Protein AF-0000000084554804 (afdb_homodimer)

Secondary structure (DSSP, 8-state):
----HHHHHHHHHHSEEEEEEEEEEEE-TTPPPPSB--SSEEEEEEEES-EEEEETTEEEEE-TTEEEEE-TT-BEEEEEE--S-EEEEEEEEEEE--TTS-TTGGG--EEEE----HHHHHHHHHHHHHTT--SHHHHHHHHHHHHHHHHHHHHHHHHHHHHHHHHHHHHHHHHHHHHTTS---HHHHHHHTT--HHHHHHHHHHHHSS-HHHHHHHHHHHHHHHHHHH----HHHHHHHTT-S-HHHHHHHHHHHHSS-HHHHHHHHHHS--/----HHHHHHHHHHSEEEEEEEEEEE--TTPPPPSB--SSEEEEEEEES-EEEEETTEEEEE-TTEEEEE-TT-BEEEEEE--S--EEEEEEEEEE--TTS-TTGGG--EEEE----HHHHHHHHHHHHHTT--SHHHHHHHHHHHHHHHHHHHHHHHHHHHHHHHHHHHHHHHHHHHHTTS---HHHHHHHTT--HHHHHHHHHHHHSS-HHHHHHHHHHHHHHHHHHH----HHHHHHHTT-S-HHHHHHHHHHHHSS-HHHHHHHHHHS--

Organism: NCBI:txid1418104

pLDDT: mean 89.14, std 9.84, range [46.31, 98.31]

Radius of gyration: 36.79 Å; Cα contacts (8 Å, |Δi|>4): 890; chains: 2; bounding box: 70×112×82 Å

Sequence (548 aa):
MKMDINKLAEYLTNVSINIEGIYRFTHKPGKTWPKYTEPFAGFIFPLSGRLEFIFNGESYIFEPGKVIHGGARMDLLEGKIETEEWEYLLVLYDVKASDNEDTSISSSHFELEIGNSQRLYDLLERLWKVSFQSGGIPAFQTKVLFYNVIEEVFTCVRNQDKDSSKELFKSVSKYIHEHYNDELTILNLAKQNNVNRNRLFYVFKKYAGIGPGEYIVRYRLNRAREILMVENLLIQEISEVVGFNDSFYFSRAFKKQFGFSPTEYRKKLINNPVMKMDINKLAEYLTNVSINIEGIYRFTHKPGKTWPKYTEPFAGFIFPLSGRLEFIFNGESYIFEPGKVIHGGARMDLLEGKIETEEWEYLLVLYDVKASDNEDTSISSSHFELEIGNSQRLYDLLERLWKVSFQSGGIPAFQTKVLFYNVIEEVFTCVRNQDKDSSKELFKSVSKYIHEHYNDELTILNLAKQNNVNRNRLFYVFKKYAGIGPGEYIVRYRLNRAREILMVENLLIQEISEVVGFNDSFYFSRAFKKQFGFSPTEYRKKLINNPV

Solvent-accessible surface area (backbone atoms only — not comparable to full-atom values): 29014 Å² total; per-residue (Å²): 92,87,66,60,62,46,59,50,26,38,49,63,42,73,46,24,67,38,80,74,46,77,44,77,46,71,49,59,84,84,70,87,75,66,63,48,42,51,88,38,18,30,44,36,40,32,68,39,42,40,36,31,39,24,51,73,84,42,78,41,77,43,26,58,35,36,38,36,36,42,18,33,62,31,49,30,40,83,52,64,69,80,41,72,51,35,30,34,38,39,40,29,36,41,65,62,78,57,96,79,63,82,63,57,65,50,58,33,58,32,54,45,64,35,49,86,51,70,66,51,52,52,40,50,51,51,33,60,61,37,62,74,46,79,59,26,52,35,48,30,48,32,54,42,36,50,43,50,42,53,53,43,47,52,52,30,31,51,50,45,51,50,49,51,42,50,48,50,43,50,53,52,51,51,48,42,73,75,44,47,49,43,95,76,48,66,65,58,56,18,56,77,66,75,46,50,60,65,59,47,33,51,40,25,35,71,78,68,70,39,39,55,68,59,49,50,52,52,51,29,46,53,50,38,52,56,43,52,72,75,46,94,66,55,68,63,54,44,28,46,62,34,36,43,92,41,55,67,57,41,39,52,52,37,19,71,75,71,72,39,39,62,68,56,46,43,52,47,37,70,75,50,69,123,92,88,68,60,62,46,58,51,26,37,50,63,42,73,46,24,68,39,81,75,46,78,43,76,48,66,63,54,94,86,68,83,75,66,61,48,44,51,88,38,18,30,43,38,40,31,68,38,43,38,36,30,37,24,52,74,83,44,79,42,77,44,25,58,33,37,38,36,35,41,19,33,62,31,48,31,42,83,50,63,70,80,42,89,53,34,29,30,38,39,40,29,36,41,65,62,77,57,95,81,64,81,65,57,65,50,56,34,60,34,53,44,63,35,49,86,52,70,66,53,52,52,41,50,51,50,34,59,60,38,63,75,47,78,60,27,52,34,48,27,48,33,54,43,36,51,44,51,42,52,52,45,45,53,52,28,31,51,51,46,52,50,50,51,41,50,49,49,43,50,53,53,50,50,48,42,71,75,45,47,48,44,95,78,46,64,66,57,56,18,56,76,65,76,45,50,59,66,60,48,32,49,39,25,34,70,76,70,70,39,39,55,67,58,49,50,53,51,52,28,46,53,50,38,52,56,43,55,72,75,47,93,67,54,68,63,54,45,29,45,62,34,37,42,91,41,55,69,58,42,38,51,52,36,18,70,75,72,72,38,39,60,68,57,45,41,50,47,37,69,75,49,68,122

Structure (mmCIF, N/CA/C/O backbone):
data_AF-0000000084554804-model_v1
#
loop_
_entity.id
_entity.type
_entity.pdbx_description
1 polymer 'Helix-turn-helix domain protein'
#
loop_
_atom_site.group_PDB
_atom_site.id
_atom_site.type_symbol
_atom_site.label_atom_id
_atom_site.label_alt_id
_atom_site.label_comp_id
_atom_site.label_asym_id
_atom_site.label_entity_id
_atom_site.label_seq_id
_atom_site.pdbx_PDB_ins_code
_atom_site.Cartn_x
_atom_site.Cartn_y
_atom_site.Cartn_z
_atom_site.occupancy
_atom_site.B_iso_or_equiv
_atom_site.auth_seq_id
_atom_site.auth_comp_id
_atom_site.auth_asym_id
_atom_site.auth_atom_id
_atom_site.pdbx_PDB_model_num
ATOM 1 N N . MET A 1 1 ? 7.852 25.812 -3.043 1 68.5 1 MET A N 1
ATOM 2 C CA . MET A 1 1 ? 6.523 26.219 -2.578 1 68.5 1 MET A CA 1
ATOM 3 C C . MET A 1 1 ? 5.984 25.219 -1.551 1 68.5 1 MET A C 1
ATOM 5 O O . MET A 1 1 ? 6.402 24.062 -1.519 1 68.5 1 MET A O 1
ATOM 9 N N . LYS A 1 2 ? 5.137 25.688 -0.666 1 76.88 2 LYS A N 1
ATOM 10 C CA . LYS A 1 2 ? 4.523 24.844 0.35 1 76.88 2 LYS A CA 1
ATOM 11 C C . LYS A 1 2 ? 3.309 24.109 -0.207 1 76.88 2 LYS A C 1
ATOM 13 O O . LYS A 1 2 ? 2.496 24.688 -0.923 1 76.88 2 LYS A O 1
ATOM 18 N N . MET A 1 3 ? 3.352 22.875 -0.22 1 84.38 3 MET A N 1
ATOM 19 C CA . MET A 1 3 ? 2.275 22.031 -0.73 1 84.38 3 MET A CA 1
ATOM 20 C C . MET A 1 3 ? 1.374 21.547 0.403 1 84.38 3 MET A C 1
ATOM 22 O O . MET A 1 3 ? 1.86 21.109 1.447 1 84.38 3 MET A O 1
ATOM 26 N N . ASP A 1 4 ? 0.068 21.859 0.228 1 88.75 4 ASP A N 1
ATOM 27 C CA . ASP A 1 4 ? -0.917 21.281 1.138 1 88.75 4 ASP A CA 1
ATOM 28 C C . ASP A 1 4 ? -1.049 19.781 0.921 1 88.75 4 ASP A C 1
ATOM 30 O O . ASP A 1 4 ? -1.569 19.328 -0.106 1 88.75 4 ASP A O 1
ATOM 34 N N . ILE A 1 5 ? -0.668 19.031 1.911 1 91.56 5 ILE A N 1
ATOM 35 C CA . ILE A 1 5 ? -0.57 17.578 1.739 1 91.56 5 ILE A CA 1
ATOM 36 C C . ILE A 1 5 ? -1.967 16.984 1.579 1 91.56 5 ILE A C 1
ATOM 38 O O . ILE A 1 5 ? -2.131 15.93 0.964 1 91.56 5 ILE A O 1
ATOM 42 N N . ASN A 1 6 ? -3.049 17.578 2.152 1 91 6 ASN A N 1
ATOM 43 C CA . ASN A 1 6 ? -4.406 17.078 1.95 1 91 6 ASN A CA 1
ATOM 44 C C . ASN A 1 6 ? -4.844 17.219 0.494 1 91 6 ASN A C 1
ATOM 46 O O . ASN A 1 6 ? -5.504 16.328 -0.047 1 91 6 ASN A O 1
ATOM 50 N N . LYS A 1 7 ? -4.465 18.297 -0.04 1 90.38 7 LYS A N 1
ATOM 51 C CA . LYS A 1 7 ? -4.762 18.516 -1.452 1 90.38 7 LYS A CA 1
ATOM 52 C C . LYS A 1 7 ? -3.986 17.547 -2.334 1 90.38 7 LYS A C 1
ATOM 54 O O . LYS A 1 7 ? -4.523 17.016 -3.311 1 90.38 7 LYS A O 1
ATOM 59 N N . LEU A 1 8 ? -2.73 17.391 -1.983 1 93.44 8 LEU A N 1
ATOM 60 C CA . LEU A 1 8 ? -1.915 16.422 -2.719 1 93.44 8 LEU A CA 1
ATOM 61 C C . LEU A 1 8 ? -2.504 15.023 -2.619 1 93.44 8 LEU A C 1
ATOM 63 O O . LEU A 1 8 ? -2.59 14.305 -3.621 1 93.44 8 LEU A O 1
ATOM 67 N N . ALA A 1 9 ? -2.902 14.633 -1.422 1 93.88 9 ALA A N 1
ATOM 68 C CA . ALA A 1 9 ? -3.51 13.32 -1.193 1 93.88 9 ALA A CA 1
ATOM 69 C C . ALA A 1 9 ? -4.781 13.156 -2.02 1 93.88 9 ALA A C 1
ATOM 71 O O . ALA A 1 9 ? -5.004 12.102 -2.617 1 93.88 9 ALA A O 1
ATOM 72 N N . GLU A 1 10 ? -5.598 14.156 -2.023 1 90.5 10 GLU A N 1
ATOM 73 C CA . GLU A 1 10 ? -6.82 14.125 -2.82 1 90.5 10 GLU A CA 1
ATOM 74 C C . GLU A 1 10 ? -6.508 13.938 -4.301 1 90.5 10 GLU A C 1
ATOM 76 O O . GLU A 1 10 ? -7.168 13.148 -4.984 1 90.5 10 GLU A O 1
ATOM 81 N N . TYR A 1 11 ? -5.543 14.695 -4.703 1 89.94 11 TYR A N 1
ATOM 82 C CA . TYR A 1 11 ? -5.117 14.594 -6.094 1 89.94 11 TYR A CA 1
ATOM 83 C C . TYR A 1 11 ? -4.688 13.172 -6.426 1 89.94 11 TYR A C 1
ATOM 85 O O . TYR A 1 11 ? -5.191 12.57 -7.379 1 89.94 11 TYR A O 1
ATOM 93 N N . LEU A 1 12 ? -3.809 12.617 -5.609 1 91.5 12 LEU A N 1
ATOM 94 C CA . LEU A 1 12 ? -3.232 11.305 -5.875 1 91.5 12 LEU A CA 1
ATOM 95 C C . LEU A 1 12 ? -4.285 10.211 -5.734 1 91.5 12 LEU A C 1
ATOM 97 O O . LEU A 1 12 ? -4.156 9.141 -6.332 1 91.5 12 LEU A O 1
ATOM 101 N N . THR A 1 13 ? -5.324 10.453 -4.996 1 90.38 13 THR A N 1
ATOM 102 C CA . THR A 1 13 ? -6.426 9.516 -4.828 1 90.38 13 THR A CA 1
ATOM 103 C C . THR A 1 13 ? -7.27 9.438 -6.098 1 90.38 13 THR A C 1
ATOM 105 O O . THR A 1 13 ? -7.77 8.367 -6.457 1 90.38 13 THR A O 1
ATOM 108 N N . ASN A 1 14 ? -7.324 10.523 -6.797 1 86.69 14 ASN A N 1
ATOM 109 C CA . ASN A 1 14 ? -8.336 10.641 -7.84 1 86.69 14 ASN A CA 1
ATOM 110 C C . ASN A 1 14 ? -7.73 10.43 -9.227 1 86.69 14 ASN A C 1
ATOM 112 O O . ASN A 1 14 ? -8.461 10.375 -10.227 1 86.69 14 ASN A O 1
ATOM 116 N N . VAL A 1 15 ? -6.469 10.344 -9.25 1 84.44 15 VAL A N 1
ATOM 117 C CA . VAL A 1 15 ? -5.844 10.156 -10.555 1 84.44 15 VAL A CA 1
ATOM 118 C C . VAL A 1 15 ? -5.305 8.734 -10.672 1 84.44 15 VAL A C 1
ATOM 120 O O . VAL A 1 15 ? -5.086 8.062 -9.664 1 84.44 15 VAL A O 1
ATOM 123 N N . SER A 1 16 ? -5.125 8.305 -11.953 1 83.88 16 SER A N 1
ATOM 124 C CA . SER A 1 16 ? -4.453 7.035 -12.227 1 83.88 16 SER A CA 1
ATOM 125 C C . SER A 1 16 ? -2.947 7.23 -12.383 1 83.88 16 SER A C 1
ATOM 127 O O . SER A 1 16 ? -2.496 7.926 -13.297 1 83.88 16 SER A O 1
ATOM 129 N N . ILE A 1 17 ? -2.26 6.613 -11.562 1 89.19 17 ILE A N 1
ATOM 130 C CA . ILE A 1 17 ? -0.812 6.797 -11.578 1 89.19 17 ILE A CA 1
ATOM 131 C C . ILE A 1 17 ? -0.143 5.586 -12.227 1 89.19 17 ILE A C 1
ATOM 133 O O . ILE A 1 17 ? -0.459 4.441 -11.891 1 89.19 17 ILE A O 1
ATOM 137 N N . ASN A 1 18 ? 0.612 5.816 -13.172 1 89.81 18 ASN A N 1
ATOM 138 C CA . ASN A 1 18 ? 1.499 4.816 -13.758 1 89.81 18 ASN A CA 1
ATOM 139 C C . ASN A 1 18 ? 2.963 5.117 -13.453 1 89.81 18 ASN A C 1
ATOM 141 O O . ASN A 1 18 ? 3.441 6.223 -13.719 1 89.81 18 ASN A O 1
ATOM 145 N N . ILE A 1 19 ? 3.633 4.145 -12.883 1 92.62 19 ILE A N 1
ATOM 146 C CA . ILE A 1 19 ? 5.055 4.324 -12.609 1 92.62 19 ILE A CA 1
ATOM 147 C C . ILE A 1 19 ? 5.852 4.168 -13.898 1 92.62 19 ILE A C 1
ATOM 149 O O . ILE A 1 19 ? 5.82 3.111 -14.531 1 92.62 19 ILE A O 1
ATOM 153 N N . GLU A 1 20 ? 6.574 5.168 -14.281 1 91 20 GLU A N 1
ATOM 154 C CA . GLU A 1 20 ? 7.297 5.184 -15.547 1 91 20 GLU A CA 1
ATOM 155 C C . GLU A 1 20 ? 8.742 4.723 -15.367 1 91 20 GLU A C 1
ATOM 157 O O . GLU A 1 20 ? 9.352 4.188 -16.297 1 91 20 GLU A O 1
ATOM 162 N N . GLY A 1 21 ? 9.25 5.016 -14.164 1 90.94 21 GLY A N 1
ATOM 163 C CA . GLY A 1 21 ? 10.617 4.59 -13.906 1 90.94 21 GLY A CA 1
ATOM 164 C C . GLY A 1 21 ? 11.078 4.895 -12.492 1 90.94 21 GLY A C 1
ATOM 165 O O . GLY A 1 21 ? 10.609 5.852 -11.875 1 90.94 21 GLY A O 1
ATOM 166 N N . ILE A 1 22 ? 11.984 4.051 -11.977 1 93.69 22 ILE A N 1
ATOM 167 C CA . ILE A 1 22 ? 12.641 4.23 -10.688 1 93.69 22 ILE A CA 1
ATOM 168 C C . ILE A 1 22 ? 14.156 4.16 -10.875 1 93.69 22 ILE A C 1
ATOM 170 O O . ILE A 1 22 ? 14.68 3.176 -11.398 1 93.69 22 ILE A O 1
ATOM 174 N N . TYR A 1 23 ? 14.789 5.234 -10.492 1 91.19 23 TYR A N 1
ATOM 175 C CA . TYR A 1 23 ? 16.219 5.355 -10.719 1 91.19 23 TYR A CA 1
ATOM 176 C C . TYR A 1 23 ? 16.953 5.711 -9.43 1 91.19 23 TYR A C 1
ATOM 178 O O . TYR A 1 23 ? 16.453 6.516 -8.633 1 91.19 23 TYR A O 1
ATOM 186 N N . ARG A 1 24 ? 18.016 5.051 -9.25 1 89.56 24 ARG A N 1
ATOM 187 C CA . ARG A 1 24 ? 18.906 5.383 -8.148 1 89.56 24 ARG A CA 1
ATOM 188 C C . ARG A 1 24 ? 20.203 6.012 -8.656 1 89.56 24 ARG A C 1
ATOM 190 O O . ARG A 1 24 ? 20.906 5.406 -9.453 1 89.56 24 ARG A O 1
ATOM 197 N N . PHE A 1 25 ? 20.406 7.246 -8.242 1 85.12 25 PHE A N 1
ATOM 198 C CA . PHE A 1 25 ? 21.578 7.984 -8.727 1 85.12 25 PHE A CA 1
ATOM 199 C C . PHE A 1 25 ? 22.609 8.156 -7.621 1 85.12 25 PHE A C 1
ATOM 201 O O . PHE A 1 25 ? 22.266 8.453 -6.477 1 85.12 25 PHE A O 1
ATOM 208 N N . THR A 1 26 ? 23.781 7.676 -8.016 1 82.44 26 THR A N 1
ATOM 209 C CA . THR A 1 26 ? 24.938 7.918 -7.145 1 82.44 26 THR A CA 1
ATOM 210 C C . THR A 1 26 ? 25.969 8.805 -7.844 1 82.44 26 THR A C 1
ATOM 212 O O . THR A 1 26 ? 26.297 8.578 -9.008 1 82.44 26 THR A O 1
ATOM 215 N N . HIS A 1 27 ? 25.969 10.055 -7.527 1 73.75 27 HIS A N 1
ATOM 216 C CA . HIS A 1 27 ? 26.891 10.914 -8.242 1 73.75 27 HIS A CA 1
ATOM 217 C C . HIS A 1 27 ? 28.25 10.969 -7.531 1 73.75 27 HIS A C 1
ATOM 219 O O . HIS A 1 27 ? 28.312 11.148 -6.312 1 73.75 27 HIS A O 1
ATOM 225 N N . LYS A 1 28 ? 29.141 10.68 -8.516 1 64.62 28 LYS A N 1
ATOM 226 C CA . LYS A 1 28 ? 30.531 11.016 -8.234 1 64.62 28 LYS A CA 1
ATOM 227 C C . LYS A 1 28 ? 30.922 12.336 -8.891 1 64.62 28 LYS A C 1
ATOM 229 O O . LYS A 1 28 ? 30.375 12.703 -9.93 1 64.62 28 LYS A O 1
ATOM 234 N N . PRO A 1 29 ? 31.766 13.078 -8.359 1 62.16 29 PRO A N 1
ATOM 235 C CA . PRO A 1 29 ? 32.219 14.359 -8.906 1 62.16 29 PRO A CA 1
ATOM 236 C C . PRO A 1 29 ? 32.469 14.297 -10.414 1 62.16 29 PRO A C 1
ATOM 238 O O . PRO A 1 29 ? 32.969 13.289 -10.922 1 62.16 29 PRO A O 1
ATOM 241 N N . GLY A 1 30 ? 31.828 15.258 -11.336 1 59.97 30 GLY A N 1
ATOM 242 C CA . GLY A 1 30 ? 32.156 15.438 -12.742 1 59.97 30 GLY A CA 1
ATOM 243 C C . GLY A 1 30 ? 31.031 15.07 -13.68 1 59.97 30 GLY A C 1
ATOM 244 O O . GLY A 1 30 ? 31.141 15.25 -14.898 1 59.97 30 GLY A O 1
ATOM 245 N N . LYS A 1 31 ? 30.094 14.508 -13.227 1 61.75 31 LYS A N 1
ATOM 246 C CA . LYS A 1 31 ? 29.047 14.102 -14.156 1 61.75 31 LYS A CA 1
ATOM 247 C C . LYS A 1 31 ? 28.125 15.266 -14.492 1 61.75 31 LYS A C 1
ATOM 249 O O . LYS A 1 31 ? 27.875 16.141 -13.656 1 61.75 31 LYS A O 1
ATOM 254 N N . THR A 1 32 ? 27.766 15.367 -15.828 1 64.88 32 THR A N 1
ATOM 255 C CA . THR A 1 32 ? 26.891 16.406 -16.344 1 64.88 32 THR A CA 1
ATOM 256 C C . THR A 1 32 ? 25.422 16.078 -16.031 1 64.88 32 THR A C 1
ATOM 258 O O . THR A 1 32 ? 25.047 14.906 -16 1 64.88 32 THR A O 1
ATOM 261 N N . TRP A 1 33 ? 24.656 17.172 -15.648 1 71.38 33 TRP A N 1
ATOM 262 C CA . TRP A 1 33 ? 23.234 17.047 -15.344 1 71.38 33 TRP A CA 1
ATOM 263 C C . TRP A 1 33 ? 22.391 17.516 -16.516 1 71.38 33 TRP A C 1
ATOM 265 O O . TRP A 1 33 ? 22.797 18.391 -17.281 1 71.38 33 TRP A O 1
ATOM 275 N N . PRO A 1 34 ? 21.234 16.828 -16.547 1 73 34 PRO A N 1
ATOM 276 C CA . PRO A 1 34 ? 20.328 17.312 -17.609 1 73 34 PRO A CA 1
ATOM 277 C C . PRO A 1 34 ? 19.812 18.719 -17.344 1 73 34 PRO A C 1
ATOM 279 O O . PRO A 1 34 ? 19.734 19.141 -16.188 1 73 34 PRO A O 1
ATOM 282 N N . LYS A 1 35 ? 19.5 19.469 -18.531 1 81.75 35 LYS A N 1
ATOM 283 C CA . LYS A 1 35 ? 19.016 20.844 -18.438 1 81.75 35 LYS A CA 1
ATOM 284 C C . LYS A 1 35 ? 17.516 20.875 -18.141 1 81.75 35 LYS A C 1
ATOM 286 O O . LYS A 1 35 ? 16.984 21.922 -17.734 1 81.75 35 LYS A O 1
ATOM 291 N N . TYR A 1 36 ? 16.859 19.734 -18.344 1 83.69 36 TYR A N 1
ATOM 292 C CA . TYR A 1 36 ? 15.422 19.641 -18.141 1 83.69 36 TYR A CA 1
ATOM 293 C C . TYR A 1 36 ? 15.062 18.375 -17.391 1 83.69 36 TYR A C 1
ATOM 295 O O . TYR A 1 36 ? 15.766 17.359 -17.484 1 83.69 36 TYR A O 1
ATOM 303 N N . THR A 1 37 ? 13.977 18.547 -16.688 1 84.62 37 THR A N 1
ATOM 304 C CA . THR A 1 37 ? 13.453 17.328 -16.078 1 84.62 37 THR A CA 1
ATOM 305 C C . THR A 1 37 ? 12.852 16.406 -17.141 1 84.62 37 THR A C 1
ATOM 307 O O . THR A 1 37 ? 12.695 16.812 -18.297 1 84.62 37 THR A O 1
ATOM 310 N N . GLU A 1 38 ? 12.461 15.195 -16.766 1 83.19 38 GLU A N 1
ATOM 311 C CA . GLU A 1 38 ? 11.852 14.18 -17.625 1 83.19 38 GLU A CA 1
ATOM 312 C C . GLU A 1 38 ? 10.453 14.602 -18.062 1 83.19 38 GLU A C 1
ATOM 314 O O . GLU A 1 38 ? 9.859 15.523 -17.484 1 83.19 38 GLU A O 1
ATOM 319 N N . PRO A 1 39 ? 9.969 14.016 -19.141 1 88.06 39 PRO A N 1
ATOM 320 C CA . PRO A 1 39 ? 8.602 14.328 -19.578 1 88.06 39 PRO A CA 1
ATOM 321 C C . PRO A 1 39 ? 7.543 13.883 -18.578 1 88.06 39 PRO A C 1
ATOM 323 O O . PRO A 1 39 ? 6.352 14.133 -18.781 1 88.06 39 PRO A O 1
ATOM 326 N N . PHE A 1 40 ? 7.953 13.297 -17.516 1 90.81 40 PHE A N 1
ATOM 327 C CA . PHE A 1 40 ? 7.078 12.859 -16.438 1 90.81 40 PHE A CA 1
ATOM 328 C C . PHE A 1 40 ? 7.43 13.562 -15.141 1 90.81 40 PHE A C 1
ATOM 330 O O . PHE A 1 40 ? 8.594 13.891 -14.898 1 90.81 40 PHE A O 1
ATOM 337 N N . ALA A 1 41 ? 6.414 13.812 -14.336 1 93.12 41 ALA A N 1
ATOM 338 C CA . ALA A 1 41 ? 6.672 14.32 -12.992 1 93.12 41 ALA A CA 1
ATOM 339 C C . ALA A 1 41 ? 7.352 13.258 -12.125 1 93.12 41 ALA A C 1
ATOM 341 O O . ALA A 1 41 ? 7.316 12.07 -12.453 1 93.12 41 ALA A O 1
ATOM 342 N N . GLY A 1 42 ? 7.977 13.766 -11.086 1 95 42 GLY A N 1
ATOM 343 C CA . GLY A 1 42 ? 8.68 12.781 -10.273 1 95 42 GLY A CA 1
ATOM 344 C C . GLY A 1 42 ? 8.852 13.211 -8.828 1 95 42 GLY A C 1
ATOM 345 O O . GLY A 1 42 ? 8.773 14.406 -8.516 1 95 42 GLY A O 1
ATOM 346 N N . PHE A 1 43 ? 8.977 12.219 -7.945 1 97.19 43 PHE A N 1
ATOM 347 C CA . PHE A 1 43 ? 9.383 12.414 -6.555 1 97.19 43 PHE A CA 1
ATOM 348 C C . PHE A 1 43 ? 10.852 12.047 -6.363 1 97.19 43 PHE A C 1
ATOM 350 O O . PHE A 1 43 ? 11.297 11 -6.828 1 97.19 43 PHE A O 1
ATOM 357 N N . ILE A 1 44 ? 11.562 12.938 -5.766 1 95.88 44 ILE A N 1
ATOM 358 C CA . ILE A 1 44 ? 12.977 12.742 -5.48 1 95.88 44 ILE A CA 1
ATOM 359 C C . ILE A 1 44 ? 13.172 12.484 -3.986 1 95.88 44 ILE A C 1
ATOM 361 O O . ILE A 1 44 ? 12.711 13.266 -3.15 1 95.88 44 ILE A O 1
ATOM 365 N N . PHE A 1 45 ? 13.852 11.406 -3.652 1 97.44 45 PHE A N 1
ATOM 366 C CA . PHE A 1 45 ? 14.141 11.023 -2.277 1 97.44 45 PHE A CA 1
ATOM 367 C C . PHE A 1 45 ? 15.648 11.016 -2.025 1 97.44 45 PHE A C 1
ATOM 369 O O . PHE A 1 45 ? 16.328 10.031 -2.324 1 97.44 45 PHE A O 1
ATOM 376 N N . PRO A 1 46 ? 16.156 12.086 -1.478 1 95.5 46 PRO A N 1
ATOM 377 C CA . PRO A 1 46 ? 17.578 12.078 -1.151 1 95.5 46 PRO A CA 1
ATOM 378 C C . PRO A 1 46 ? 17.938 11.039 -0.091 1 95.5 46 PRO A C 1
ATOM 380 O O . PRO A 1 46 ? 17.281 10.961 0.951 1 95.5 46 PRO A O 1
ATOM 383 N N . LEU A 1 47 ? 18.906 10.273 -0.347 1 93.94 47 LEU A N 1
ATOM 384 C CA . LEU A 1 47 ? 19.312 9.188 0.547 1 93.94 47 LEU A CA 1
ATOM 385 C C . LEU A 1 47 ? 20.562 9.562 1.328 1 93.94 47 LEU A C 1
ATOM 387 O O . LEU A 1 47 ? 20.75 9.125 2.467 1 93.94 47 LEU A O 1
ATOM 391 N N . SER A 1 48 ? 21.453 10.258 0.755 1 91.81 48 SER A N 1
ATOM 392 C CA . SER A 1 48 ? 22.672 10.75 1.394 1 91.81 48 SER A CA 1
ATOM 393 C C . SER A 1 48 ? 23.219 11.977 0.672 1 91.81 48 SER A C 1
ATOM 395 O O . SER A 1 48 ? 22.984 12.148 -0.529 1 91.81 48 SER A O 1
ATOM 397 N N . GLY A 1 49 ? 23.891 12.883 1.481 1 89.5 49 GLY A N 1
ATOM 398 C CA . GLY A 1 49 ? 24.531 14.062 0.914 1 89.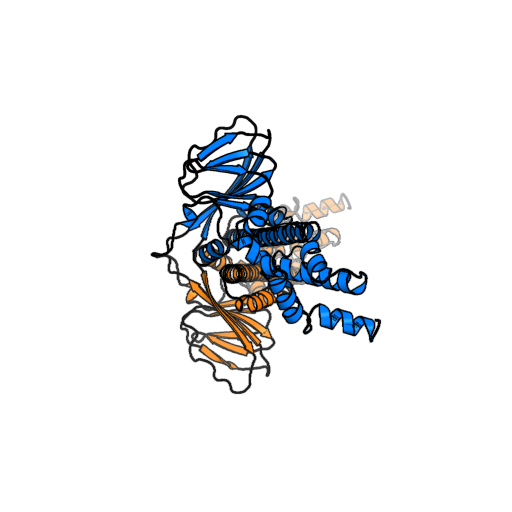5 49 GLY A CA 1
ATOM 399 C C . GLY A 1 49 ? 23.609 15.258 0.82 1 89.5 49 GLY A C 1
ATOM 400 O O . GLY A 1 49 ? 22.5 15.234 1.349 1 89.5 49 GLY A O 1
ATOM 401 N N . ARG A 1 50 ? 24.219 16.344 0.295 1 88.81 50 ARG A N 1
ATOM 402 C CA . ARG A 1 50 ? 23.516 17.609 0.177 1 88.81 50 ARG A CA 1
ATOM 403 C C . ARG A 1 50 ? 23.828 18.281 -1.151 1 88.81 50 ARG A C 1
ATOM 405 O O . ARG A 1 50 ? 24.984 18.453 -1.508 1 88.81 50 ARG A O 1
ATOM 412 N N . LEU A 1 51 ? 22.734 18.531 -1.857 1 83.69 51 LEU A N 1
ATOM 413 C CA . LEU A 1 51 ? 22.922 19.234 -3.131 1 83.69 51 LEU A CA 1
ATOM 414 C C . LEU A 1 51 ? 21.75 20.172 -3.412 1 83.69 51 LEU A C 1
ATOM 416 O O . LEU A 1 51 ? 20.656 19.984 -2.881 1 83.69 51 LEU A O 1
ATOM 420 N N . GLU A 1 52 ? 22.109 21.219 -4.207 1 87.56 52 GLU A N 1
ATOM 421 C CA . GLU A 1 52 ? 21.094 22.203 -4.574 1 87.56 52 GLU A CA 1
ATOM 422 C C . GLU A 1 52 ? 20.656 22.016 -6.027 1 87.56 52 GLU A C 1
ATOM 424 O O . GLU A 1 52 ? 21.484 21.828 -6.91 1 87.56 52 GLU A O 1
ATOM 429 N N . PHE A 1 53 ? 19.312 22 -6.219 1 84.19 53 PHE A N 1
ATOM 430 C CA . PHE A 1 53 ? 18.75 22.016 -7.562 1 84.19 53 PHE A CA 1
ATOM 431 C C . PHE A 1 53 ? 17.781 23.188 -7.723 1 84.19 53 PHE A C 1
ATOM 433 O O . PHE A 1 53 ? 17.109 23.578 -6.77 1 84.19 53 PHE A O 1
ATOM 440 N N . ILE A 1 54 ? 17.797 23.688 -8.898 1 87.56 54 ILE A N 1
ATOM 441 C CA . ILE A 1 54 ? 16.906 24.812 -9.203 1 87.56 54 ILE A CA 1
ATOM 442 C C . ILE A 1 54 ? 15.867 24.375 -10.234 1 87.56 54 ILE A C 1
ATOM 444 O O . ILE A 1 54 ? 16.219 24 -11.359 1 87.56 54 ILE A O 1
ATOM 448 N N . PHE A 1 55 ? 14.57 24.328 -9.82 1 88.94 55 PHE A N 1
ATOM 449 C CA . PHE A 1 55 ? 13.438 24.047 -10.703 1 88.94 55 PHE A CA 1
ATOM 450 C C . PHE A 1 55 ? 12.742 25.344 -11.109 1 88.94 55 PHE A C 1
ATOM 452 O O . PHE A 1 55 ? 12.195 26.047 -10.266 1 88.94 55 PHE A O 1
ATOM 459 N N . ASN A 1 56 ? 12.656 25.625 -12.414 1 89.56 56 ASN A N 1
ATOM 460 C CA . ASN A 1 56 ? 12 26.828 -12.906 1 89.56 56 ASN A CA 1
ATOM 461 C C . ASN A 1 56 ? 12.414 28.062 -12.102 1 89.56 56 ASN A C 1
ATOM 463 O O . ASN A 1 56 ? 11.562 28.844 -11.664 1 89.56 56 ASN A O 1
ATOM 467 N N . GLY A 1 57 ? 13.656 28.141 -11.75 1 86.69 57 GLY A N 1
ATOM 468 C CA . GLY A 1 57 ? 14.227 29.312 -11.109 1 86.69 57 GLY A CA 1
ATOM 469 C C . GLY A 1 57 ? 14.188 29.25 -9.594 1 86.69 57 GLY A C 1
ATOM 470 O O . GLY A 1 57 ? 14.75 30.109 -8.914 1 86.69 57 GLY A O 1
ATOM 471 N N . GLU A 1 58 ? 13.469 28.281 -9.039 1 90.5 58 GLU A N 1
ATOM 472 C CA . GLU A 1 58 ? 13.391 28.156 -7.59 1 90.5 58 GLU A CA 1
ATOM 473 C C . GLU A 1 58 ? 14.367 27.094 -7.078 1 90.5 58 GLU A C 1
ATOM 475 O O . GLU A 1 58 ? 14.422 25.984 -7.602 1 90.5 58 GLU A O 1
ATOM 480 N N . SER A 1 59 ? 15.07 27.453 -6.027 1 90.25 59 SER A N 1
ATOM 481 C CA . SER A 1 59 ? 16.125 26.594 -5.496 1 90.25 59 SER A CA 1
ATOM 482 C C . SER A 1 59 ? 15.602 25.656 -4.418 1 90.25 59 SER A C 1
ATOM 484 O O . SER A 1 59 ? 14.797 26.062 -3.578 1 90.25 59 SER A O 1
ATOM 486 N N . TYR A 1 60 ? 16.031 24.406 -4.473 1 90.62 60 TYR A N 1
ATOM 487 C CA . TYR A 1 60 ? 15.727 23.391 -3.467 1 90.62 60 TYR A CA 1
ATOM 488 C C . TYR A 1 60 ? 17 22.688 -2.994 1 90.62 60 TYR A C 1
ATOM 490 O O . TYR A 1 60 ? 17.891 22.406 -3.795 1 90.62 60 TYR A O 1
ATOM 498 N N . ILE A 1 61 ? 17.109 22.469 -1.718 1 90.75 61 ILE A N 1
ATOM 499 C CA . ILE A 1 61 ? 18.203 21.688 -1.155 1 90.75 61 ILE A CA 1
ATOM 500 C C . ILE A 1 61 ? 17.781 20.219 -1.019 1 90.75 61 ILE A C 1
ATOM 502 O O . ILE A 1 61 ? 16.828 19.906 -0.305 1 90.75 61 ILE A O 1
ATOM 506 N N . PHE A 1 62 ? 18.5 19.375 -1.677 1 89.94 62 PHE A N 1
ATOM 507 C CA . PHE A 1 62 ? 18.281 17.922 -1.592 1 89.94 62 PHE A CA 1
ATOM 508 C C . PHE A 1 62 ? 19.109 17.328 -0.464 1 89.94 62 PHE A C 1
ATOM 510 O O . PHE A 1 62 ? 20.344 17.281 -0.543 1 89.94 62 PHE A O 1
ATOM 517 N N . GLU A 1 63 ? 18.469 16.891 0.512 1 93.69 63 GLU A N 1
ATOM 518 C CA . GLU A 1 63 ? 19.125 16.219 1.631 1 93.69 63 GLU A CA 1
ATOM 519 C C . GLU A 1 63 ? 18.156 15.273 2.346 1 93.69 63 GLU A C 1
ATOM 521 O O . GLU A 1 63 ? 16.938 15.438 2.266 1 93.69 63 GLU A O 1
ATOM 526 N N . PRO A 1 64 ? 18.719 14.25 3.006 1 94.25 64 PRO A N 1
ATOM 527 C CA . PRO A 1 64 ? 17.844 13.359 3.76 1 94.25 64 PRO A CA 1
ATOM 528 C C . PRO A 1 64 ? 16.891 14.117 4.688 1 94.25 64 PRO A C 1
ATOM 530 O O . PRO A 1 64 ? 17.281 15.117 5.293 1 94.25 64 PRO A O 1
ATOM 533 N N . GLY A 1 65 ? 15.68 13.656 4.777 1 95.06 65 GLY A N 1
ATOM 534 C CA . GLY A 1 65 ? 14.672 14.32 5.594 1 95.06 65 GLY A CA 1
ATOM 535 C C . GLY A 1 65 ? 13.727 15.18 4.785 1 95.06 65 GLY A C 1
ATOM 536 O O . GLY A 1 65 ? 12.75 15.711 5.324 1 95.06 65 GLY A O 1
ATOM 537 N N . LYS A 1 66 ? 14.023 15.258 3.496 1 95.12 66 LYS A N 1
ATOM 538 C CA . LYS A 1 66 ? 13.156 15.992 2.584 1 95.12 66 LYS A CA 1
ATOM 539 C C . LYS A 1 66 ? 12.75 15.133 1.39 1 95.12 66 LYS A C 1
ATOM 541 O O . LYS A 1 66 ? 13.461 14.203 1.02 1 95.12 66 LYS A O 1
ATOM 546 N N . VAL A 1 67 ? 11.578 15.422 0.902 1 97.25 67 VAL A N 1
ATOM 547 C CA . VAL A 1 67 ? 11.125 14.891 -0.381 1 97.25 67 VAL A CA 1
ATOM 548 C C . VAL A 1 67 ? 10.805 16.047 -1.332 1 97.25 67 VAL A C 1
ATOM 550 O O . VAL A 1 67 ? 10.156 17.016 -0.943 1 97.25 67 VAL A O 1
ATOM 553 N N . ILE A 1 68 ? 11.32 15.945 -2.559 1 95.69 68 ILE A N 1
ATOM 554 C CA . ILE A 1 68 ? 11.094 17 -3.535 1 95.69 68 ILE A CA 1
ATOM 555 C C . ILE A 1 68 ? 10.281 16.453 -4.707 1 95.69 68 ILE A C 1
ATOM 557 O O . ILE A 1 68 ? 10.523 15.344 -5.176 1 95.69 68 ILE A O 1
ATOM 561 N N . HIS A 1 69 ? 9.297 17.125 -5.113 1 96.19 69 HIS A N 1
ATOM 562 C CA . HIS A 1 69 ? 8.531 16.828 -6.32 1 96.19 69 HIS A CA 1
ATOM 563 C C . HIS A 1 69 ? 8.914 17.766 -7.461 1 96.19 69 HIS A C 1
ATOM 565 O O . HIS A 1 69 ? 8.953 18.984 -7.281 1 96.19 69 HIS A O 1
ATOM 571 N N . GLY A 1 70 ? 9.289 17.266 -8.531 1 93.25 70 GLY A N 1
ATOM 572 C CA . GLY A 1 70 ? 9.547 18.016 -9.75 1 93.25 70 GLY A CA 1
ATOM 573 C C . GLY A 1 70 ? 8.539 17.75 -10.844 1 93.25 70 GLY A C 1
ATOM 574 O O . GLY A 1 70 ? 8.242 16.594 -11.148 1 93.25 70 GLY A O 1
ATOM 575 N N . GLY A 1 71 ? 8.031 18.781 -11.375 1 91.12 71 GLY A N 1
ATOM 576 C CA . GLY A 1 71 ? 7.062 18.625 -12.445 1 91.12 71 GLY A CA 1
ATOM 577 C C . GLY A 1 71 ? 7.688 18.188 -13.758 1 91.12 71 GLY A C 1
ATOM 578 O O . GLY A 1 71 ? 8.914 18.125 -13.883 1 91.12 71 GLY A O 1
ATOM 579 N N . ALA A 1 72 ? 6.781 17.891 -14.75 1 89.31 72 ALA A N 1
ATOM 580 C CA . ALA A 1 72 ? 7.223 17.422 -16.062 1 89.31 72 ALA A CA 1
ATOM 581 C C . ALA A 1 72 ? 7.773 18.562 -16.906 1 89.31 72 ALA A C 1
ATOM 583 O O . ALA A 1 72 ? 7.227 19.672 -16.875 1 89.31 72 ALA A O 1
ATOM 584 N N . ARG A 1 73 ? 8.922 18.297 -17.594 1 88.31 73 ARG A N 1
ATOM 585 C CA . ARG A 1 73 ? 9.492 19.172 -18.609 1 88.31 73 ARG A CA 1
ATOM 586 C C . ARG A 1 73 ? 9.82 20.547 -18.031 1 88.31 73 ARG A C 1
ATOM 588 O O . ARG A 1 73 ? 9.523 21.578 -18.641 1 88.31 73 ARG A O 1
ATOM 595 N N . MET A 1 74 ? 10.367 20.578 -16.875 1 88.81 74 MET A N 1
ATOM 596 C CA . MET A 1 74 ? 10.773 21.828 -16.219 1 88.81 74 MET A CA 1
ATOM 597 C C . MET A 1 74 ? 12.258 22.109 -16.453 1 88.81 74 MET A C 1
ATOM 599 O O . MET A 1 74 ? 13.047 21.172 -16.594 1 88.81 74 MET A O 1
ATOM 603 N N . ASP A 1 75 ? 12.555 23.375 -16.391 1 89.44 75 ASP A N 1
ATOM 604 C CA . ASP A 1 75 ? 13.961 23.766 -16.406 1 89.44 75 ASP A CA 1
ATOM 605 C C . ASP A 1 75 ? 14.672 23.297 -15.141 1 89.44 75 ASP A C 1
ATOM 607 O O . ASP A 1 75 ? 14.18 23.484 -14.023 1 89.44 75 ASP A O 1
ATOM 611 N N . LEU A 1 76 ? 15.766 22.562 -15.367 1 86 76 LEU A N 1
ATOM 612 C CA . LEU A 1 76 ? 16.562 22.047 -14.266 1 86 76 LEU A CA 1
ATOM 613 C C . LEU A 1 76 ? 17.984 22.578 -14.328 1 86 76 LEU A C 1
ATOM 615 O O . LEU A 1 76 ? 18.656 22.484 -15.359 1 86 76 LEU A O 1
ATOM 619 N N . LEU A 1 77 ? 18.375 23.234 -13.25 1 79.81 77 LEU A N 1
ATOM 620 C CA . LEU A 1 77 ? 19.75 23.703 -13.125 1 79.81 77 LEU A CA 1
ATOM 621 C C . LEU A 1 77 ? 20.406 23.141 -11.859 1 79.81 77 LEU A C 1
ATOM 623 O O . LEU A 1 77 ? 19.734 22.969 -10.844 1 79.81 77 LEU A O 1
ATOM 627 N N . GLU A 1 78 ? 21.609 22.75 -12.109 1 77.31 78 GLU A N 1
ATOM 628 C CA . GLU A 1 78 ? 22.375 22.344 -10.93 1 77.31 78 GLU A CA 1
ATOM 629 C C . GLU A 1 78 ? 22.891 23.547 -10.156 1 77.31 78 GLU A C 1
ATOM 631 O O . GLU A 1 78 ? 23.359 24.531 -10.742 1 77.31 78 GLU A O 1
ATOM 636 N N . GLY A 1 79 ? 22.547 23.469 -8.852 1 73.81 79 GLY A N 1
ATOM 637 C CA . GLY A 1 79 ? 23.109 24.516 -8 1 73.81 79 GLY A CA 1
ATOM 638 C C . GLY A 1 79 ? 24.406 24.094 -7.336 1 73.81 79 GLY A C 1
ATOM 639 O O . GLY A 1 79 ? 25.234 23.422 -7.949 1 73.81 79 GLY A O 1
ATOM 640 N N . LYS A 1 80 ? 24.625 24.641 -6.156 1 75.31 80 LYS A N 1
ATOM 641 C CA . LYS A 1 80 ? 25.844 24.375 -5.379 1 75.31 80 LYS A CA 1
ATOM 642 C C . LYS A 1 80 ? 25.844 22.953 -4.828 1 75.31 80 LYS A C 1
ATOM 644 O O . LYS A 1 80 ? 24.812 22.453 -4.395 1 75.31 80 LYS A O 1
ATOM 649 N N . ILE A 1 81 ? 26.969 22.297 -5.055 1 71.94 81 ILE A N 1
ATOM 650 C CA . ILE A 1 81 ? 27.172 20.984 -4.453 1 71.94 81 ILE A CA 1
ATOM 651 C C . ILE A 1 81 ? 28.047 21.109 -3.213 1 71.94 81 ILE A C 1
ATOM 653 O O . ILE A 1 81 ? 29.156 21.641 -3.289 1 71.94 81 ILE A O 1
ATOM 657 N N . GLU A 1 82 ? 27.5 20.719 -2.123 1 75.06 82 GLU A N 1
ATOM 658 C CA . GLU A 1 82 ? 28.219 20.891 -0.868 1 75.06 82 GLU A CA 1
ATOM 659 C C . GLU A 1 82 ? 28.969 19.609 -0.485 1 75.06 82 GLU A C 1
ATOM 661 O O . GLU A 1 82 ? 29.875 19.641 0.349 1 75.06 82 GLU A O 1
ATOM 666 N N . THR A 1 83 ? 28.453 18.484 -0.969 1 76.62 83 THR A N 1
ATOM 667 C CA . THR A 1 83 ? 29.094 17.219 -0.598 1 76.62 83 THR A CA 1
ATOM 668 C C . THR A 1 83 ? 29.609 16.5 -1.835 1 76.62 83 THR A C 1
ATOM 670 O O . THR A 1 83 ? 28.984 16.562 -2.902 1 76.62 83 THR A O 1
ATOM 673 N N . GLU A 1 84 ? 30.641 15.852 -1.602 1 74.12 84 GLU A N 1
ATOM 674 C CA . GLU A 1 84 ? 31.297 15.141 -2.693 1 74.12 84 GLU A CA 1
ATOM 675 C C . GLU A 1 84 ? 30.469 13.945 -3.156 1 74.12 84 GLU A C 1
ATOM 677 O O . GLU A 1 84 ? 30.484 13.602 -4.34 1 74.12 84 GLU A O 1
ATOM 682 N N . GLU A 1 85 ? 29.797 13.367 -2.184 1 82.44 85 GLU A N 1
ATOM 683 C CA . GLU A 1 85 ? 29 12.203 -2.537 1 82.44 85 GLU A CA 1
ATOM 684 C C . GLU A 1 85 ? 27.547 12.398 -2.16 1 82.44 85 GLU A C 1
ATOM 686 O O . GLU A 1 85 ? 27.234 12.938 -1.094 1 82.44 85 GLU A O 1
ATOM 691 N N . TRP A 1 86 ? 26.75 12.164 -3.186 1 85 86 TRP A N 1
ATOM 692 C CA . TRP A 1 86 ? 25.328 12.242 -2.91 1 85 86 TRP A CA 1
ATOM 693 C C . TRP A 1 86 ? 24.562 11.133 -3.637 1 85 86 TRP A C 1
ATOM 695 O O . TRP A 1 86 ? 25.047 10.609 -4.645 1 85 86 TRP A O 1
ATOM 705 N N . GLU A 1 87 ? 23.484 10.695 -2.984 1 91.06 87 GLU A N 1
ATOM 706 C CA . GLU A 1 87 ? 22.641 9.633 -3.521 1 91.06 87 GLU A CA 1
ATOM 707 C C . GLU A 1 87 ? 21.172 9.977 -3.381 1 91.06 87 GLU A C 1
ATOM 709 O O . GLU A 1 87 ? 20.75 10.539 -2.363 1 91.06 87 GLU A O 1
ATOM 714 N N . TYR A 1 88 ? 20.438 9.719 -4.434 1 92.81 88 TYR A N 1
ATOM 715 C CA . TYR A 1 88 ? 19 9.906 -4.312 1 92.81 88 TYR A CA 1
ATOM 716 C C . TYR A 1 88 ? 18.25 8.898 -5.168 1 92.81 88 TYR A C 1
ATOM 718 O O . TYR A 1 88 ? 18.812 8.297 -6.078 1 92.81 88 TYR A O 1
ATOM 726 N N . LEU A 1 89 ? 17.016 8.609 -4.805 1 95.44 89 LEU A N 1
ATOM 727 C CA . LEU A 1 89 ? 16.094 7.812 -5.598 1 95.44 89 LEU A CA 1
ATOM 728 C C . LEU A 1 89 ? 15.078 8.703 -6.312 1 95.44 89 LEU A C 1
ATOM 730 O O . LEU A 1 89 ? 14.523 9.625 -5.711 1 95.44 89 LEU A O 1
ATOM 734 N N . LEU A 1 90 ? 14.945 8.562 -7.598 1 94.06 90 LEU A N 1
ATOM 735 C CA . LEU A 1 90 ? 13.977 9.281 -8.422 1 94.06 90 LEU A CA 1
ATOM 736 C C . LEU A 1 90 ? 12.859 8.352 -8.883 1 94.06 90 LEU A C 1
ATOM 738 O O . LEU A 1 90 ? 13.125 7.32 -9.5 1 94.06 90 LEU A O 1
ATOM 742 N N . VAL A 1 91 ? 11.633 8.656 -8.508 1 96.75 91 VAL A N 1
ATOM 743 C CA . VAL A 1 91 ? 10.469 7.902 -8.969 1 96.75 91 VAL A CA 1
ATOM 744 C C . VAL A 1 91 ? 9.648 8.75 -9.938 1 96.75 91 VAL A C 1
ATOM 746 O O . VAL A 1 91 ? 9.094 9.781 -9.547 1 96.75 91 VAL A O 1
ATOM 749 N N . LEU A 1 92 ? 9.57 8.352 -11.18 1 94.56 92 LEU A N 1
ATOM 750 C CA . LEU A 1 92 ? 8.82 9.062 -12.211 1 94.56 92 LEU A CA 1
ATOM 751 C C . LEU A 1 92 ? 7.441 8.438 -12.406 1 94.56 92 LEU A C 1
ATOM 753 O O . LEU A 1 92 ? 7.309 7.211 -12.414 1 9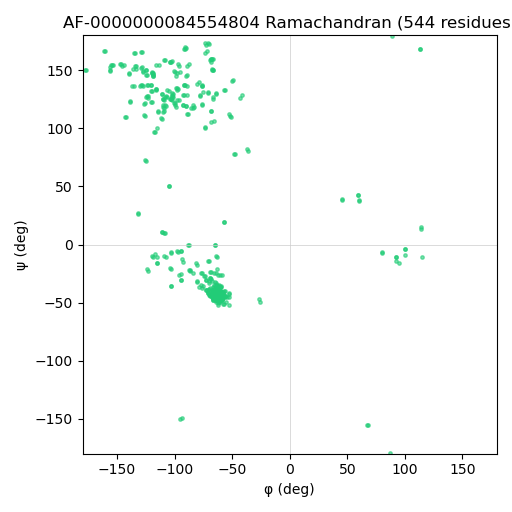4.56 92 LEU A O 1
ATOM 757 N N . TYR A 1 93 ? 6.426 9.273 -12.453 1 93.75 93 TYR A N 1
ATOM 758 C CA . TYR A 1 93 ? 5.074 8.758 -12.641 1 93.75 93 TYR A CA 1
ATOM 759 C C . TYR A 1 93 ? 4.328 9.562 -13.695 1 93.75 93 TYR A C 1
ATOM 761 O O . TYR A 1 93 ? 4.68 10.711 -13.977 1 93.75 93 TYR A O 1
ATOM 769 N N . ASP A 1 94 ? 3.387 8.914 -14.305 1 89.81 94 ASP A N 1
ATOM 770 C CA . ASP A 1 94 ? 2.477 9.531 -15.266 1 89.81 94 ASP A CA 1
ATOM 771 C C . ASP A 1 94 ? 1.029 9.438 -14.789 1 89.81 94 ASP A C 1
ATOM 773 O O . ASP A 1 94 ? 0.68 8.539 -14.023 1 89.81 94 ASP A O 1
ATOM 777 N N . VAL A 1 95 ? 0.282 10.484 -15.102 1 86.12 95 VAL A N 1
ATOM 778 C CA . VAL A 1 95 ? -1.135 10.492 -14.75 1 86.12 95 VAL A CA 1
ATOM 779 C C . VAL A 1 95 ? -1.98 10.414 -16.016 1 86.12 95 VAL A C 1
ATOM 781 O O . VAL A 1 95 ? -1.738 11.148 -16.984 1 86.12 95 VAL A O 1
ATOM 784 N N . LYS A 1 96 ? -2.617 9.32 -16.25 1 70.19 96 LYS A N 1
ATOM 785 C CA . LYS A 1 96 ? -3.494 9.211 -17.406 1 70.19 96 LYS A CA 1
ATOM 786 C C . LYS A 1 96 ? -4.723 10.102 -17.25 1 70.19 96 LYS A C 1
ATOM 788 O O . LYS A 1 96 ? -5.305 10.188 -16.172 1 70.19 96 LYS A O 1
ATOM 793 N N . ALA A 1 97 ? -4.645 11.289 -18.094 1 54.75 97 ALA A N 1
ATOM 794 C CA . ALA A 1 97 ? -5.539 12.438 -18.141 1 54.75 97 ALA A CA 1
ATOM 795 C C . ALA A 1 97 ? -6.992 12.016 -17.953 1 54.75 97 ALA A C 1
ATOM 797 O O . ALA A 1 97 ? -7.477 11.109 -18.625 1 54.75 97 ALA A O 1
ATOM 798 N N . SER A 1 98 ? -7.492 11.805 -16.719 1 52.66 98 SER A N 1
ATOM 799 C CA . SER A 1 98 ? -8.938 11.961 -16.812 1 52.66 98 SER A CA 1
ATOM 800 C C . SER A 1 98 ? -9.312 13.336 -17.359 1 52.66 98 SER A C 1
ATOM 802 O O . SER A 1 98 ? -8.539 14.281 -17.25 1 52.66 98 SER A O 1
ATOM 804 N N . ASP A 1 99 ? -10.203 13.422 -18.297 1 49.06 99 ASP A N 1
ATOM 805 C CA . ASP A 1 99 ? -10.68 14.586 -19.031 1 49.06 99 ASP A CA 1
ATOM 806 C C . ASP A 1 99 ? -10.516 15.859 -18.203 1 49.06 99 ASP A C 1
ATOM 808 O O . ASP A 1 99 ? -10.359 16.953 -18.75 1 49.06 99 ASP A O 1
ATOM 812 N N . ASN A 1 100 ? -10.914 15.828 -16.953 1 48.5 100 ASN A N 1
ATOM 813 C CA . ASN A 1 100 ? -11.227 17.094 -16.312 1 48.5 100 ASN A CA 1
ATOM 814 C C . ASN A 1 100 ? -10.18 17.453 -15.258 1 48.5 100 ASN A C 1
ATOM 816 O O . ASN A 1 100 ? -10.344 18.438 -14.523 1 48.5 100 ASN A O 1
ATOM 820 N N . GLU A 1 101 ? -9.273 16.578 -14.883 1 52.72 101 GLU A N 1
ATOM 821 C CA . GLU A 1 101 ? -8.766 16.906 -13.555 1 52.72 101 GLU A CA 1
ATOM 822 C C . GLU A 1 101 ? -7.438 17.641 -13.633 1 52.72 101 GLU A C 1
ATOM 824 O O . GLU A 1 101 ? -6.711 17.531 -14.617 1 52.72 101 GLU A O 1
ATOM 829 N N . ASP A 1 102 ? -7.234 18.578 -12.688 1 54.47 102 ASP A N 1
ATOM 830 C CA . ASP A 1 102 ? -6.215 19.578 -12.375 1 54.47 102 ASP A CA 1
ATOM 831 C C . ASP A 1 102 ? -4.812 18.969 -12.438 1 54.47 102 ASP A C 1
ATOM 833 O O . ASP A 1 102 ? -4.426 18.188 -11.555 1 54.47 102 ASP A O 1
ATOM 837 N N . THR A 1 103 ? -4.27 18.781 -13.695 1 63.16 103 THR A N 1
ATOM 838 C CA . THR A 1 103 ? -2.895 18.406 -14.023 1 63.16 103 THR A CA 1
ATOM 839 C C . THR A 1 103 ? -1.91 19.406 -13.422 1 63.16 103 THR A C 1
ATOM 841 O O . THR A 1 103 ? -0.737 19.438 -13.797 1 63.16 103 THR A O 1
ATOM 844 N N . SER A 1 104 ? -2.408 20.172 -12.406 1 81.06 104 SER A N 1
ATOM 845 C CA . SER A 1 104 ? -1.53 21.219 -11.914 1 81.06 104 SER A CA 1
ATOM 846 C C . SER A 1 104 ? -0.433 20.656 -11.023 1 81.06 104 SER A C 1
ATOM 848 O O . SER A 1 104 ? 0.716 21.094 -11.086 1 81.06 104 SER A O 1
ATOM 850 N N . ILE A 1 105 ? -0.718 19.5 -10.43 1 86.88 105 ILE A N 1
ATOM 851 C CA . ILE A 1 105 ? 0.276 19 -9.484 1 86.88 105 ILE A CA 1
ATOM 852 C C . ILE A 1 105 ? 1.408 18.312 -10.242 1 86.88 105 ILE A C 1
ATOM 854 O O . ILE A 1 105 ? 2.578 18.438 -9.875 1 86.88 105 ILE A O 1
ATOM 858 N N . SER A 1 106 ? 1.042 17.703 -11.391 1 87.88 106 SER A N 1
ATOM 859 C CA . SER A 1 106 ? 2.064 17 -12.164 1 87.88 106 SER A CA 1
ATOM 860 C C . SER A 1 106 ? 3.029 17.984 -12.82 1 87.88 106 SER A C 1
ATOM 862 O O . SER A 1 106 ? 4.109 17.594 -13.266 1 87.88 106 SER A O 1
ATOM 864 N N . SER A 1 107 ? 2.609 19.25 -12.828 1 88.88 107 SER A N 1
ATOM 865 C CA . SER A 1 107 ? 3.471 20.266 -13.406 1 88.88 107 SER A CA 1
ATOM 866 C C . SER A 1 107 ? 4.059 21.172 -12.328 1 88.88 107 SER A C 1
ATOM 868 O O . SER A 1 107 ? 4.699 22.188 -12.625 1 88.88 107 SER A O 1
ATOM 870 N N . SER A 1 108 ? 3.881 20.812 -11.102 1 91.38 108 SER A N 1
ATOM 871 C CA . SER A 1 108 ? 4.324 21.672 -10.008 1 91.38 108 SER A CA 1
ATOM 872 C C . SER A 1 108 ? 5.605 21.125 -9.375 1 91.38 108 SER A C 1
ATOM 874 O O . SER A 1 108 ? 5.953 19.969 -9.562 1 91.38 108 SER A O 1
ATOM 876 N N . HIS A 1 109 ? 6.297 22.016 -8.75 1 93.44 109 HIS A N 1
ATOM 877 C CA . HIS A 1 109 ? 7.441 21.641 -7.93 1 93.44 109 HIS A CA 1
ATOM 878 C C . HIS A 1 109 ? 7.242 22.078 -6.48 1 93.44 109 HIS A C 1
ATOM 880 O O . HIS A 1 109 ? 6.672 23.141 -6.223 1 93.44 109 HIS A O 1
ATOM 886 N N . PHE A 1 110 ? 7.586 21.234 -5.551 1 94.25 110 PHE A N 1
ATOM 887 C CA . PHE A 1 110 ? 7.477 21.547 -4.129 1 94.25 110 PHE A CA 1
ATOM 888 C C . PHE A 1 110 ? 8.359 20.609 -3.305 1 94.25 110 PHE A C 1
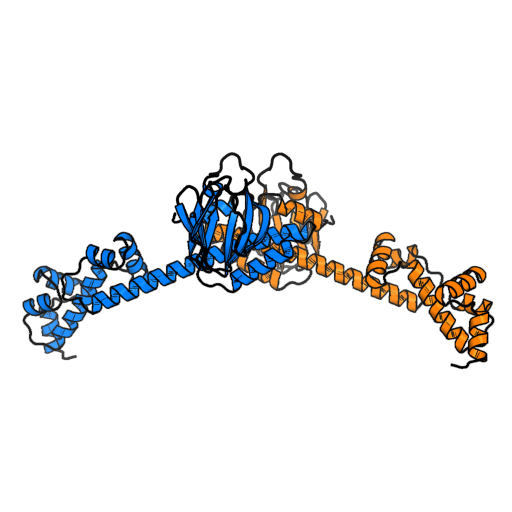ATOM 890 O O . PHE A 1 110 ? 8.914 19.641 -3.834 1 94.25 110 PHE A O 1
ATOM 897 N N . GLU A 1 111 ? 8.531 20.953 -2.127 1 95 111 GLU A N 1
ATOM 898 C CA . GLU A 1 111 ? 9.266 20.109 -1.198 1 95 111 GLU A CA 1
ATOM 899 C C . GLU A 1 111 ? 8.43 19.797 0.041 1 95 111 GLU A C 1
ATOM 901 O O . GLU A 1 111 ? 7.551 20.562 0.416 1 95 111 GLU A O 1
ATOM 906 N N . LEU A 1 112 ? 8.633 18.688 0.632 1 95.06 112 LEU A N 1
ATOM 907 C CA . LEU A 1 112 ? 8.008 18.234 1.872 1 95.06 112 LEU A CA 1
ATOM 908 C C . LEU A 1 112 ? 9.062 17.859 2.91 1 95.06 112 LEU A C 1
ATOM 910 O O . LEU A 1 112 ? 10.008 17.125 2.607 1 95.06 112 LEU A O 1
ATOM 914 N N . GLU A 1 113 ? 8.93 18.453 4.094 1 93.25 113 GLU A N 1
ATOM 915 C CA . GLU A 1 113 ? 9.805 18.078 5.199 1 93.25 113 GLU A CA 1
ATOM 916 C C . GLU A 1 113 ? 9.289 16.844 5.934 1 93.25 113 GLU A C 1
ATOM 918 O O . GLU A 1 113 ? 8.242 16.906 6.594 1 93.25 113 GLU A O 1
ATOM 923 N N . ILE A 1 114 ? 10.047 15.773 5.918 1 94.56 114 ILE A N 1
ATOM 924 C CA . ILE A 1 114 ? 9.547 14.516 6.457 1 94.56 114 ILE A CA 1
ATOM 925 C C . ILE A 1 114 ? 10.367 14.109 7.672 1 94.56 114 ILE A C 1
ATOM 927 O O . ILE A 1 114 ? 9.953 13.25 8.453 1 94.56 114 ILE A O 1
ATOM 931 N N . GLY A 1 115 ? 11.5 14.711 7.836 1 93.5 115 GLY A N 1
ATOM 932 C CA . GLY A 1 115 ? 12.375 14.273 8.906 1 93.5 115 GLY A CA 1
ATOM 933 C C . GLY A 1 115 ? 12.938 12.875 8.688 1 93.5 115 GLY A C 1
ATOM 934 O O . GLY A 1 115 ? 13.148 12.461 7.551 1 93.5 115 GLY A O 1
ATOM 935 N N . ASN A 1 116 ? 13.297 12.234 9.75 1 91 116 ASN A N 1
ATOM 936 C CA . ASN A 1 116 ? 13.867 10.898 9.656 1 91 116 ASN A CA 1
ATOM 937 C C . ASN A 1 116 ? 12.797 9.82 9.781 1 91 116 ASN A C 1
ATOM 939 O O . ASN A 1 116 ? 11.945 9.891 10.672 1 91 116 ASN A O 1
ATOM 943 N N . SER A 1 117 ? 12.789 8.898 8.828 1 94.5 117 SER A N 1
ATOM 944 C CA . SER A 1 117 ? 11.852 7.781 8.859 1 94.5 117 SER A CA 1
ATOM 945 C C . SER A 1 117 ? 12.508 6.5 8.352 1 94.5 117 SER A C 1
ATOM 947 O O . SER A 1 117 ? 12.75 6.352 7.156 1 94.5 117 SER A O 1
ATOM 949 N N . GLN A 1 118 ? 12.703 5.633 9.305 1 95.25 118 GLN A N 1
ATOM 950 C CA . GLN A 1 118 ? 13.266 4.34 8.914 1 95.25 118 GLN A CA 1
ATOM 951 C C . GLN A 1 118 ? 12.297 3.576 8.016 1 95.25 118 GLN A C 1
ATOM 953 O O . GLN A 1 118 ? 12.719 2.902 7.07 1 95.25 118 GLN A O 1
ATOM 958 N N . ARG A 1 119 ? 11.094 3.666 8.336 1 96.88 119 ARG A N 1
ATOM 959 C CA . ARG A 1 119 ? 10.078 2.982 7.539 1 96.88 119 ARG A CA 1
ATOM 960 C C . ARG A 1 119 ? 10.102 3.457 6.09 1 96.88 119 ARG A C 1
ATOM 962 O O . ARG A 1 119 ? 10.008 2.648 5.168 1 96.88 119 ARG A O 1
ATOM 969 N N . LEU A 1 120 ? 10.188 4.762 5.879 1 97.31 120 LEU A N 1
ATOM 970 C CA . LEU A 1 120 ? 10.258 5.293 4.523 1 97.31 120 LEU A CA 1
ATOM 971 C C . LEU A 1 120 ? 11.461 4.715 3.779 1 97.31 120 LEU A C 1
ATOM 973 O O . LEU A 1 120 ? 11.336 4.305 2.623 1 97.31 120 LEU A O 1
ATOM 977 N N . TYR A 1 121 ? 12.555 4.609 4.426 1 96.12 121 TYR A N 1
ATOM 978 C CA . TYR A 1 121 ? 13.766 4.078 3.801 1 96.12 121 TYR A CA 1
ATOM 979 C C . TYR A 1 121 ? 13.57 2.623 3.396 1 96.12 121 TYR A C 1
ATOM 981 O O . TYR A 1 121 ? 13.992 2.213 2.311 1 96.12 121 TYR A O 1
ATOM 989 N N . ASP A 1 122 ? 12.969 1.893 4.293 1 97.31 122 ASP A N 1
ATOM 990 C CA . ASP A 1 122 ? 12.695 0.489 3.998 1 97.31 122 ASP A CA 1
ATOM 991 C C . ASP A 1 122 ? 11.805 0.35 2.77 1 97.31 122 ASP A C 1
ATOM 993 O O . ASP A 1 122 ? 12.031 -0.517 1.923 1 97.31 122 ASP A O 1
ATOM 997 N N . LEU A 1 123 ? 10.789 1.131 2.721 1 98 123 LEU A N 1
ATOM 998 C CA . LEU A 1 123 ? 9.859 1.104 1.595 1 98 123 LEU A CA 1
ATOM 999 C C . LEU A 1 123 ? 10.578 1.452 0.294 1 98 123 LEU A C 1
ATOM 1001 O O . LEU A 1 123 ? 10.352 0.811 -0.735 1 98 123 LEU A O 1
ATOM 1005 N N . LEU A 1 124 ? 11.43 2.473 0.391 1 97.5 124 LEU A N 1
ATOM 1006 C CA . LEU A 1 124 ? 12.164 2.895 -0.794 1 97.5 124 LEU A CA 1
ATOM 1007 C C . LEU A 1 124 ? 13.094 1.785 -1.28 1 97.5 124 LEU A C 1
ATOM 1009 O O . LEU A 1 124 ? 13.227 1.563 -2.486 1 97.5 124 LEU A O 1
ATOM 1013 N N . GLU A 1 125 ? 13.727 1.139 -0.369 1 95.88 125 GLU A N 1
ATOM 1014 C CA . GLU A 1 125 ? 14.602 0.029 -0.733 1 95.88 125 GLU A CA 1
ATOM 1015 C C . GLU A 1 125 ? 13.812 -1.09 -1.416 1 95.88 125 GLU A C 1
ATOM 1017 O O . GLU A 1 125 ? 14.266 -1.647 -2.418 1 95.88 125 GLU A O 1
ATOM 1022 N N . ARG A 1 126 ? 12.703 -1.447 -0.853 1 96.81 126 ARG A N 1
ATOM 1023 C CA . ARG A 1 126 ? 11.867 -2.479 -1.45 1 96.81 126 ARG A CA 1
ATOM 1024 C C . ARG A 1 126 ? 11.383 -2.059 -2.836 1 96.81 126 ARG A C 1
ATOM 1026 O O . ARG A 1 126 ? 11.375 -2.867 -3.766 1 96.81 126 ARG A O 1
ATOM 1033 N N . LEU A 1 127 ? 10.953 -0.801 -2.938 1 96.44 127 LEU A N 1
ATOM 1034 C CA . LEU A 1 127 ? 10.508 -0.249 -4.211 1 96.44 127 LEU A CA 1
ATOM 1035 C C . LEU A 1 127 ? 11.594 -0.383 -5.273 1 96.44 127 LEU A C 1
ATOM 1037 O O . LEU A 1 127 ? 11.328 -0.848 -6.383 1 96.44 127 LEU A O 1
ATOM 1041 N N . TRP A 1 128 ? 12.805 -0.041 -4.848 1 93.81 128 TRP A N 1
ATOM 1042 C CA . TRP A 1 128 ? 13.945 -0.121 -5.75 1 93.81 128 TRP A CA 1
ATOM 1043 C C . TRP A 1 128 ? 14.195 -1.562 -6.184 1 93.81 128 TRP A C 1
ATOM 1045 O O . TRP A 1 128 ? 14.375 -1.834 -7.375 1 93.81 128 TRP A O 1
ATOM 1055 N N . LYS A 1 129 ? 14.125 -2.459 -5.324 1 91.38 129 LYS A N 1
ATOM 1056 C CA . LYS A 1 129 ? 14.422 -3.863 -5.594 1 91.38 129 LYS A CA 1
ATOM 1057 C C . LYS A 1 129 ? 13.367 -4.484 -6.504 1 91.38 129 LYS A C 1
ATOM 1059 O O . LYS A 1 129 ? 13.703 -5.18 -7.465 1 91.38 129 LYS A O 1
ATOM 1064 N N . VAL A 1 130 ? 12.117 -4.195 -6.23 1 92.44 130 VAL A N 1
ATOM 1065 C CA . VAL A 1 130 ? 11.023 -4.832 -6.953 1 92.44 130 VAL A CA 1
ATOM 1066 C C . VAL A 1 130 ? 10.922 -4.25 -8.359 1 92.44 130 VAL A C 1
ATOM 1068 O O . VAL A 1 130 ? 10.5 -4.938 -9.297 1 92.44 130 VAL A O 1
ATOM 1071 N N . SER A 1 131 ? 11.359 -3.002 -8.508 1 91.25 131 SER A N 1
ATOM 1072 C CA . SER A 1 131 ? 11.219 -2.301 -9.781 1 91.25 131 SER A CA 1
ATOM 1073 C C . SER A 1 131 ? 12.016 -2.99 -10.883 1 91.25 131 SER A C 1
ATOM 1075 O O . SER A 1 131 ? 11.781 -2.748 -12.062 1 91.25 131 SER A O 1
ATOM 1077 N N . PHE A 1 132 ? 12.891 -3.965 -10.562 1 87.38 132 PHE A N 1
ATOM 1078 C CA . PHE A 1 132 ? 13.719 -4.664 -11.539 1 87.38 132 PHE A CA 1
ATOM 1079 C C . PHE A 1 132 ? 13.078 -5.992 -11.938 1 87.38 132 PHE A C 1
ATOM 1081 O O . PHE A 1 132 ? 13.57 -6.676 -12.836 1 87.38 132 PHE A O 1
ATOM 1088 N N . GLN A 1 133 ? 12.055 -6.305 -11.289 1 87.31 133 GLN A N 1
ATOM 1089 C CA . GLN A 1 133 ? 11.391 -7.574 -11.586 1 87.31 133 GLN A CA 1
ATOM 1090 C C . GLN A 1 133 ? 10.344 -7.41 -12.672 1 87.31 133 GLN A C 1
ATOM 1092 O O . GLN A 1 133 ? 9.727 -6.348 -12.797 1 87.31 133 GLN A O 1
ATOM 1097 N N . SER A 1 134 ? 10.195 -8.398 -13.453 1 85.62 134 SER A N 1
ATOM 1098 C CA . SER A 1 134 ? 9.242 -8.359 -14.562 1 85.62 134 SER A CA 1
ATOM 1099 C C . SER A 1 134 ? 7.98 -9.148 -14.227 1 85.62 134 SER A C 1
ATOM 1101 O O . SER A 1 134 ? 8 -10.031 -13.367 1 85.62 134 SER A O 1
ATOM 1103 N N . GLY A 1 135 ? 6.852 -8.781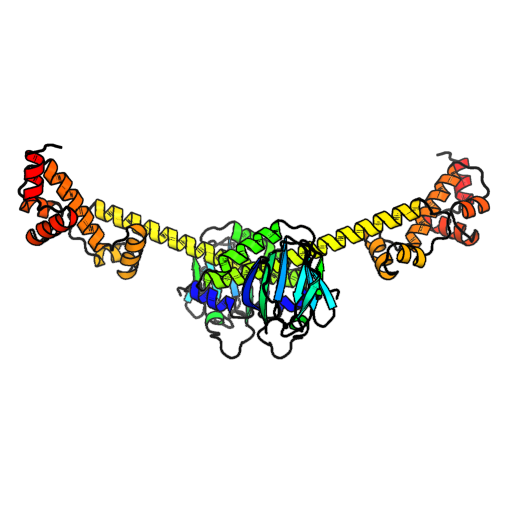 -14.953 1 88 135 GLY A N 1
ATOM 1104 C CA . GLY A 1 135 ? 5.59 -9.484 -14.766 1 88 135 GLY A CA 1
ATOM 1105 C C . GLY A 1 135 ? 4.516 -8.617 -14.141 1 88 135 GLY A C 1
ATOM 1106 O O . GLY A 1 135 ? 4.793 -7.504 -13.68 1 88 135 GLY A O 1
ATOM 1107 N N . GLY A 1 136 ? 3.307 -9.133 -14.18 1 90.62 136 GLY A N 1
ATOM 1108 C CA . GLY A 1 136 ? 2.162 -8.391 -13.664 1 90.62 136 GLY A CA 1
ATOM 1109 C C . GLY A 1 136 ? 2.211 -8.18 -12.164 1 90.62 136 GLY A C 1
ATOM 1110 O O . GLY A 1 136 ? 1.929 -7.086 -11.68 1 90.62 136 GLY A O 1
ATOM 1111 N N . ILE A 1 137 ? 2.602 -9.219 -11.43 1 92.75 137 ILE A N 1
ATOM 1112 C CA . ILE A 1 137 ? 2.602 -9.156 -9.969 1 92.75 137 ILE A CA 1
ATOM 1113 C C . ILE A 1 137 ? 3.652 -8.156 -9.5 1 92.75 137 ILE A C 1
ATOM 1115 O O . ILE A 1 137 ? 3.342 -7.23 -8.742 1 92.75 137 ILE A O 1
ATOM 1119 N N . PRO A 1 138 ? 4.945 -8.219 -10.055 1 92.25 138 PRO A N 1
ATOM 1120 C CA . PRO A 1 138 ? 5.934 -7.219 -9.648 1 92.25 138 PRO A CA 1
ATOM 1121 C C . PRO A 1 138 ? 5.531 -5.801 -10.039 1 92.25 138 PRO A C 1
ATOM 1123 O O . PRO A 1 138 ? 5.781 -4.852 -9.289 1 92.25 138 PRO A O 1
ATOM 1126 N N . ALA A 1 139 ? 4.934 -5.691 -11.172 1 93.44 139 ALA A N 1
ATOM 1127 C CA . ALA A 1 139 ? 4.461 -4.379 -11.594 1 93.44 139 ALA A CA 1
ATOM 1128 C C . ALA A 1 139 ? 3.418 -3.834 -10.617 1 93.44 139 ALA A C 1
ATOM 1130 O O . ALA A 1 139 ? 3.463 -2.66 -10.242 1 93.44 139 ALA A O 1
ATOM 1131 N N . PHE A 1 140 ? 2.51 -4.684 -10.227 1 95.69 140 PHE A N 1
ATOM 1132 C CA . PHE A 1 140 ? 1.497 -4.293 -9.25 1 95.69 140 PHE A CA 1
ATOM 1133 C C . PHE A 1 140 ? 2.139 -3.955 -7.91 1 95.69 140 PHE A C 1
ATOM 1135 O O . PHE A 1 140 ? 1.772 -2.965 -7.273 1 95.69 140 PHE A O 1
ATOM 1142 N N . GLN A 1 141 ? 3.074 -4.742 -7.492 1 96 141 GLN A N 1
ATOM 1143 C CA . GLN A 1 141 ? 3.781 -4.508 -6.238 1 96 141 GLN A CA 1
ATOM 1144 C C . GLN A 1 141 ? 4.512 -3.168 -6.258 1 96 141 GLN A C 1
ATOM 1146 O O . GLN A 1 141 ? 4.551 -2.463 -5.25 1 96 141 GLN A O 1
ATOM 1151 N N . THR A 1 142 ? 5.09 -2.893 -7.398 1 95.81 142 THR A N 1
ATOM 1152 C CA . THR A 1 142 ? 5.762 -1.604 -7.543 1 95.81 142 THR A CA 1
ATOM 1153 C C . THR A 1 142 ? 4.781 -0.457 -7.32 1 95.81 142 THR A C 1
ATOM 1155 O O . THR A 1 142 ? 5.078 0.49 -6.59 1 95.81 142 THR A O 1
ATOM 1158 N N . LYS A 1 143 ? 3.658 -0.531 -7.918 1 95.19 143 LYS A N 1
ATOM 1159 C CA . LYS A 1 143 ? 2.617 0.479 -7.754 1 95.19 143 LYS A CA 1
ATOM 1160 C C . LYS A 1 143 ? 2.178 0.583 -6.297 1 95.19 143 LYS A C 1
ATOM 1162 O O . LYS A 1 143 ? 2.053 1.684 -5.758 1 95.19 143 LYS A O 1
ATOM 1167 N N . VAL A 1 144 ? 1.958 -0.544 -5.656 1 97.44 144 VAL A N 1
ATOM 1168 C CA . VAL A 1 144 ? 1.549 -0.592 -4.254 1 97.44 144 VAL A CA 1
ATOM 1169 C C . VAL A 1 144 ? 2.619 0.057 -3.381 1 97.44 144 VAL A C 1
ATOM 1171 O O . VAL A 1 144 ? 2.307 0.861 -2.5 1 97.44 144 VAL A O 1
ATOM 1174 N N . LEU A 1 145 ? 3.85 -0.314 -3.617 1 97.56 145 LEU A N 1
ATOM 1175 C CA . LEU A 1 145 ? 4.957 0.218 -2.83 1 97.56 145 LEU A CA 1
ATOM 1176 C C . LEU A 1 145 ? 5.074 1.728 -3.008 1 97.56 145 LEU A C 1
ATOM 1178 O O . LEU A 1 145 ? 5.367 2.449 -2.053 1 97.56 145 LEU A O 1
ATOM 1182 N N . PHE A 1 146 ? 4.844 2.207 -4.195 1 97.94 146 PHE A N 1
ATOM 1183 C CA . PHE A 1 146 ? 4.844 3.648 -4.414 1 97.94 146 PHE A CA 1
ATOM 1184 C C . PHE A 1 146 ? 3.781 4.324 -3.555 1 97.94 146 PHE A C 1
ATOM 1186 O O . PHE A 1 146 ? 4.059 5.324 -2.887 1 97.94 146 PHE A O 1
ATOM 1193 N N . TYR A 1 147 ? 2.602 3.799 -3.572 1 97.12 147 TYR A N 1
ATOM 1194 C CA . TYR A 1 147 ? 1.523 4.359 -2.766 1 97.12 147 TYR A CA 1
ATOM 1195 C C . TYR A 1 147 ? 1.865 4.301 -1.281 1 97.12 147 TYR A C 1
ATOM 1197 O O . TYR A 1 147 ? 1.559 5.23 -0.53 1 97.12 147 TYR A O 1
ATOM 1205 N N . ASN A 1 148 ? 2.461 3.213 -0.865 1 98 148 ASN A N 1
ATOM 1206 C CA . ASN A 1 148 ? 2.889 3.096 0.525 1 98 148 ASN A CA 1
ATOM 1207 C C . ASN A 1 148 ? 3.939 4.145 0.88 1 98 148 ASN A C 1
ATOM 1209 O O . ASN A 1 148 ? 3.938 4.68 1.991 1 98 148 ASN A O 1
ATOM 1213 N N . VAL A 1 149 ? 4.824 4.41 -0.034 1 98.31 149 VAL A N 1
ATOM 1214 C CA . VAL A 1 149 ? 5.84 5.438 0.148 1 98.31 149 VAL A CA 1
ATOM 1215 C C . VAL A 1 149 ? 5.172 6.797 0.349 1 98.31 149 VAL A C 1
ATOM 1217 O O . VAL A 1 149 ? 5.492 7.516 1.299 1 98.31 149 VAL A O 1
ATOM 1220 N N . ILE A 1 150 ? 4.258 7.156 -0.491 1 98.06 150 ILE A N 1
ATOM 1221 C CA . ILE A 1 150 ? 3.588 8.453 -0.421 1 98.06 150 ILE A CA 1
ATOM 1222 C C . ILE A 1 150 ? 2.787 8.547 0.876 1 98.06 150 ILE A C 1
ATOM 1224 O O . ILE A 1 150 ? 2.771 9.594 1.528 1 98.06 150 ILE A O 1
ATOM 1228 N N . GLU A 1 151 ? 2.119 7.465 1.218 1 97 151 GLU A N 1
ATOM 1229 C CA . GLU A 1 151 ? 1.386 7.445 2.479 1 97 151 GLU A CA 1
ATOM 1230 C C . GLU A 1 151 ? 2.311 7.723 3.66 1 97 151 GLU A C 1
ATOM 1232 O O . GLU A 1 151 ? 1.952 8.469 4.574 1 97 151 GLU A O 1
ATOM 1237 N N . GLU A 1 152 ? 3.471 7.066 3.648 1 97.25 152 GLU A N 1
ATOM 1238 C CA . GLU A 1 152 ? 4.453 7.297 4.703 1 97.25 152 GLU A CA 1
ATOM 1239 C C . GLU A 1 152 ? 4.934 8.742 4.707 1 97.25 152 GLU A C 1
ATOM 1241 O O . GLU A 1 152 ? 5.141 9.328 5.773 1 97.25 152 GLU A O 1
ATOM 1246 N N . VAL A 1 153 ? 5.109 9.32 3.564 1 97.69 153 VAL A N 1
ATOM 1247 C CA . VAL A 1 153 ? 5.488 10.727 3.451 1 97.69 153 VAL A CA 1
ATOM 1248 C C . VAL A 1 153 ? 4.434 11.602 4.125 1 97.69 153 VAL A C 1
ATOM 1250 O O . VAL A 1 153 ? 4.77 12.492 4.914 1 97.69 153 VAL A O 1
ATOM 1253 N N . PHE A 1 154 ? 3.193 11.352 3.842 1 96 154 PHE A N 1
ATOM 1254 C CA . PHE A 1 154 ? 2.115 12.117 4.445 1 96 154 PHE A CA 1
ATOM 1255 C C . PHE A 1 154 ? 2.145 11.992 5.965 1 96 154 PHE A C 1
ATOM 1257 O O . PHE A 1 154 ? 1.974 12.984 6.68 1 96 154 PHE A O 1
ATOM 1264 N N . THR A 1 155 ? 2.354 10.766 6.387 1 94.44 155 THR A N 1
ATOM 1265 C CA . THR A 1 155 ? 2.42 10.516 7.824 1 94.44 155 THR A CA 1
ATOM 1266 C C . THR A 1 155 ? 3.559 11.312 8.461 1 94.44 155 THR A C 1
ATOM 1268 O O . THR A 1 155 ? 3.377 11.945 9.5 1 94.44 155 THR A O 1
ATOM 1271 N N . CYS A 1 156 ? 4.688 11.305 7.852 1 95.56 156 CYS A N 1
ATOM 1272 C CA . CYS A 1 156 ? 5.871 11.984 8.375 1 95.56 156 CYS A CA 1
ATOM 1273 C C . CYS A 1 156 ? 5.672 13.492 8.391 1 95.56 156 CYS A C 1
ATOM 1275 O O . CYS A 1 156 ? 6.055 14.164 9.359 1 95.56 156 CYS A O 1
ATOM 1277 N N . VAL A 1 157 ? 5.098 14.039 7.328 1 94.62 157 VAL A N 1
ATOM 1278 C CA . VAL A 1 157 ? 4.848 15.469 7.254 1 94.62 157 VAL A CA 1
ATOM 1279 C C . VAL A 1 157 ? 3.904 15.891 8.375 1 94.62 157 VAL A C 1
ATOM 1281 O O . VAL A 1 157 ? 4.133 16.906 9.039 1 94.62 157 VAL A O 1
ATOM 1284 N N . ARG A 1 158 ? 2.904 15.141 8.539 1 90.81 158 ARG A N 1
ATOM 1285 C CA . ARG A 1 158 ? 1.936 15.445 9.586 1 90.81 158 ARG A CA 1
ATOM 1286 C C . ARG A 1 158 ? 2.588 15.406 10.961 1 90.81 158 ARG A C 1
ATOM 1288 O O . ARG A 1 158 ? 2.307 16.25 11.82 1 90.81 158 ARG A O 1
ATOM 1295 N N . ASN A 1 159 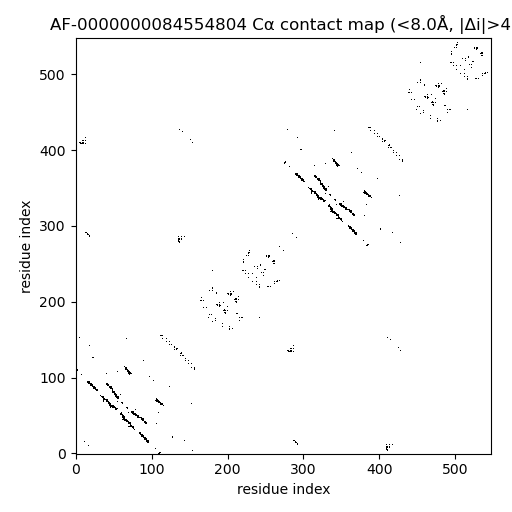? 3.424 14.445 11.117 1 89.5 159 ASN A N 1
ATOM 1296 C CA . ASN A 1 159 ? 4.129 14.336 12.391 1 89.5 159 ASN A CA 1
ATOM 1297 C C . ASN A 1 159 ? 5.074 15.508 12.617 1 89.5 159 ASN A C 1
ATOM 1299 O O . ASN A 1 159 ? 5.207 15.992 13.742 1 89.5 159 ASN A O 1
ATOM 1303 N N . GLN A 1 160 ? 5.668 15.953 11.625 1 87.12 160 GLN A N 1
ATOM 1304 C CA . GLN A 1 160 ? 6.543 17.125 11.719 1 87.12 160 GLN A CA 1
ATOM 1305 C C . GLN A 1 160 ? 5.754 18.375 12.078 1 87.12 160 GLN A C 1
ATOM 1307 O O . GLN A 1 160 ? 6.199 19.188 12.891 1 87.12 160 GLN A O 1
ATOM 1312 N N . ASP A 1 161 ? 4.625 18.516 11.414 1 85.12 161 ASP A N 1
ATOM 1313 C CA . ASP A 1 161 ? 3.764 19.672 11.703 1 85.12 161 ASP A CA 1
ATOM 1314 C C . ASP A 1 161 ? 3.293 19.641 13.156 1 85.12 161 ASP A C 1
ATOM 1316 O O . ASP A 1 161 ? 3.23 20.688 13.805 1 85.12 161 ASP A O 1
ATOM 1320 N N . LYS A 1 162 ? 2.996 18.484 13.555 1 86.12 162 LYS A N 1
ATOM 1321 C CA . LYS A 1 162 ? 2.57 18.344 14.945 1 86.12 162 LYS A CA 1
ATOM 1322 C C . LYS A 1 162 ? 3.703 18.688 15.906 1 86.12 162 LYS A C 1
ATOM 1324 O O . LYS A 1 162 ? 3.494 19.422 16.875 1 86.12 162 LYS A O 1
ATOM 1329 N N . ASP A 1 163 ? 4.816 18.281 15.617 1 84.69 163 ASP A N 1
ATOM 1330 C CA . ASP A 1 163 ? 5.973 18.562 16.469 1 84.69 163 ASP A CA 1
ATOM 1331 C C . ASP A 1 163 ? 6.316 20.047 16.469 1 84.69 163 ASP A C 1
ATOM 1333 O O . ASP A 1 163 ? 6.609 20.625 17.516 1 84.69 163 ASP A O 1
ATOM 1337 N N . SER A 1 164 ? 6.234 20.641 15.312 1 88.88 164 SER A N 1
ATOM 1338 C CA . SER A 1 164 ? 6.52 22.062 15.195 1 88.88 164 SER A CA 1
ATOM 1339 C C . SER A 1 164 ? 5.484 22.906 15.938 1 88.88 164 SER A C 1
ATOM 1341 O O . SER A 1 164 ? 5.824 23.906 16.562 1 88.88 164 SER A O 1
ATOM 1343 N N . SER A 1 165 ? 4.258 22.484 15.75 1 89.38 165 SER A N 1
ATOM 1344 C CA . SER A 1 165 ? 3.195 23.188 16.453 1 89.38 165 SER A CA 1
ATOM 1345 C C . SER A 1 165 ? 3.361 23.047 17.969 1 89.38 165 SER A C 1
ATOM 1347 O O . SER A 1 165 ? 3.164 24.016 18.703 1 89.38 165 SER A O 1
ATOM 1349 N N . LYS A 1 166 ? 3.707 21.875 18.391 1 91 166 LYS A N 1
ATOM 1350 C CA . LYS A 1 166 ? 3.928 21.641 19.812 1 91 166 LYS A CA 1
ATOM 1351 C C . LYS A 1 166 ? 5.102 22.469 20.328 1 91 166 LYS A C 1
ATOM 1353 O O . LYS A 1 166 ? 5.023 23.062 21.406 1 91 166 LYS A O 1
ATOM 1358 N N . GLU A 1 167 ? 6.109 22.484 19.531 1 91.5 167 GLU A N 1
ATOM 1359 C CA . GLU A 1 167 ? 7.281 23.266 19.906 1 91.5 167 GLU A CA 1
ATOM 1360 C C . GLU A 1 167 ? 6.965 24.766 19.953 1 91.5 167 GLU A C 1
ATOM 1362 O O . GLU A 1 167 ? 7.445 25.469 20.828 1 91.5 167 GLU A O 1
ATOM 1367 N N . LEU A 1 168 ? 6.199 25.203 18.969 1 92.88 168 LEU A N 1
ATOM 1368 C CA . LEU A 1 168 ? 5.777 26.594 18.938 1 92.88 168 LEU A CA 1
ATOM 1369 C C . LEU A 1 168 ? 4.953 26.938 20.172 1 92.88 168 LEU A C 1
ATOM 1371 O O . LEU A 1 168 ? 5.191 27.953 20.812 1 92.88 168 LEU A O 1
ATOM 1375 N N . PHE A 1 169 ? 4.082 26.078 20.562 1 94.31 169 PHE A N 1
ATOM 1376 C CA . PHE A 1 169 ? 3.262 26.297 21.75 1 94.31 169 PHE A CA 1
ATOM 1377 C C . PHE A 1 169 ? 4.129 26.359 23 1 94.31 169 PHE A C 1
ATOM 1379 O O . PHE A 1 169 ? 3.971 27.266 23.812 1 94.31 169 PHE A O 1
ATOM 1386 N N . LYS A 1 170 ? 5.016 25.484 23.109 1 93.81 170 LYS A N 1
ATOM 1387 C CA . LYS A 1 170 ? 5.879 25.406 24.281 1 93.81 170 LYS A CA 1
ATOM 1388 C C . LYS A 1 170 ? 6.758 26.656 24.391 1 93.81 170 LYS A C 1
ATOM 1390 O O . LYS A 1 170 ? 6.895 27.234 25.469 1 93.81 170 LYS A O 1
ATOM 1395 N N . SER A 1 171 ? 7.316 27 23.266 1 94.81 171 SER A N 1
ATOM 1396 C CA . SER A 1 171 ? 8.211 28.156 23.234 1 94.81 171 SER A CA 1
ATOM 1397 C C . SER A 1 171 ? 7.465 29.438 23.594 1 94.81 171 SER A C 1
ATOM 1399 O O . SER A 1 171 ? 7.918 30.219 24.453 1 94.81 171 SER A O 1
ATOM 1401 N N . VAL A 1 172 ? 6.32 29.656 22.984 1 95.94 172 VAL A N 1
ATOM 1402 C CA . VAL A 1 172 ? 5.574 30.891 23.188 1 95.94 172 VAL A CA 1
ATOM 1403 C C . VAL A 1 172 ? 4.969 30.906 24.594 1 95.94 172 VAL A C 1
ATOM 1405 O O . VAL A 1 172 ? 4.977 31.922 25.281 1 95.94 172 VAL A O 1
ATOM 1408 N N . SER A 1 173 ? 4.438 29.75 25.031 1 95.81 173 SER A N 1
ATOM 1409 C CA . SER A 1 173 ? 3.873 29.688 26.375 1 95.81 173 SER A CA 1
ATOM 1410 C C . SER A 1 173 ? 4.941 29.938 27.438 1 95.81 173 SER A C 1
ATOM 1412 O O . SER A 1 173 ? 4.695 30.641 28.422 1 95.81 173 SER A O 1
ATOM 1414 N N . LYS A 1 174 ? 6.086 29.375 27.266 1 95.81 174 LYS A N 1
ATOM 1415 C CA . LYS A 1 174 ? 7.191 29.625 28.188 1 95.81 174 LYS A CA 1
ATOM 1416 C C . LYS A 1 174 ? 7.547 31.109 28.219 1 95.81 174 LYS A C 1
ATOM 1418 O O . LYS A 1 174 ? 7.762 31.672 29.297 1 95.81 174 LYS A O 1
ATOM 1423 N N . TYR A 1 175 ? 7.637 31.703 27.062 1 96.31 175 TYR A N 1
ATOM 1424 C CA . TYR A 1 175 ? 7.922 33.125 26.969 1 96.31 175 TYR A CA 1
ATOM 1425 C C . TYR A 1 175 ? 6.863 33.938 27.703 1 96.31 175 TYR A C 1
ATOM 1427 O O . TYR A 1 175 ? 7.184 34.875 28.438 1 96.31 175 TYR A O 1
ATOM 1435 N N . ILE A 1 176 ? 5.637 33.594 27.516 1 95.44 176 ILE A N 1
ATOM 1436 C CA . ILE A 1 176 ? 4.527 34.281 28.172 1 95.44 176 ILE A CA 1
ATOM 1437 C C . ILE A 1 176 ? 4.672 34.156 29.688 1 95.44 176 ILE A C 1
ATOM 1439 O O . ILE A 1 176 ? 4.512 35.125 30.422 1 95.44 176 ILE A O 1
ATOM 1443 N N . HIS A 1 177 ? 5.023 32.969 30.125 1 95.25 177 HIS A N 1
ATOM 1444 C CA . HIS A 1 177 ? 5.168 32.719 31.562 1 95.25 177 HIS A CA 1
ATOM 1445 C C . HIS A 1 177 ? 6.301 33.562 32.156 1 95.25 177 HIS A C 1
ATOM 1447 O O . HIS A 1 177 ? 6.195 34.031 33.281 1 95.25 177 HIS A O 1
ATOM 1453 N N . GLU A 1 178 ? 7.285 33.781 31.359 1 95.25 178 GLU A N 1
ATOM 1454 C CA . GLU A 1 178 ? 8.477 34.5 31.828 1 95.25 178 GLU A CA 1
ATOM 1455 C C . GLU A 1 178 ? 8.312 36 31.703 1 95.25 178 GLU A C 1
ATOM 1457 O O . GLU A 1 178 ? 8.953 36.781 32.438 1 95.25 178 GLU A O 1
ATOM 1462 N N . HIS A 1 179 ? 7.422 36.438 30.844 1 95.69 179 HIS A N 1
ATOM 1463 C CA . HIS A 1 179 ? 7.34 37.875 30.531 1 95.69 179 HIS A CA 1
ATOM 1464 C C . HIS A 1 179 ? 5.902 38.344 30.609 1 95.69 179 HIS A C 1
ATOM 1466 O O . HIS A 1 179 ? 5.539 39.344 29.938 1 95.69 179 HIS A O 1
ATOM 1472 N N . TYR A 1 180 ? 5.113 37.719 31.359 1 94.19 180 TYR A N 1
ATOM 1473 C CA . TYR A 1 180 ? 3.678 37.969 31.391 1 94.19 180 TYR A CA 1
ATOM 1474 C C . TYR A 1 180 ? 3.398 39.406 31.844 1 94.19 180 TYR A C 1
ATOM 1476 O O . TYR A 1 180 ? 2.334 39.969 31.547 1 94.19 180 TYR A O 1
ATOM 1484 N N . ASN A 1 181 ? 4.262 40 32.594 1 93.19 181 ASN A N 1
ATOM 1485 C CA . ASN A 1 181 ? 4.047 41.344 33.156 1 93.19 181 ASN A CA 1
ATOM 1486 C C . ASN A 1 181 ? 4.512 42.438 32.188 1 93.19 181 ASN A C 1
ATOM 1488 O O . ASN A 1 181 ? 4.352 43.625 32.5 1 93.19 181 ASN A O 1
ATOM 1492 N N . ASP A 1 182 ? 5.035 42.094 31.031 1 91.94 182 ASP A N 1
ATOM 1493 C CA . ASP A 1 182 ? 5.445 43.031 29.984 1 91.94 182 ASP A CA 1
ATOM 1494 C C . ASP A 1 182 ? 4.305 43.281 29 1 91.94 182 ASP A C 1
ATOM 1496 O O . ASP A 1 182 ? 3.236 42.688 29.109 1 91.94 182 ASP A O 1
ATOM 1500 N N . GLU A 1 183 ? 4.551 44.312 28.188 1 90.5 183 GLU A N 1
ATOM 1501 C CA . GLU A 1 183 ? 3.604 44.531 27.109 1 90.5 183 GLU A CA 1
ATOM 1502 C C . GLU A 1 183 ? 3.77 43.469 26.016 1 90.5 183 GLU A C 1
ATOM 1504 O O . GLU A 1 183 ? 4.699 43.531 25.203 1 90.5 183 GLU A O 1
ATOM 1509 N N . LEU A 1 184 ? 2.889 42.5 26.047 1 92.75 184 LEU A N 1
ATOM 1510 C CA . LEU A 1 184 ? 2.904 41.438 25.062 1 92.75 184 LEU A CA 1
ATOM 1511 C C . LEU A 1 184 ? 1.815 41.656 24.016 1 92.75 184 LEU A C 1
ATOM 1513 O O . LEU A 1 184 ? 0.685 42 24.359 1 92.75 184 LEU A O 1
ATOM 1517 N N . THR A 1 185 ? 2.164 41.625 22.828 1 92.94 185 THR A N 1
ATOM 1518 C CA . THR A 1 185 ? 1.186 41.625 21.75 1 92.94 185 THR A CA 1
ATOM 1519 C C . THR A 1 185 ? 1.295 40.375 20.891 1 92.94 185 THR A C 1
ATOM 1521 O O . THR A 1 185 ? 2.383 39.812 20.734 1 92.94 185 THR A O 1
ATOM 1524 N N . ILE A 1 186 ? 0.166 39.969 20.391 1 94.38 186 ILE A N 1
ATOM 1525 C CA . ILE A 1 186 ? 0.119 38.781 19.562 1 94.38 186 ILE A CA 1
ATOM 1526 C C . ILE A 1 186 ? 1.018 38.969 18.344 1 94.38 186 ILE A C 1
ATOM 1528 O O . ILE A 1 186 ? 1.672 38.031 17.891 1 94.38 186 ILE A O 1
ATOM 1532 N N . LEU A 1 187 ? 1.027 40.188 17.859 1 93.69 187 LEU A N 1
ATOM 1533 C CA . LEU A 1 187 ? 1.847 40.531 16.703 1 93.69 187 LEU A CA 1
ATOM 1534 C C . LEU A 1 187 ? 3.324 40.281 17 1 93.69 187 LEU A C 1
ATOM 1536 O O . LEU A 1 187 ? 4.027 39.656 16.203 1 93.69 187 LEU A O 1
ATOM 1540 N N . ASN A 1 188 ? 3.777 40.75 18.125 1 93.75 188 ASN A N 1
ATOM 1541 C CA . ASN A 1 188 ? 5.18 40.594 18.484 1 93.75 188 ASN A CA 1
ATOM 1542 C C . ASN A 1 188 ? 5.527 39.156 18.781 1 93.75 188 ASN A C 1
ATOM 1544 O O . ASN A 1 188 ? 6.613 38.688 18.422 1 93.75 188 ASN A O 1
ATOM 1548 N N . LEU A 1 189 ? 4.645 38.469 19.391 1 95.44 189 LEU A N 1
ATOM 1549 C CA . LEU A 1 189 ? 4.859 37.031 19.688 1 95.44 189 LEU A CA 1
ATOM 1550 C C . LEU A 1 189 ? 4.969 36.219 18.391 1 95.44 189 LEU A C 1
ATOM 1552 O O . LEU A 1 189 ? 5.816 35.344 18.281 1 95.44 189 LEU A O 1
ATOM 1556 N N . ALA A 1 190 ? 4.125 36.5 17.5 1 95.06 190 ALA A N 1
ATOM 1557 C CA . ALA A 1 190 ? 4.141 35.812 16.203 1 95.06 190 ALA A CA 1
ATOM 1558 C C . ALA A 1 190 ? 5.434 36.125 15.445 1 95.06 190 ALA A C 1
ATOM 1560 O O . ALA A 1 190 ? 6.09 35.188 14.945 1 95.06 190 ALA A O 1
ATOM 1561 N N . LYS A 1 191 ? 5.812 37.406 15.383 1 92.69 191 LYS A N 1
ATOM 1562 C CA . LYS A 1 191 ? 7.008 37.844 14.672 1 92.69 191 LYS A CA 1
ATOM 1563 C C . LYS A 1 191 ? 8.266 37.188 15.25 1 92.69 191 LYS A C 1
ATOM 1565 O O . LYS A 1 191 ? 9.141 36.75 14.5 1 92.69 191 LYS A O 1
ATOM 1570 N N . GLN A 1 192 ? 8.312 37.125 16.547 1 92.69 192 GLN A N 1
ATOM 1571 C CA . GLN A 1 192 ? 9.469 36.562 17.234 1 92.69 192 GLN A CA 1
ATOM 1572 C C . GLN A 1 192 ? 9.633 35.062 16.906 1 92.69 192 GLN A C 1
ATOM 1574 O O . GLN A 1 192 ? 10.734 34.531 17 1 92.69 192 GLN A O 1
ATOM 1579 N N . ASN A 1 193 ? 8.562 34.438 16.547 1 93.69 193 ASN A N 1
ATOM 1580 C CA . ASN A 1 193 ? 8.602 33.031 16.281 1 93.69 193 ASN A CA 1
ATOM 1581 C C . ASN A 1 193 ? 8.406 32.719 14.797 1 93.69 193 ASN A C 1
ATOM 1583 O O . ASN A 1 193 ? 8.156 31.578 14.414 1 93.69 193 ASN A O 1
ATOM 1587 N N . ASN A 1 194 ? 8.461 33.75 13.984 1 92.31 194 ASN A N 1
ATOM 1588 C CA . ASN A 1 194 ? 8.43 33.656 12.531 1 92.31 194 ASN A CA 1
ATOM 1589 C C . ASN A 1 194 ? 7.16 33 12.023 1 92.31 194 ASN A C 1
ATOM 1591 O O . ASN A 1 194 ? 7.219 32.094 11.188 1 92.31 194 ASN A O 1
ATOM 1595 N N . VAL A 1 195 ? 6.031 33.281 12.68 1 92.62 195 VAL A N 1
ATOM 1596 C CA . VAL A 1 195 ? 4.727 32.781 12.242 1 92.62 195 VAL A CA 1
ATOM 1597 C C . VAL A 1 195 ? 3.742 33.969 12.148 1 92.62 195 VAL A C 1
ATOM 1599 O O . VAL A 1 195 ? 4.066 35.094 12.523 1 92.62 195 VAL A O 1
ATOM 1602 N N . ASN A 1 196 ? 2.633 33.781 11.523 1 92.25 196 ASN A N 1
ATOM 1603 C CA . ASN A 1 196 ? 1.597 34.781 11.5 1 92.25 196 ASN A CA 1
ATOM 1604 C C . ASN A 1 196 ? 0.619 34.625 12.664 1 92.25 196 ASN A C 1
ATOM 1606 O O . ASN A 1 196 ? 0.668 33.625 13.383 1 92.25 196 ASN A O 1
ATOM 1610 N N . ARG A 1 197 ? -0.202 35.625 12.836 1 93.31 197 ARG A N 1
ATOM 1611 C CA . ARG A 1 197 ? -1.124 35.656 13.969 1 93.31 197 ARG A CA 1
ATOM 1612 C C . ARG A 1 197 ? -2.098 34.469 13.898 1 93.31 197 ARG A C 1
ATOM 1614 O O . ARG A 1 197 ? -2.459 33.906 14.93 1 93.31 197 ARG A O 1
ATOM 1621 N N . ASN A 1 198 ? -2.459 34.156 12.703 1 93.19 198 ASN A N 1
ATOM 1622 C CA . ASN A 1 198 ? -3.414 33.062 12.531 1 93.19 198 ASN A CA 1
ATOM 1623 C C . ASN A 1 198 ? -2.814 31.734 12.953 1 93.19 198 ASN A C 1
ATOM 1625 O O . ASN A 1 198 ? -3.471 30.938 13.625 1 93.19 198 ASN A O 1
ATOM 1629 N N . ARG A 1 199 ? -1.636 31.453 12.555 1 93.12 199 ARG A N 1
ATOM 1630 C CA . ARG A 1 199 ? -0.946 30.234 12.945 1 93.12 199 ARG A CA 1
ATOM 1631 C C . ARG A 1 199 ? -0.796 30.141 14.461 1 93.12 199 ARG A C 1
ATOM 1633 O O . ARG A 1 199 ? -0.997 29.078 15.047 1 93.12 199 ARG A O 1
ATOM 1640 N N . LEU A 1 200 ? -0.435 31.281 15.023 1 95.19 200 LEU A N 1
ATOM 1641 C CA . LEU A 1 200 ? -0.284 31.312 16.469 1 95.19 200 LEU A CA 1
ATOM 1642 C C . LEU A 1 200 ? -1.616 31.031 17.156 1 95.19 200 LEU A C 1
ATOM 1644 O O . LEU A 1 200 ? -1.671 30.281 18.141 1 95.19 200 LEU A O 1
ATOM 1648 N N . PHE A 1 201 ? -2.668 31.656 16.719 1 94.31 201 PHE A N 1
ATOM 1649 C CA . PHE A 1 201 ? -4.004 31.438 17.266 1 94.31 201 PHE A CA 1
ATOM 1650 C C . PHE A 1 201 ? -4.387 29.969 17.188 1 94.31 201 PHE A C 1
ATOM 1652 O O . PHE A 1 201 ? -4.82 29.375 18.188 1 94.31 201 PHE A O 1
ATOM 1659 N N . TYR A 1 202 ? -4.121 29.328 16.062 1 93 202 TYR A N 1
ATOM 1660 C CA . TYR A 1 202 ? -4.504 27.938 15.867 1 93 202 TYR A CA 1
ATOM 1661 C C . TYR A 1 202 ? -3.713 27.016 16.797 1 93 202 TYR A C 1
ATOM 1663 O O . TYR A 1 202 ? -4.266 26.062 17.344 1 93 202 TYR A O 1
ATOM 1671 N N . VAL A 1 203 ? -2.496 27.219 16.891 1 94.31 203 VAL A N 1
ATOM 1672 C CA . VAL A 1 203 ? -1.633 26.406 17.734 1 94.31 203 VAL A CA 1
ATOM 1673 C C . VAL A 1 203 ? -2.105 26.469 19.188 1 94.31 203 VAL A C 1
ATOM 1675 O O . VAL A 1 203 ? -2.182 25.453 19.875 1 94.31 203 VAL A O 1
ATOM 1678 N N . PHE A 1 204 ? -2.49 27.688 19.641 1 95.44 204 PHE A N 1
ATOM 1679 C CA . PHE A 1 204 ? -2.959 27.844 21.016 1 95.44 204 PHE A CA 1
ATOM 1680 C C . PHE A 1 204 ? -4.34 27.219 21.188 1 95.44 204 PHE A C 1
ATOM 1682 O O . PHE A 1 204 ? -4.625 26.594 22.203 1 95.44 204 PHE A O 1
ATOM 1689 N N . LYS A 1 205 ? -5.141 27.375 20.25 1 95.31 205 LYS A N 1
ATOM 1690 C CA . LYS A 1 205 ? -6.449 26.734 20.297 1 95.31 205 LYS A CA 1
ATOM 1691 C C . LYS A 1 205 ? -6.309 25.219 20.375 1 95.31 205 LYS A C 1
ATOM 1693 O O . LYS A 1 205 ? -7.078 24.547 21.078 1 95.31 205 LYS A O 1
ATOM 1698 N N . LYS A 1 206 ? -5.398 24.75 19.734 1 92.94 206 LYS A N 1
ATOM 1699 C CA . LYS A 1 206 ? -5.164 23.312 19.672 1 92.94 206 LYS A CA 1
ATOM 1700 C C . LYS A 1 206 ? -4.656 22.781 21 1 92.94 206 LYS A C 1
ATOM 1702 O O . LYS A 1 206 ? -5.109 21.734 21.469 1 92.94 206 LYS A O 1
ATOM 1707 N N . TYR A 1 207 ? -3.727 23.469 21.641 1 92 207 TYR A N 1
ATOM 1708 C CA . TYR A 1 207 ? -3.006 22.875 22.766 1 92 207 TYR A CA 1
ATOM 1709 C C . TYR A 1 207 ? -3.516 23.422 24.094 1 92 207 TYR A C 1
ATOM 1711 O O . TYR A 1 207 ? -3.342 22.797 25.141 1 92 207 TYR A O 1
ATOM 1719 N N . ALA A 1 208 ? -4.188 24.609 24.031 1 92.94 208 ALA A N 1
ATOM 1720 C CA . ALA A 1 208 ? -4.684 25.203 25.266 1 92.94 208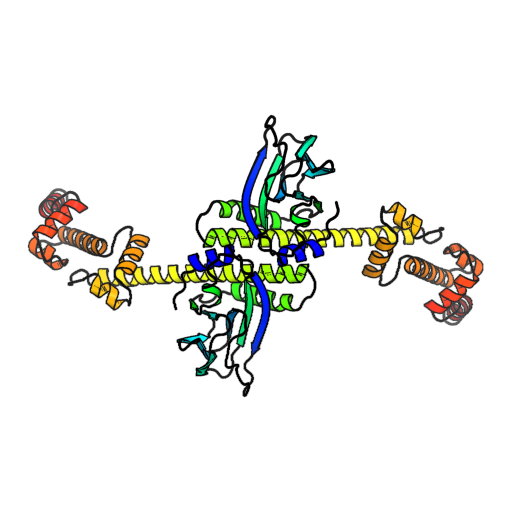 ALA A CA 1
ATOM 1721 C C . ALA A 1 208 ? -6.203 25.359 25.234 1 92.94 208 ALA A C 1
ATOM 1723 O O . ALA A 1 208 ? -6.82 25.688 26.25 1 92.94 208 ALA A O 1
ATOM 1724 N N . GLY A 1 209 ? -6.801 25.156 24.125 1 92.44 209 GLY A N 1
ATOM 1725 C CA . GLY A 1 209 ? -8.242 25.281 23.969 1 92.44 209 GLY A CA 1
ATOM 1726 C C . GLY A 1 209 ? -8.695 26.719 23.812 1 92.44 209 GLY A C 1
ATOM 1727 O O . GLY A 1 209 ? -9.875 26.984 23.562 1 92.44 209 GLY A O 1
ATOM 1728 N N . ILE A 1 210 ? -7.781 27.672 23.969 1 91.81 210 ILE A N 1
ATOM 1729 C CA . ILE A 1 210 ? -8.07 29.094 23.859 1 91.81 210 ILE A CA 1
ATOM 1730 C C . ILE A 1 210 ? -6.996 29.781 23.016 1 91.81 210 ILE A C 1
ATOM 1732 O O . ILE A 1 210 ? -5.941 29.203 22.766 1 91.81 210 ILE A O 1
ATOM 1736 N N . GLY A 1 211 ? -7.273 31.047 22.531 1 95.06 211 GLY A N 1
ATOM 1737 C CA . GLY A 1 211 ? -6.297 31.812 21.766 1 95.06 211 GLY A CA 1
ATOM 1738 C C . GLY A 1 211 ? -5.168 32.375 22.609 1 95.06 211 GLY A C 1
ATOM 1739 O O . GLY A 1 211 ? -5.254 32.375 23.844 1 95.06 211 GLY A O 1
ATOM 1740 N N . PRO A 1 212 ? -4.102 32.812 21.953 1 96.56 212 PRO A N 1
ATOM 1741 C CA . PRO A 1 212 ? -2.943 33.312 22.703 1 96.56 212 PRO A CA 1
ATOM 1742 C C . PRO A 1 212 ? -3.275 34.531 23.562 1 96.56 212 PRO A C 1
ATOM 1744 O O . PRO A 1 212 ? -2.729 34.688 24.656 1 96.56 212 PRO A O 1
ATOM 1747 N N . GLY A 1 213 ? -4.16 35.375 23.078 1 95.69 213 GLY A N 1
ATOM 1748 C CA . GLY A 1 213 ? -4.559 36.531 23.875 1 95.69 213 GLY A CA 1
ATOM 1749 C C . GLY A 1 213 ? -5.238 36.156 25.172 1 95.69 213 GLY A C 1
ATOM 1750 O O . GLY A 1 213 ? -4.871 36.656 26.234 1 95.69 213 GLY A O 1
ATOM 1751 N N . GLU A 1 214 ? -6.203 35.312 25.016 1 95.62 214 GLU A N 1
ATOM 1752 C CA . GLU A 1 214 ? -6.906 34.844 26.203 1 95.62 214 GLU A CA 1
ATOM 1753 C C . GLU A 1 214 ? -5.961 34.094 27.141 1 95.62 214 GLU A C 1
ATOM 1755 O O . GLU A 1 214 ? -6.098 34.156 28.359 1 95.62 214 GLU A O 1
ATOM 1760 N N . TYR A 1 215 ? -5.02 33.344 26.547 1 96.56 215 TYR A N 1
ATOM 1761 C CA . TYR A 1 215 ? -4.027 32.594 27.312 1 96.56 215 TYR A CA 1
ATOM 1762 C C . TYR A 1 215 ? -3.205 33.531 28.188 1 96.56 215 TYR A C 1
ATOM 1764 O O . TYR A 1 215 ? -2.965 33.219 29.359 1 96.56 215 TYR A O 1
ATOM 1772 N N . ILE A 1 216 ? -2.811 34.656 27.688 1 96.44 216 ILE A N 1
ATOM 1773 C CA . ILE A 1 216 ? -2.039 35.656 28.422 1 96.44 216 ILE A CA 1
ATOM 1774 C C . ILE A 1 216 ? -2.867 36.188 29.578 1 96.44 216 ILE A C 1
ATOM 1776 O O . ILE A 1 216 ? -2.389 36.25 30.719 1 96.44 216 ILE A O 1
ATOM 1780 N N . VAL A 1 217 ? -4.098 36.562 29.266 1 96 217 VAL A N 1
ATOM 1781 C CA . VAL A 1 217 ? -4.984 37.125 30.266 1 96 217 VAL A CA 1
ATOM 1782 C C . VAL A 1 217 ? -5.203 36.125 31.406 1 96 217 VAL A C 1
ATOM 1784 O O . VAL A 1 217 ? -5.086 36.5 32.562 1 96 217 VAL A O 1
ATOM 1787 N N . ARG A 1 218 ? -5.438 34.938 31.016 1 95.5 218 ARG A N 1
ATOM 1788 C CA . ARG A 1 218 ? -5.699 33.906 32.031 1 95.5 218 ARG A CA 1
ATOM 1789 C C . ARG A 1 218 ? -4.477 33.688 32.906 1 95.5 218 ARG A C 1
ATOM 1791 O O . ARG A 1 218 ? -4.602 33.5 34.125 1 95.5 218 ARG A O 1
ATOM 1798 N N . TYR A 1 219 ? -3.369 33.625 32.281 1 95.69 219 TYR A N 1
ATOM 1799 C CA . TYR A 1 219 ? -2.143 33.438 33.031 1 95.69 219 TYR A CA 1
ATOM 1800 C C . TYR A 1 219 ? -1.925 34.562 34 1 95.69 219 TYR A C 1
ATOM 1802 O O . TYR A 1 219 ? -1.58 34.344 35.188 1 95.69 219 TYR A O 1
ATOM 1810 N N . ARG A 1 220 ? -2.102 35.781 33.562 1 96 220 ARG A N 1
ATOM 1811 C CA . ARG A 1 220 ? -1.965 36.969 34.406 1 96 220 ARG A CA 1
ATOM 1812 C C . ARG A 1 220 ? -2.936 36.938 35.562 1 96 220 ARG A C 1
ATOM 1814 O O . ARG A 1 220 ? -2.57 37.281 36.688 1 96 220 ARG A O 1
ATOM 1821 N N . LEU A 1 221 ? -4.125 36.531 35.281 1 95 221 LEU A N 1
ATOM 1822 C CA . LEU A 1 221 ? -5.137 36.469 36.344 1 95 221 LEU A CA 1
ATOM 1823 C C . LEU A 1 221 ? -4.766 35.438 37.375 1 95 221 LEU A C 1
ATOM 1825 O O . LEU A 1 221 ? -4.98 35.656 38.562 1 95 221 LEU A O 1
ATOM 1829 N N . ASN A 1 222 ? -4.289 34.375 36.938 1 94.44 222 ASN A N 1
ATOM 1830 C CA . ASN A 1 222 ? -3.834 33.344 37.875 1 94.44 222 ASN A CA 1
ATOM 1831 C C . ASN A 1 222 ? -2.697 33.844 38.75 1 94.44 222 ASN A C 1
ATOM 1833 O O . ASN A 1 222 ? -2.658 33.562 39.969 1 94.44 222 ASN A O 1
ATOM 1837 N N . ARG A 1 223 ? -1.816 34.531 38.156 1 93.5 223 ARG A N 1
ATOM 1838 C CA . ARG A 1 223 ? -0.725 35.125 38.906 1 93.5 223 ARG A CA 1
ATOM 1839 C C . ARG A 1 223 ? -1.254 36.156 39.906 1 93.5 223 ARG A C 1
ATOM 1841 O O . ARG A 1 223 ? -0.764 36.25 41.031 1 93.5 223 ARG A O 1
ATOM 1848 N N . ALA A 1 224 ? -2.186 36.906 39.5 1 94.38 224 ALA A N 1
ATOM 1849 C CA . ALA A 1 224 ? -2.812 37.875 40.375 1 94.38 224 ALA A CA 1
ATOM 1850 C C . ALA A 1 224 ? -3.439 37.219 41.594 1 94.38 224 ALA A C 1
ATOM 1852 O O . ALA A 1 224 ? -3.322 37.688 42.719 1 94.38 224 ALA A O 1
ATOM 1853 N N . ARG A 1 225 ? -4.074 36.156 41.219 1 91.94 225 ARG A N 1
ATOM 1854 C CA . ARG A 1 225 ? -4.703 35.406 42.312 1 91.94 225 ARG A CA 1
ATOM 1855 C C . ARG A 1 225 ? -3.674 34.938 43.344 1 91.94 225 ARG A C 1
ATOM 1857 O O . ARG A 1 225 ? -3.92 35.031 44.531 1 91.94 225 ARG A O 1
ATOM 1864 N N . GLU A 1 226 ? -2.576 34.5 42.875 1 90.94 226 GLU A N 1
ATOM 1865 C CA . GLU A 1 226 ? -1.494 34.062 43.75 1 90.94 226 GLU A CA 1
ATOM 1866 C C . GLU A 1 226 ? -0.961 35.219 44.594 1 90.94 226 GLU A C 1
ATOM 1868 O O . GLU A 1 226 ? -0.688 35.062 45.781 1 90.94 226 GLU A O 1
ATOM 1873 N N . ILE A 1 227 ? -0.89 36.344 44 1 91 227 ILE A N 1
ATOM 1874 C CA . ILE A 1 227 ? -0.367 37.531 44.688 1 91 227 ILE A CA 1
ATOM 1875 C C . ILE A 1 227 ? -1.377 38 45.75 1 91 227 ILE A C 1
ATOM 1877 O O . ILE A 1 227 ? -0.999 38.406 46.844 1 91 227 ILE A O 1
ATOM 1881 N N . LEU A 1 228 ? -2.627 37.969 45.438 1 89.69 228 LEU A N 1
ATOM 1882 C CA . LEU A 1 228 ? -3.699 38.375 46.312 1 89.69 228 LEU A CA 1
ATOM 1883 C C . LEU A 1 228 ? -3.713 37.562 47.594 1 89.69 228 LEU A C 1
ATOM 1885 O O . LEU A 1 228 ? -4.098 38.031 48.656 1 89.69 228 LEU A O 1
ATOM 1889 N N . MET A 1 229 ? -3.189 36.406 47.469 1 82.94 229 MET A N 1
ATOM 1890 C CA . MET A 1 229 ? -3.217 35.469 48.594 1 82.94 229 MET A CA 1
ATOM 1891 C C . MET A 1 229 ? -2.057 35.75 49.531 1 82.94 229 MET A C 1
ATOM 1893 O O . MET A 1 229 ? -2.162 35.469 50.75 1 82.94 229 MET A O 1
ATOM 1897 N N . VAL A 1 230 ? -1.054 36.312 49.094 1 82.38 230 VAL A N 1
ATOM 1898 C CA . VAL A 1 230 ? 0.154 36.281 49.906 1 82.38 230 VAL A CA 1
ATOM 1899 C C . VAL A 1 230 ? 0.625 37.719 50.188 1 82.38 230 VAL A C 1
ATOM 1901 O O . VAL A 1 230 ? 1.353 37.969 51.156 1 82.38 230 VAL A O 1
ATOM 1904 N N . GLU A 1 231 ? 0.23 38.625 49.375 1 83.19 231 GLU A N 1
ATOM 1905 C CA . GLU A 1 231 ? 0.727 40 49.5 1 83.19 231 GLU A CA 1
ATOM 1906 C C . GLU A 1 231 ? -0.395 40.938 49.906 1 83.19 231 GLU A C 1
ATOM 1908 O O . GLU A 1 231 ? -1.568 40.688 49.625 1 83.19 231 GLU A O 1
ATOM 1913 N N . ASN A 1 232 ? 0.007 42.062 50.562 1 85.94 232 ASN A N 1
ATOM 1914 C CA . ASN A 1 232 ? -0.955 43.094 50.938 1 85.94 232 ASN A CA 1
ATOM 1915 C C . ASN A 1 232 ? -0.84 44.312 50.031 1 85.94 232 ASN A C 1
ATOM 1917 O O . ASN A 1 232 ? -0.827 45.469 50.531 1 85.94 232 ASN A O 1
ATOM 1921 N N . LEU A 1 233 ? -0.848 44.062 48.75 1 90.62 233 LEU A N 1
ATOM 1922 C CA . LEU A 1 233 ? -0.779 45.156 47.781 1 90.62 233 LEU A CA 1
ATOM 1923 C C . LEU A 1 233 ? -2.174 45.656 47.438 1 90.62 233 LEU A C 1
ATOM 1925 O O . LEU A 1 233 ? -3.16 44.938 47.594 1 90.62 233 LEU A O 1
ATOM 1929 N N . LEU A 1 234 ? -2.137 46.969 47.031 1 92.5 234 LEU A N 1
ATOM 1930 C CA . LEU A 1 234 ? -3.396 47.5 46.562 1 92.5 234 LEU A CA 1
ATOM 1931 C C . LEU A 1 234 ? -3.82 46.812 45.25 1 92.5 234 LEU A C 1
ATOM 1933 O O . LEU A 1 234 ? -2.975 46.344 44.5 1 92.5 234 LEU A O 1
ATOM 1937 N N . ILE A 1 235 ? -5.051 46.719 45.031 1 92.12 235 ILE A N 1
ATOM 1938 C CA . ILE A 1 235 ? -5.598 46.031 43.875 1 92.12 235 ILE A CA 1
ATOM 1939 C C . ILE A 1 235 ? -5.023 46.656 42.594 1 92.12 235 ILE A C 1
ATOM 1941 O O . ILE A 1 235 ? -4.703 45.938 41.625 1 92.12 235 ILE A O 1
ATOM 1945 N N . GLN A 1 236 ? -4.914 47.938 42.594 1 93.44 236 GLN A N 1
ATOM 1946 C CA . GLN A 1 236 ? -4.359 48.656 41.438 1 93.44 236 GLN A CA 1
ATOM 1947 C C . GLN A 1 236 ? -2.908 48.25 41.188 1 93.44 236 GLN A C 1
ATOM 1949 O O . GLN A 1 236 ? -2.484 48.094 40.062 1 93.44 236 GLN A O 1
ATOM 1954 N N . GLU A 1 237 ? -2.18 48.094 42.219 1 94.38 237 GLU A N 1
ATOM 1955 C CA . GLU A 1 237 ? -0.782 47.688 42.125 1 94.38 237 GLU A CA 1
ATOM 1956 C C . GLU A 1 237 ? -0.659 46.25 41.594 1 94.38 237 GLU A C 1
ATOM 1958 O O . GLU A 1 237 ? 0.225 45.969 40.781 1 94.38 237 GLU A O 1
ATOM 1963 N N . ILE A 1 238 ? -1.499 45.406 42.062 1 94.56 238 ILE A N 1
ATOM 1964 C CA . ILE A 1 238 ? -1.498 44.031 41.594 1 94.56 238 ILE A CA 1
ATOM 1965 C C . ILE A 1 238 ? -1.805 43.969 40.094 1 94.56 238 ILE A C 1
ATOM 1967 O O . ILE A 1 238 ? -1.164 43.219 39.375 1 94.56 238 ILE A O 1
ATOM 1971 N N . SER A 1 239 ? -2.773 44.688 39.719 1 95.44 239 SER A N 1
ATOM 1972 C CA . SER A 1 239 ? -3.127 44.781 38.281 1 95.44 239 SER A CA 1
ATOM 1973 C C . SER A 1 239 ? -1.917 45.156 37.438 1 95.44 239 SER A C 1
ATOM 1975 O O . SER A 1 239 ? -1.663 44.562 36.406 1 95.44 239 SER A O 1
ATOM 1977 N N . GLU A 1 240 ? -1.188 46.125 37.906 1 94.06 240 GLU A N 1
ATOM 1978 C CA . GLU A 1 240 ? -0.011 46.625 37.188 1 94.06 240 GLU A CA 1
ATOM 1979 C C . GLU A 1 240 ? 1.113 45.594 37.219 1 94.06 240 GLU A C 1
ATOM 1981 O O . GLU A 1 240 ? 1.812 45.375 36.25 1 94.06 240 GLU A O 1
ATOM 1986 N N . VAL A 1 241 ? 1.275 44.938 38.281 1 93.5 241 VAL A N 1
ATOM 1987 C CA . VAL A 1 241 ? 2.352 43.969 38.5 1 93.5 241 VAL A CA 1
ATOM 1988 C C . VAL A 1 241 ? 2.17 42.781 37.562 1 93.5 241 VAL A C 1
ATOM 1990 O O . VAL A 1 241 ? 3.148 42.25 37.031 1 93.5 241 VAL A O 1
ATOM 1993 N N . VAL A 1 242 ? 0.947 42.438 37.312 1 94.81 242 VAL A N 1
ATOM 1994 C CA . VAL A 1 242 ? 0.721 41.25 36.531 1 94.81 242 VAL A CA 1
ATOM 1995 C C . VAL A 1 242 ? 0.548 41.625 35.062 1 94.81 242 VAL A C 1
ATOM 1997 O O . VAL A 1 242 ? 0.369 40.75 34.219 1 94.81 242 VAL A O 1
ATOM 2000 N N . GLY A 1 243 ? 0.517 42.906 34.75 1 94.19 243 GLY A N 1
ATOM 2001 C CA . GLY A 1 243 ? 0.671 43.281 33.344 1 94.19 243 GLY A CA 1
ATOM 2002 C C . GLY A 1 243 ? -0.585 43.906 32.75 1 94.19 243 GLY A C 1
ATOM 2003 O O . GLY A 1 243 ? -0.706 44 31.547 1 94.19 243 GLY A O 1
ATOM 2004 N N . PHE A 1 244 ? -1.582 44.312 33.594 1 94.25 244 PHE A N 1
ATOM 2005 C CA . PHE A 1 244 ? -2.762 45 33.094 1 94.25 244 PHE A CA 1
ATOM 2006 C C . PHE A 1 244 ? -2.537 46.531 33.062 1 94.25 244 PHE A C 1
ATOM 2008 O O . PHE A 1 244 ? -1.93 47.062 33.969 1 94.25 244 PHE A O 1
ATOM 2015 N N . ASN A 1 245 ? -2.973 47.094 31.984 1 88.25 245 ASN A N 1
ATOM 2016 C CA . ASN A 1 245 ? -2.885 48.531 31.891 1 88.25 245 ASN A CA 1
ATOM 2017 C C . ASN A 1 245 ? -4.164 49.219 32.375 1 88.25 245 ASN A C 1
ATOM 2019 O O . ASN A 1 245 ? -4.188 50.406 32.625 1 88.25 245 ASN A O 1
ATOM 2023 N N . ASP A 1 246 ? -5.117 48.438 32.469 1 91 246 ASP A N 1
ATOM 2024 C CA . ASP A 1 246 ? -6.43 48.938 32.875 1 91 246 ASP A CA 1
ATOM 2025 C C . ASP A 1 246 ? -6.957 48.156 34.062 1 91 246 ASP A C 1
ATOM 2027 O O . ASP A 1 246 ? -7.348 46.969 33.938 1 91 246 ASP A O 1
ATOM 2031 N N . SER A 1 247 ? -7.008 48.844 35.219 1 91.94 247 SER A N 1
ATOM 2032 C CA . SER A 1 247 ? -7.426 48.188 36.469 1 91.94 247 SER A CA 1
ATOM 2033 C C . SER A 1 247 ? -8.898 47.812 36.406 1 91.94 247 SER A C 1
ATOM 2035 O O . SER A 1 247 ? -9.312 46.812 37.031 1 91.94 247 SER A O 1
ATOM 2037 N N . PHE A 1 248 ? -9.602 48.656 35.656 1 92.69 248 PHE A N 1
ATOM 2038 C CA . PHE A 1 248 ? -11.023 48.312 35.531 1 92.69 248 PHE A CA 1
ATOM 2039 C C . PHE A 1 248 ? -11.219 47.031 34.75 1 92.69 248 PHE A C 1
ATOM 2041 O O . PHE A 1 248 ? -12.031 46.188 35.125 1 92.69 248 PHE A O 1
ATOM 2048 N N . TYR A 1 249 ? -10.492 46.969 33.719 1 94.12 249 TYR A N 1
ATOM 2049 C CA . TYR A 1 249 ? -10.555 45.75 32.938 1 94.12 249 TYR A CA 1
ATOM 2050 C C . TYR A 1 249 ? -10.078 44.562 33.75 1 94.12 249 TYR A C 1
ATOM 2052 O O . TYR A 1 249 ? -10.664 43.469 33.656 1 94.12 249 TYR A O 1
ATOM 2060 N N . PHE A 1 250 ? -8.992 44.719 34.5 1 96.12 250 PHE A N 1
ATOM 2061 C CA . PHE A 1 250 ? -8.453 43.688 35.375 1 96.12 250 PHE A CA 1
ATOM 2062 C C . PHE A 1 250 ? -9.531 43.156 36.312 1 96.12 250 PHE A C 1
ATOM 2064 O O . PHE A 1 250 ? -9.75 41.969 36.438 1 96.12 250 PHE A O 1
ATOM 2071 N N . SER A 1 251 ? -10.164 44 36.969 1 95.12 251 SER A N 1
ATOM 2072 C CA . SER A 1 251 ? -11.156 43.625 37.969 1 95.12 251 SER A CA 1
ATOM 2073 C C . SER A 1 251 ? -12.32 42.875 37.312 1 95.12 251 SER A C 1
ATOM 2075 O O . SER A 1 251 ? -12.797 41.875 37.875 1 95.12 251 SER A O 1
ATOM 2077 N N . ARG A 1 252 ? -12.695 43.344 36.188 1 95.81 252 ARG A N 1
ATOM 2078 C CA . ARG A 1 252 ? -13.789 42.688 35.469 1 95.81 252 ARG A CA 1
ATOM 2079 C C . ARG A 1 252 ? -13.375 41.281 35 1 95.81 252 ARG A C 1
ATOM 2081 O O . ARG A 1 252 ? -14.156 40.344 35.125 1 95.81 252 ARG A O 1
ATOM 2088 N N . ALA A 1 253 ? -12.242 41.219 34.438 1 95.81 253 ALA A N 1
ATOM 2089 C CA . ALA A 1 253 ? -11.727 39.938 33.969 1 95.81 253 ALA A CA 1
ATOM 2090 C C . ALA A 1 253 ? -11.547 38.938 35.094 1 95.81 253 ALA A C 1
ATOM 2092 O O . ALA A 1 253 ? -11.828 37.75 34.938 1 95.81 253 ALA A O 1
ATOM 2093 N N . PHE A 1 254 ? -11.047 39.438 36.25 1 96.19 254 PHE A N 1
ATOM 2094 C CA . PHE A 1 254 ? -10.852 38.594 37.438 1 96.19 254 PHE A CA 1
ATOM 2095 C C . PHE A 1 254 ? -12.172 38.031 37.906 1 96.19 254 PHE A C 1
ATOM 2097 O O . PHE A 1 254 ? -12.281 36.844 38.188 1 96.19 254 PHE A O 1
ATOM 2104 N N . LYS A 1 255 ? -13.102 38.875 37.938 1 95.44 255 LYS A N 1
ATOM 2105 C CA . LYS A 1 255 ? -14.422 38.438 38.375 1 95.44 255 LYS A CA 1
ATOM 2106 C C . LYS A 1 255 ? -15.016 37.406 37.406 1 95.44 255 LYS A C 1
ATOM 2108 O O . LYS A 1 255 ? -15.625 36.438 37.844 1 95.44 255 LYS A O 1
ATOM 2113 N N . LYS A 1 256 ? -14.914 37.688 36.219 1 95.75 256 LYS A N 1
ATOM 2114 C CA . LYS A 1 256 ? -15.422 36.75 35.188 1 95.75 256 LYS A CA 1
ATOM 2115 C C . LYS A 1 256 ? -14.781 35.375 35.344 1 95.75 256 LYS A C 1
ATOM 2117 O O . LYS A 1 256 ? -15.469 34.375 35.219 1 95.75 256 LYS A O 1
ATOM 2122 N N . GLN A 1 257 ? -13.484 35.344 35.562 1 92.62 257 GLN A N 1
ATOM 2123 C CA . GLN A 1 257 ? -12.734 34.094 35.594 1 92.62 257 GLN A CA 1
ATOM 2124 C C . GLN A 1 257 ? -12.969 33.344 36.906 1 92.62 257 GLN A C 1
ATOM 2126 O O . GLN A 1 257 ? -13.07 32.125 36.938 1 92.62 257 GLN A O 1
ATOM 2131 N N . PHE A 1 258 ? -13.078 34.094 38.062 1 91.44 258 PHE A N 1
ATOM 2132 C CA . PHE A 1 258 ? -13.031 33.406 39.375 1 91.44 258 PHE A CA 1
ATOM 2133 C C . PHE A 1 258 ? -14.352 33.562 40.094 1 91.44 258 PHE A C 1
ATOM 2135 O O . PHE A 1 258 ? -14.562 32.969 41.156 1 91.44 258 PHE A O 1
ATOM 2142 N N . GLY A 1 259 ? -15.242 34.438 39.594 1 92.19 259 GLY A N 1
ATOM 2143 C CA . GLY A 1 259 ? -16.578 34.562 40.156 1 92.19 259 GLY A CA 1
ATOM 2144 C C . GLY A 1 259 ? -16.656 35.688 41.188 1 92.19 259 GLY A C 1
ATOM 2145 O O . GLY A 1 259 ? -17.75 36.062 41.594 1 92.19 259 GLY A O 1
ATOM 2146 N N . PHE A 1 260 ? -15.523 36.156 41.656 1 91.31 260 PHE A N 1
ATOM 2147 C CA . PHE A 1 260 ? -15.461 37.25 42.625 1 91.31 260 PHE A CA 1
ATOM 2148 C C . PHE A 1 260 ? -14.516 38.344 42.125 1 91.31 260 PHE A C 1
ATOM 2150 O O . PHE A 1 260 ? -13.57 38.062 41.406 1 91.31 260 PHE A O 1
ATOM 2157 N N . SER A 1 261 ? -14.82 39.562 42.594 1 93.62 261 SER A N 1
ATOM 2158 C CA . SER A 1 261 ? -13.859 40.625 42.344 1 93.62 261 SER A CA 1
ATOM 2159 C C . SER A 1 261 ? -12.586 40.406 43.156 1 93.62 261 SER A C 1
ATOM 2161 O O . SER A 1 261 ? -12.578 39.656 44.125 1 93.62 261 SER A O 1
ATOM 2163 N N . PRO A 1 262 ? -11.516 41.031 42.688 1 93.69 262 PRO A N 1
ATOM 2164 C CA . PRO A 1 262 ? -10.273 40.906 43.438 1 93.69 262 PRO A CA 1
ATOM 2165 C C . PRO A 1 262 ? -10.445 41.281 44.906 1 93.69 262 PRO A C 1
ATOM 2167 O O . PRO A 1 262 ? -9.922 40.625 45.781 1 93.69 262 PRO A O 1
ATOM 2170 N N . THR A 1 263 ? -11.156 42.312 45.188 1 90.88 263 THR A N 1
ATOM 2171 C CA . THR A 1 263 ? -11.391 42.781 46.562 1 90.88 263 THR A CA 1
ATOM 2172 C C . THR A 1 263 ? -12.172 41.781 47.344 1 90.88 263 THR A C 1
ATOM 2174 O O . THR A 1 263 ? -11.836 41.469 48.5 1 90.88 263 THR A O 1
ATOM 2177 N N . GLU A 1 264 ? -13.211 41.281 46.812 1 90.62 264 GLU A N 1
ATOM 2178 C CA . GLU A 1 264 ? -14.023 40.281 47.438 1 90.62 264 GLU A CA 1
ATOM 2179 C C . GLU A 1 264 ? -13.203 39 47.719 1 90.62 264 GLU A C 1
ATOM 2181 O O . GLU A 1 264 ? -13.375 38.375 48.781 1 90.62 264 GLU A O 1
ATOM 2186 N N . TYR A 1 265 ? -12.43 38.719 46.75 1 90.69 265 TYR A N 1
ATOM 2187 C CA . TYR A 1 265 ? -11.594 37.531 46.875 1 90.69 265 TYR A CA 1
ATOM 2188 C C . TYR A 1 265 ? -10.656 37.656 48.062 1 90.69 265 TYR A C 1
ATOM 2190 O O . TYR A 1 265 ? -10.492 36.719 48.844 1 90.69 265 TYR A O 1
ATOM 2198 N N . ARG A 1 266 ? -9.984 38.75 48.219 1 86.5 266 ARG A N 1
ATOM 2199 C CA . ARG A 1 266 ? -9.086 39 49.344 1 86.5 266 ARG A CA 1
ATOM 2200 C C . ARG A 1 266 ? -9.828 38.938 50.656 1 86.5 266 ARG A C 1
ATOM 2202 O O . ARG A 1 266 ? -9.32 38.375 51.625 1 86.5 266 ARG A O 1
ATOM 2209 N N . LYS A 1 267 ? -11.016 39.469 50.75 1 85 267 LYS A N 1
ATOM 2210 C CA . LYS A 1 267 ? -11.82 39.469 51.938 1 85 267 LYS A CA 1
ATOM 2211 C C . LYS A 1 267 ? -12.188 38.031 52.344 1 85 267 LYS A C 1
ATOM 2213 O O . LYS A 1 267 ? -12.203 37.719 53.531 1 85 267 LYS A O 1
ATOM 2218 N N . LYS A 1 268 ? -12.492 37.375 51.375 1 81.5 268 LYS A N 1
ATOM 2219 C CA . LYS A 1 268 ? -12.867 36 51.625 1 81.5 268 LYS A CA 1
ATOM 2220 C C . LYS A 1 268 ? -11.688 35.188 52.156 1 81.5 268 LYS A C 1
ATOM 2222 O O . LYS A 1 268 ? -11.852 34.281 53 1 81.5 268 LYS A O 1
ATOM 2227 N N . LEU A 1 269 ? -10.57 35.438 51.656 1 76.56 269 LEU A N 1
ATOM 2228 C CA . LEU A 1 269 ? -9.367 34.75 52.125 1 76.56 269 LEU A CA 1
ATOM 2229 C C . LEU A 1 269 ? -9.055 35.125 53.562 1 76.56 269 LEU A C 1
ATOM 2231 O O . LEU A 1 269 ? -8.594 34.281 54.344 1 76.56 269 LEU A O 1
ATOM 2235 N N . ILE A 1 270 ? -9.219 36.375 53.844 1 69.25 270 ILE A N 1
ATOM 2236 C CA . ILE A 1 270 ? -8.984 36.875 55.219 1 69.25 270 ILE A CA 1
ATOM 2237 C C . ILE A 1 270 ? -9.969 36.219 56.156 1 69.25 270 ILE A C 1
ATOM 2239 O O . ILE A 1 270 ? -9.602 35.812 57.281 1 69.25 270 ILE A O 1
ATOM 2243 N N . ASN A 1 271 ? -11.141 36.125 55.75 1 70.88 271 ASN A N 1
ATOM 2244 C CA . ASN A 1 271 ? -12.172 35.594 56.625 1 70.88 271 ASN A CA 1
ATOM 2245 C C . ASN A 1 271 ? -12.062 34.062 56.719 1 70.88 271 ASN A C 1
ATOM 2247 O O . ASN A 1 271 ? -12.516 33.469 57.688 1 70.88 271 ASN A O 1
ATOM 2251 N N . ASN A 1 272 ? -11.672 33.438 55.594 1 63.31 272 ASN A N 1
ATOM 2252 C CA . ASN A 1 272 ? -11.469 32 55.625 1 63.31 272 ASN A CA 1
ATOM 2253 C C . ASN A 1 272 ? -10.062 31.625 55.156 1 63.31 272 ASN A C 1
ATOM 2255 O O . ASN A 1 272 ? -9.891 31.172 54.031 1 63.31 272 ASN A O 1
ATOM 2259 N N . PRO A 1 273 ? -9.086 31.906 55.969 1 52.25 273 PRO A N 1
ATOM 2260 C CA . PRO A 1 273 ? -7.711 31.656 55.531 1 52.25 273 PRO A CA 1
ATOM 2261 C C . PRO A 1 273 ? -7.508 30.234 55 1 52.25 273 PRO A C 1
ATOM 2263 O O . PRO A 1 273 ? -8.078 29.281 55.562 1 52.25 273 PRO A O 1
ATOM 2266 N N . VAL A 1 274 ? -7.312 30.188 53.75 1 46.31 274 VAL A N 1
ATOM 2267 C CA . VAL A 1 274 ? -7 28.875 53.219 1 46.31 274 VAL A CA 1
ATOM 2268 C C . VAL A 1 274 ? -5.66 28.391 53.781 1 46.31 274 VAL A C 1
ATOM 2270 O O . VAL A 1 274 ? -4.738 29.188 53.969 1 46.31 274 VAL A O 1
ATOM 2273 N N . MET B 1 1 ? -15.148 -19.047 -12.125 1 69.12 1 MET B N 1
ATOM 2274 C CA . MET B 1 1 ? -14.086 -19.234 -13.102 1 69.12 1 MET B CA 1
ATOM 2275 C C . MET B 1 1 ? -12.719 -19 -12.469 1 69.12 1 MET B C 1
ATOM 2277 O O . MET B 1 1 ? -12.609 -18.344 -11.438 1 69.12 1 MET B O 1
ATOM 2281 N N . LYS B 1 2 ? -11.68 -19.641 -13.031 1 77.5 2 LYS B N 1
ATOM 2282 C CA . LYS B 1 2 ? -10.32 -19.469 -12.539 1 77.5 2 LYS B CA 1
ATOM 2283 C C . LYS B 1 2 ? -9.664 -18.234 -13.133 1 77.5 2 LYS B C 1
ATOM 2285 O O . LYS B 1 2 ? -9.82 -17.938 -14.32 1 77.5 2 LYS B O 1
ATOM 2290 N N . MET B 1 3 ? -9.289 -17.359 -12.336 1 84.5 3 MET B N 1
ATOM 2291 C CA . MET B 1 3 ? -8.664 -16.094 -12.75 1 84.5 3 MET B CA 1
ATOM 2292 C C . MET B 1 3 ? -7.148 -16.188 -12.641 1 84.5 3 MET B C 1
ATOM 2294 O O . MET B 1 3 ? -6.621 -16.672 -11.633 1 84.5 3 MET B O 1
ATOM 2298 N N . ASP B 1 4 ? -6.504 -15.906 -13.789 1 88.88 4 ASP B N 1
ATOM 2299 C CA . ASP B 1 4 ? -5.051 -15.758 -13.758 1 88.88 4 ASP B CA 1
ATOM 2300 C C . ASP B 1 4 ? -4.641 -14.508 -12.984 1 88.88 4 ASP B C 1
ATOM 2302 O O . ASP B 1 4 ? -4.859 -13.383 -13.445 1 88.88 4 ASP B O 1
ATOM 2306 N N . ILE B 1 5 ? -3.984 -14.719 -11.883 1 91.62 5 ILE B N 1
ATOM 2307 C CA . ILE B 1 5 ? -3.715 -13.617 -10.977 1 91.62 5 ILE B CA 1
ATOM 2308 C C . ILE B 1 5 ? -2.709 -12.656 -11.609 1 91.62 5 ILE B C 1
ATOM 2310 O O . ILE B 1 5 ? -2.686 -11.469 -11.281 1 91.62 5 ILE B O 1
ATOM 2314 N N . ASN B 1 6 ? -1.784 -13.102 -12.5 1 91.06 6 ASN B N 1
ATOM 2315 C CA . ASN B 1 6 ? -0.866 -12.203 -13.195 1 91.06 6 ASN B CA 1
ATOM 2316 C C . ASN B 1 6 ? -1.61 -11.25 -14.125 1 91.06 6 ASN B C 1
ATOM 2318 O O . ASN B 1 6 ? -1.261 -10.07 -14.219 1 91.06 6 ASN B O 1
ATOM 2322 N N . LYS B 1 7 ? -2.561 -11.797 -14.742 1 90.5 7 LYS B N 1
ATOM 2323 C CA . LYS B 1 7 ? -3.393 -10.969 -15.609 1 90.5 7 LYS B CA 1
ATOM 2324 C C . LYS B 1 7 ? -4.199 -9.961 -14.797 1 90.5 7 LYS B C 1
ATOM 2326 O O . LYS B 1 7 ? -4.34 -8.805 -15.203 1 90.5 7 LYS B O 1
ATOM 2331 N N . LEU B 1 8 ? -4.75 -10.453 -13.711 1 93.5 8 LEU B N 1
ATOM 2332 C CA . LEU B 1 8 ? -5.492 -9.555 -12.828 1 93.5 8 LEU B CA 1
ATOM 2333 C C . LEU B 1 8 ? -4.594 -8.438 -12.312 1 93.5 8 LEU B C 1
ATOM 2335 O O . LEU B 1 8 ? -4.996 -7.273 -12.297 1 93.5 8 LEU B O 1
ATOM 2339 N N . ALA B 1 9 ? -3.387 -8.789 -11.891 1 93.94 9 ALA B N 1
ATOM 2340 C CA . ALA B 1 9 ? -2.42 -7.812 -11.398 1 93.94 9 ALA B CA 1
ATOM 2341 C C . ALA B 1 9 ? -2.088 -6.781 -12.469 1 93.94 9 ALA B C 1
ATOM 2343 O O . ALA B 1 9 ? -2.018 -5.582 -12.18 1 93.94 9 ALA B O 1
ATOM 2344 N N . GLU B 1 10 ? -1.865 -7.246 -13.648 1 90.69 10 GLU B N 1
ATOM 2345 C CA . GLU B 1 10 ? -1.588 -6.344 -14.758 1 90.69 10 GLU B CA 1
ATOM 2346 C C . GLU B 1 10 ? -2.744 -5.375 -14.984 1 90.69 10 GLU B C 1
ATOM 2348 O O . GLU B 1 10 ? -2.527 -4.18 -15.195 1 90.69 10 GLU B O 1
ATOM 2353 N N . TYR B 1 11 ? -3.889 -5.961 -14.961 1 90 11 TYR B N 1
ATOM 2354 C CA . TYR B 1 11 ? -5.086 -5.145 -15.125 1 90 11 TYR B CA 1
ATOM 2355 C C . TYR B 1 11 ? -5.156 -4.055 -14.062 1 90 11 TYR B C 1
ATOM 2357 O O . TYR B 1 11 ? -5.285 -2.871 -14.391 1 90 11 TYR B O 1
ATOM 2365 N N . LEU B 1 12 ? -5.008 -4.441 -12.805 1 91.5 12 LEU B N 1
ATOM 2366 C CA . LEU B 1 12 ? -5.164 -3.518 -11.688 1 91.5 12 LEU B CA 1
ATOM 2367 C C . LEU B 1 12 ? -4.027 -2.498 -11.664 1 91.5 12 LEU B C 1
ATOM 2369 O O . LEU B 1 12 ? -4.191 -1.398 -11.133 1 91.5 12 LEU B O 1
ATOM 2373 N N . THR B 1 13 ? -2.914 -2.822 -12.25 1 90.31 13 THR B N 1
ATOM 2374 C CA . THR B 1 13 ? -1.778 -1.912 -12.344 1 90.31 13 THR B CA 1
ATOM 2375 C C . THR B 1 13 ? -2.057 -0.799 -13.352 1 90.31 13 THR B C 1
ATOM 2377 O O . THR B 1 13 ? -1.64 0.344 -13.148 1 90.31 13 THR B O 1
ATOM 2380 N N . ASN B 1 14 ? -2.834 -1.114 -14.328 1 86.75 14 ASN B N 1
ATOM 2381 C CA . ASN B 1 14 ? -2.91 -0.221 -15.477 1 86.75 14 ASN B CA 1
ATOM 2382 C C . ASN B 1 14 ? -4.191 0.611 -15.453 1 86.75 14 ASN B C 1
ATOM 2384 O O . ASN B 1 14 ? -4.371 1.497 -16.297 1 86.75 14 ASN B O 1
ATOM 2388 N N . VAL B 1 15 ? -5.008 0.299 -14.547 1 84.5 15 VAL B N 1
ATOM 2389 C CA . VAL B 1 15 ? -6.254 1.057 -14.5 1 84.5 15 VAL B CA 1
ATOM 2390 C C . VAL B 1 15 ? -6.25 1.976 -13.281 1 84.5 15 VAL B C 1
ATOM 2392 O O . VAL B 1 15 ? -5.5 1.751 -12.328 1 84.5 15 VAL B O 1
ATOM 2395 N N . SER B 1 16 ? -7.121 3.037 -13.375 1 83.81 16 SER B N 1
ATOM 2396 C CA . SER B 1 16 ? -7.359 3.904 -12.227 1 83.81 16 SER B CA 1
ATOM 2397 C C . SER B 1 16 ? -8.523 3.395 -11.383 1 83.81 16 SER B C 1
ATOM 2399 O O . SER B 1 16 ? -9.656 3.336 -11.852 1 83.81 16 SER B O 1
ATOM 2401 N N . ILE B 1 17 ? -8.219 3.102 -10.203 1 89.25 17 ILE B N 1
ATOM 2402 C CA . ILE B 1 17 ? -9.25 2.527 -9.344 1 89.25 17 ILE B CA 1
ATOM 2403 C C . ILE B 1 17 ? -9.758 3.59 -8.367 1 89.25 17 ILE B C 1
ATOM 2405 O O . ILE B 1 17 ? -8.961 4.289 -7.738 1 89.25 17 ILE B O 1
ATOM 2409 N N . ASN B 1 18 ? -10.977 3.797 -8.359 1 89.62 18 ASN B N 1
ATOM 2410 C CA . ASN B 1 18 ? -11.656 4.602 -7.348 1 89.62 18 ASN B CA 1
ATOM 2411 C C . ASN B 1 18 ? -12.516 3.74 -6.43 1 89.62 18 ASN B C 1
ATOM 2413 O O . ASN B 1 18 ? -13.359 2.979 -6.895 1 89.62 18 ASN B O 1
ATOM 2417 N N . ILE B 1 19 ? -12.266 3.857 -5.145 1 92.62 19 ILE B N 1
ATOM 2418 C CA . ILE B 1 19 ? -13.078 3.115 -4.184 1 92.62 19 ILE B CA 1
ATOM 2419 C C . ILE B 1 19 ? -14.445 3.787 -4.031 1 92.62 19 ILE B C 1
ATOM 2421 O O . ILE B 1 19 ? -14.523 4.949 -3.629 1 92.62 19 ILE B O 1
ATOM 2425 N N . GLU B 1 20 ? -15.477 3.105 -4.316 1 90.81 20 GLU B N 1
ATOM 2426 C CA . GLU B 1 20 ? -16.828 3.664 -4.312 1 90.81 20 GLU B CA 1
ATOM 2427 C C . GLU B 1 20 ? -17.516 3.428 -2.971 1 90.81 20 GLU B C 1
ATOM 2429 O O . GLU B 1 20 ? -18.391 4.203 -2.572 1 90.81 20 GLU B O 1
ATOM 2434 N N . GLY B 1 21 ? -17.125 2.307 -2.348 1 90.75 21 GLY B N 1
ATOM 2435 C CA . GLY B 1 21 ? -17.719 2.023 -1.053 1 90.75 21 GLY B CA 1
ATOM 2436 C C . GLY B 1 21 ? -17.172 0.772 -0.4 1 90.75 21 GLY B C 1
ATOM 2437 O O . GLY B 1 21 ? -16.734 -0.155 -1.089 1 90.75 21 GLY B O 1
ATOM 2438 N N . ILE B 1 22 ? -17.156 0.767 0.942 1 93.5 22 ILE B N 1
ATOM 2439 C CA . ILE B 1 22 ? -16.781 -0.378 1.762 1 93.5 22 ILE B CA 1
ATOM 2440 C C . ILE B 1 22 ? -17.891 -0.684 2.768 1 93.5 22 ILE B C 1
ATOM 2442 O O . ILE B 1 22 ? -18.281 0.186 3.543 1 93.5 22 ILE B O 1
ATOM 2446 N N . TYR B 1 23 ? -18.375 -1.878 2.67 1 90.94 23 TYR B N 1
ATOM 2447 C CA . TYR B 1 23 ? -19.516 -2.266 3.482 1 90.94 23 TYR B CA 1
ATOM 2448 C C . TYR B 1 23 ? -19.234 -3.557 4.238 1 90.94 23 TYR B C 1
ATOM 2450 O O . TYR B 1 23 ? -18.625 -4.48 3.699 1 90.94 23 TYR B O 1
ATOM 2458 N N . ARG B 1 24 ? -19.625 -3.537 5.441 1 89.38 24 ARG B N 1
ATOM 2459 C CA . ARG B 1 24 ? -19.562 -4.746 6.254 1 89.38 24 ARG B CA 1
ATOM 2460 C C . ARG B 1 24 ? -20.969 -5.281 6.535 1 89.38 24 ARG B C 1
ATOM 2462 O O . ARG B 1 24 ? -21.797 -4.578 7.105 1 89.38 24 ARG B O 1
ATOM 2469 N N . PHE B 1 25 ? -21.188 -6.496 6.047 1 85.19 25 PHE B N 1
ATOM 2470 C CA . PHE B 1 25 ? -22.516 -7.094 6.191 1 85.19 25 PHE B CA 1
ATOM 2471 C C . PHE B 1 25 ? -22.484 -8.219 7.219 1 85.19 25 PHE B C 1
ATOM 2473 O O . PHE B 1 25 ? -21.562 -9.023 7.246 1 85.19 25 PHE B O 1
ATOM 2480 N N . THR B 1 26 ? -23.391 -8.07 8.141 1 82.06 26 THR B N 1
ATOM 2481 C CA . THR B 1 26 ? -23.609 -9.141 9.102 1 82.06 26 THR B CA 1
ATOM 2482 C C . THR B 1 26 ? -25.016 -9.711 8.961 1 82.06 26 THR B C 1
ATOM 2484 O O . THR B 1 26 ? -25.969 -8.977 8.648 1 82.06 26 THR B O 1
ATOM 2487 N N . HIS B 1 27 ? -25.031 -11.117 8.961 1 73.5 27 HIS B N 1
ATOM 2488 C CA . HIS B 1 27 ? -26.312 -11.781 8.844 1 73.5 27 HIS B CA 1
ATOM 2489 C C . HIS B 1 27 ? -27.297 -11.266 9.891 1 73.5 27 HIS B C 1
ATOM 2491 O O . HIS B 1 27 ? -27.016 -11.297 11.086 1 73.5 27 HIS B O 1
ATOM 2497 N N . LYS B 1 28 ? -28.328 -10.562 9.367 1 63.22 28 LYS B N 1
ATOM 2498 C CA . LYS B 1 28 ? -29.547 -10.438 10.172 1 63.22 28 LYS B CA 1
ATOM 2499 C C . LYS B 1 28 ? -30.688 -11.242 9.562 1 63.22 28 LYS B C 1
ATOM 2501 O O . LYS B 1 28 ? -30.938 -11.164 8.359 1 63.22 28 LYS B O 1
ATOM 2506 N N . PRO B 1 29 ? -31.25 -12.258 10.328 1 60.38 29 PRO B N 1
ATOM 2507 C CA . PRO B 1 29 ? -32.406 -13.016 9.836 1 60.38 29 PRO B CA 1
ATOM 2508 C C . PRO B 1 29 ? -33.438 -12.133 9.156 1 60.38 29 PRO B C 1
ATOM 2510 O O . PRO B 1 29 ? -33.688 -11.008 9.609 1 60.38 29 PRO B O 1
ATOM 2513 N N . GLY B 1 30 ? -33.938 -12.461 7.805 1 58.78 30 GLY B N 1
ATOM 2514 C CA . GLY B 1 30 ? -35.062 -11.797 7.164 1 58.78 30 GLY B CA 1
ATOM 2515 C C . GLY B 1 30 ? -34.656 -10.734 6.168 1 58.78 30 GLY B C 1
ATOM 2516 O O . GLY B 1 30 ? -35.5 -10.102 5.531 1 58.78 30 GLY B O 1
ATOM 2517 N N . LYS B 1 31 ? -33.438 -10.445 6.152 1 60.69 31 LYS B N 1
ATOM 2518 C CA . LYS B 1 31 ? -33.094 -9.375 5.223 1 60.69 31 LYS B CA 1
ATOM 2519 C C . LYS B 1 31 ? -33.094 -9.875 3.781 1 60.69 31 LYS B C 1
ATOM 2521 O O . LYS B 1 31 ? -32.719 -11.016 3.508 1 60.69 31 LYS B O 1
ATOM 2526 N N . THR B 1 32 ? -33.781 -9.094 2.943 1 64.06 32 THR B N 1
ATOM 2527 C CA . THR B 1 32 ? -33.875 -9.359 1.511 1 64.06 32 THR B CA 1
ATOM 2528 C C . THR B 1 32 ? -32.562 -8.953 0.817 1 64.06 32 THR B C 1
ATOM 2530 O O . THR B 1 32 ? -31.938 -7.965 1.202 1 64.06 32 THR B O 1
ATOM 2533 N N . TRP B 1 33 ? -32.125 -9.891 -0.114 1 71.12 33 TRP B N 1
ATOM 2534 C CA . TRP B 1 33 ? -30.922 -9.594 -0.9 1 71.12 33 TRP B CA 1
ATOM 2535 C C . TRP B 1 33 ? -31.297 -8.977 -2.244 1 71.12 33 TRP B C 1
ATOM 2537 O O . TRP B 1 33 ? -32.375 -9.266 -2.793 1 71.12 33 TRP B O 1
ATOM 2547 N N . PRO B 1 34 ? -30.375 -8.133 -2.641 1 73.06 34 PRO B N 1
ATOM 2548 C CA . PRO B 1 34 ? -30.641 -7.562 -3.963 1 73.06 34 PRO B CA 1
ATOM 2549 C C . PRO B 1 34 ? -30.562 -8.602 -5.082 1 73.06 34 PRO B C 1
ATOM 2551 O O . PRO B 1 34 ? -29.859 -9.602 -4.953 1 73.06 34 PRO B O 1
ATOM 2554 N N . LYS B 1 35 ? -31.375 -8.352 -6.172 1 82.81 35 LYS B N 1
ATOM 2555 C CA . LYS B 1 35 ? -31.422 -9.25 -7.316 1 82.81 35 LYS B CA 1
ATOM 2556 C C . LYS B 1 35 ? -30.234 -9.008 -8.25 1 82.81 35 LYS B C 1
ATOM 2558 O O . LYS B 1 35 ? -29.938 -9.844 -9.102 1 82.81 35 LYS B O 1
ATOM 2563 N N . TYR B 1 36 ? -29.609 -7.844 -8.07 1 84 36 TYR B N 1
ATOM 2564 C CA . TYR B 1 36 ? -28.469 -7.484 -8.906 1 84 36 TYR B CA 1
ATOM 2565 C C . TYR B 1 36 ? -27.328 -6.941 -8.062 1 84 36 TYR B C 1
ATOM 2567 O O . TYR B 1 36 ? -27.547 -6.379 -6.988 1 84 36 TYR B O 1
ATOM 2575 N N . THR B 1 37 ? -26.188 -7.195 -8.641 1 84.94 37 THR B N 1
ATOM 2576 C CA . THR B 1 37 ? -25.047 -6.551 -8 1 84.94 37 THR B CA 1
ATOM 2577 C C . THR B 1 37 ? -25.094 -5.043 -8.219 1 84.94 37 THR B C 1
ATOM 2579 O O . THR B 1 37 ? -25.891 -4.547 -9.016 1 84.94 37 THR B O 1
ATOM 2582 N N . GLU B 1 38 ? -24.203 -4.289 -7.57 1 83.25 38 GLU B N 1
ATOM 2583 C CA . GLU B 1 38 ? -24.047 -2.838 -7.668 1 83.25 38 GLU B CA 1
ATOM 2584 C C . GLU B 1 38 ? -23.562 -2.428 -9.055 1 83.25 38 GLU B C 1
ATOM 2586 O O . GLU B 1 38 ? -23.062 -3.262 -9.812 1 83.25 38 GLU B O 1
ATOM 2591 N N . PRO B 1 39 ? -23.766 -1.184 -9.43 1 88.12 39 PRO B N 1
ATOM 2592 C CA . PRO B 1 39 ? -23.25 -0.708 -10.719 1 88.12 39 PRO B CA 1
ATOM 2593 C C . PRO B 1 39 ? -21.734 -0.701 -10.773 1 88.12 39 PRO B C 1
ATOM 2595 O O . PRO B 1 39 ? -21.156 -0.385 -11.82 1 88.12 39 PRO B O 1
ATOM 2598 N N . PHE B 1 40 ? -21.125 -1.084 -9.727 1 90.69 40 PHE B N 1
ATOM 2599 C CA . PHE B 1 40 ? -19.672 -1.18 -9.633 1 90.69 40 PHE B CA 1
ATOM 2600 C C . PHE B 1 40 ? -19.234 -2.611 -9.344 1 90.69 40 PHE B C 1
ATOM 2602 O O . PHE B 1 40 ? -19.938 -3.354 -8.664 1 90.69 40 PHE B O 1
ATOM 2609 N N . ALA B 1 41 ? -18.094 -2.971 -9.891 1 93.31 41 ALA B N 1
ATOM 2610 C CA . ALA B 1 41 ? -17.5 -4.258 -9.523 1 93.31 41 ALA B CA 1
ATOM 2611 C C . ALA B 1 41 ? -17.047 -4.258 -8.07 1 93.31 41 ALA B C 1
ATOM 2613 O O . ALA B 1 41 ? -16.859 -3.195 -7.469 1 93.31 41 ALA B O 1
ATOM 2614 N N . GLY B 1 42 ? -16.906 -5.48 -7.559 1 95.12 42 GLY B N 1
ATOM 2615 C CA . GLY B 1 42 ? -16.516 -5.512 -6.16 1 95.12 42 GLY B CA 1
ATOM 2616 C C . GLY B 1 42 ? -15.773 -6.781 -5.773 1 95.12 42 GLY B C 1
ATOM 2617 O O . GLY B 1 42 ? -15.891 -7.801 -6.453 1 95.12 42 GLY B O 1
ATOM 2618 N N . PHE B 1 43 ? -14.961 -6.668 -4.727 1 97.31 43 PHE B N 1
ATOM 2619 C CA . PHE B 1 43 ? -14.344 -7.805 -4.055 1 97.31 43 PHE B CA 1
ATOM 2620 C C . PHE B 1 43 ? -15.07 -8.117 -2.752 1 97.31 43 PHE B C 1
ATOM 2622 O O . PHE B 1 43 ? -15.359 -7.219 -1.964 1 97.31 43 PHE B O 1
ATOM 2629 N N . ILE B 1 44 ? -15.406 -9.344 -2.588 1 96 44 ILE B N 1
ATOM 2630 C CA . ILE B 1 44 ? -16.094 -9.82 -1.392 1 96 44 ILE B CA 1
ATOM 2631 C C . ILE B 1 44 ? -15.117 -10.633 -0.537 1 96 44 ILE B C 1
ATOM 2633 O O . ILE B 1 44 ? -14.492 -11.578 -1.027 1 96 44 ILE B O 1
ATOM 2637 N N . PHE B 1 45 ? -15.016 -10.297 0.722 1 97.56 45 PHE B N 1
ATOM 2638 C CA . PHE B 1 45 ? -14.148 -10.977 1.682 1 97.56 45 PHE B CA 1
ATOM 2639 C C . PHE B 1 45 ? -14.969 -11.594 2.807 1 97.56 45 PHE B C 1
ATOM 2641 O O . PHE B 1 45 ? -15.312 -10.914 3.775 1 97.56 45 PHE B O 1
ATOM 2648 N N . PRO B 1 46 ? -15.266 -12.852 2.697 1 95.62 46 PRO B N 1
ATOM 2649 C CA . PRO B 1 46 ? -15.984 -13.5 3.799 1 95.62 46 PRO B CA 1
ATOM 2650 C C . PRO B 1 46 ? -15.18 -13.531 5.09 1 95.62 46 PRO B C 1
ATOM 2652 O O . PRO B 1 46 ? -14.008 -13.93 5.082 1 95.62 46 PRO B O 1
ATOM 2655 N N . LEU B 1 47 ? -15.742 -13.125 6.125 1 94.06 47 LEU B N 1
ATOM 2656 C CA . LEU B 1 47 ? -15.055 -13.031 7.41 1 94.06 47 LEU B CA 1
ATOM 2657 C C . LEU B 1 47 ? -15.461 -14.18 8.328 1 94.06 47 LEU B C 1
ATOM 2659 O O . LEU B 1 47 ? -14.672 -14.633 9.156 1 94.06 47 LEU B O 1
ATOM 2663 N N . SER B 1 48 ? -16.656 -14.602 8.289 1 91.81 48 SER B N 1
ATOM 2664 C CA . SER B 1 48 ? -17.172 -15.727 9.047 1 91.81 48 SER B CA 1
ATOM 2665 C C . SER B 1 48 ? -18.406 -16.328 8.383 1 91.81 48 SER B C 1
ATOM 2667 O O . SER B 1 48 ? -19.141 -15.633 7.668 1 91.81 48 SER B O 1
ATOM 2669 N N . GLY B 1 49 ? -18.594 -17.688 8.586 1 89.44 49 GLY B N 1
ATOM 2670 C CA . GLY B 1 49 ? -19.766 -18.375 8.086 1 89.44 49 GLY B CA 1
ATOM 2671 C C . GLY B 1 49 ? -19.609 -18.875 6.66 1 89.44 49 GLY B C 1
ATOM 2672 O O . GLY B 1 49 ? -18.516 -18.844 6.102 1 89.44 49 GLY B O 1
ATOM 2673 N N . ARG B 1 50 ? -20.719 -19.5 6.195 1 89 50 ARG B N 1
ATOM 2674 C CA . ARG B 1 50 ? -20.75 -20.094 4.867 1 89 50 ARG B CA 1
ATOM 2675 C C . ARG B 1 50 ? -22.078 -19.828 4.168 1 89 50 ARG B C 1
ATOM 2677 O O . ARG B 1 50 ? -23.141 -20.094 4.727 1 89 50 ARG B O 1
ATOM 2684 N N . LEU B 1 51 ? -21.938 -19.203 3.012 1 84.56 51 LEU B N 1
ATOM 2685 C CA . LEU B 1 51 ? -23.141 -18.953 2.234 1 84.56 51 LEU B CA 1
ATOM 2686 C C . LEU B 1 51 ? -22.859 -19.078 0.74 1 84.56 51 LEU B C 1
ATOM 2688 O O . LEU B 1 51 ? -21.719 -18.953 0.31 1 84.56 51 LEU B O 1
ATOM 2692 N N . GLU B 1 52 ? -23.969 -19.406 0.001 1 88 52 GLU B N 1
ATOM 2693 C CA . GLU B 1 52 ? -23.844 -19.547 -1.446 1 88 52 GLU B CA 1
ATOM 2694 C C . GLU B 1 52 ? -24.484 -18.375 -2.18 1 88 52 GLU B C 1
ATOM 2696 O O . GLU B 1 52 ? -25.578 -17.922 -1.813 1 88 52 GLU B O 1
ATOM 2701 N N . PHE B 1 53 ? -23.75 -17.828 -3.156 1 85 53 PHE B N 1
ATOM 2702 C CA . PHE B 1 53 ? -24.281 -16.828 -4.066 1 85 53 PHE B CA 1
ATOM 2703 C C . PHE B 1 53 ? -24.109 -17.266 -5.516 1 85 53 PHE B C 1
ATOM 2705 O O . PHE B 1 53 ? -23.125 -17.922 -5.855 1 85 53 PHE B O 1
ATOM 2712 N N . ILE B 1 54 ? -25.062 -16.891 -6.277 1 88.12 54 ILE B N 1
ATOM 2713 C CA . ILE B 1 54 ? -25.031 -17.234 -7.695 1 88.12 54 ILE B CA 1
ATOM 2714 C C . ILE B 1 54 ? -24.891 -15.953 -8.523 1 88.12 54 ILE B C 1
ATOM 2716 O O . ILE B 1 54 ? -25.781 -15.086 -8.484 1 88.12 54 ILE B O 1
ATOM 2720 N N . PHE B 1 55 ? -23.766 -15.797 -9.227 1 89.44 55 PHE B N 1
ATOM 2721 C CA . PHE B 1 55 ? -23.516 -14.695 -10.148 1 89.44 55 PHE B CA 1
ATOM 2722 C C . PHE B 1 55 ? -23.734 -15.148 -11.594 1 89.44 55 PHE B C 1
ATOM 2724 O O . PHE B 1 55 ? -23.016 -16.016 -12.094 1 89.44 55 PHE B O 1
ATOM 2731 N N . ASN B 1 56 ? -24.641 -14.508 -12.328 1 90.06 56 ASN B N 1
ATOM 2732 C CA . ASN B 1 56 ? -24.906 -14.867 -13.719 1 90.06 56 ASN B CA 1
ATOM 2733 C C . ASN B 1 56 ? -25.031 -16.375 -13.898 1 90.06 56 ASN B C 1
ATOM 2735 O O . ASN B 1 56 ? -24.406 -16.938 -14.805 1 90.06 56 ASN B O 1
ATOM 2739 N N . GLY B 1 57 ? -25.641 -17.016 -12.953 1 87.31 57 GLY B N 1
ATOM 2740 C CA . GLY B 1 57 ? -25.953 -18.438 -13.055 1 87.31 57 GLY B CA 1
ATOM 2741 C C . GLY B 1 57 ? -24.875 -19.328 -12.469 1 87.31 57 GLY B C 1
ATOM 2742 O O . GLY B 1 57 ? -25.062 -20.547 -12.367 1 87.31 57 GLY B O 1
ATOM 2743 N N . GLU B 1 58 ? -23.734 -18.781 -12.156 1 91.06 58 GLU B N 1
ATOM 2744 C CA . GLU B 1 58 ? -22.656 -19.578 -11.578 1 91.06 58 GLU B CA 1
ATOM 2745 C C . GLU B 1 58 ? -22.625 -19.438 -10.055 1 91.06 58 GLU B C 1
ATOM 2747 O O . GLU B 1 58 ? -22.656 -18.328 -9.523 1 91.06 58 GLU B O 1
ATOM 2752 N N . SER B 1 59 ? -22.484 -20.562 -9.391 1 90.62 59 SER B N 1
ATOM 2753 C CA . SER B 1 59 ? -22.562 -20.609 -7.938 1 90.62 59 SER B CA 1
ATOM 2754 C C . SER B 1 59 ? -21.188 -20.453 -7.301 1 90.62 59 SER B C 1
ATOM 2756 O O . SER B 1 59 ? -20.203 -21.031 -7.785 1 90.62 59 SER B O 1
ATOM 2758 N N . TYR B 1 60 ? -21.109 -19.672 -6.246 1 90.94 60 TYR B N 1
ATOM 2759 C CA . TYR B 1 60 ? -19.906 -19.484 -5.441 1 90.94 60 TYR B CA 1
ATOM 2760 C C . TYR B 1 60 ? -20.203 -19.672 -3.959 1 90.94 60 TYR B C 1
ATOM 2762 O O . TYR B 1 60 ? -21.25 -19.234 -3.469 1 90.94 60 TYR B O 1
ATOM 2770 N N . ILE B 1 61 ? -19.359 -20.359 -3.254 1 91.19 61 ILE B N 1
ATOM 2771 C CA . ILE B 1 61 ? -19.453 -20.5 -1.806 1 91.19 61 ILE B CA 1
ATOM 2772 C C . ILE B 1 61 ? -18.609 -19.422 -1.126 1 91.19 61 ILE B C 1
ATOM 2774 O O . ILE B 1 61 ? -17.406 -19.359 -1.316 1 91.19 61 ILE B O 1
ATOM 2778 N N . PHE B 1 62 ? -19.266 -18.609 -0.347 1 90.38 62 PHE B N 1
ATOM 2779 C CA . PHE B 1 62 ? -18.609 -17.578 0.442 1 90.38 62 PHE B CA 1
ATOM 2780 C C . PHE B 1 62 ? -18.188 -18.125 1.802 1 90.38 62 PHE B C 1
ATOM 2782 O O . PHE B 1 62 ? -19.031 -18.438 2.641 1 90.38 62 PHE B O 1
ATOM 2789 N N . GLU B 1 63 ? -16.953 -18.219 2 1 93.94 63 GLU B N 1
ATOM 2790 C CA . GLU B 1 63 ? -16.406 -18.672 3.281 1 93.94 63 GLU B CA 1
ATOM 2791 C C . GLU B 1 63 ? -14.992 -18.156 3.482 1 93.94 63 GLU B C 1
ATOM 2793 O O . GLU B 1 63 ? -14.289 -17.844 2.514 1 93.94 63 GLU B O 1
ATOM 2798 N N . PRO B 1 64 ? -14.586 -18 4.754 1 94.38 64 PRO B N 1
ATOM 2799 C CA . PRO B 1 64 ? -13.211 -17.578 4.984 1 94.38 64 PRO B CA 1
ATOM 2800 C C . PRO B 1 64 ? -12.195 -18.406 4.207 1 94.38 64 PRO B C 1
ATOM 2802 O O . PRO B 1 64 ? -12.359 -19.625 4.078 1 94.38 64 PRO B O 1
ATOM 2805 N N . GLY B 1 65 ? -11.188 -17.781 3.709 1 95.12 65 GLY B N 1
ATOM 2806 C CA . GLY B 1 65 ? -10.18 -18.453 2.912 1 95.12 65 GLY B CA 1
ATOM 2807 C C . GLY B 1 65 ? -10.367 -18.266 1.42 1 95.12 65 GLY B C 1
ATOM 2808 O O . GLY B 1 65 ? -9.523 -18.688 0.622 1 95.12 65 GLY B O 1
ATOM 2809 N N . LYS B 1 66 ? -11.469 -17.594 1.09 1 95.19 66 LYS B N 1
ATOM 2810 C CA . LYS B 1 66 ? -11.75 -17.281 -0.308 1 95.19 66 LYS B CA 1
ATOM 2811 C C . LYS B 1 66 ? -12.023 -15.789 -0.49 1 95.19 66 LYS B C 1
ATOM 2813 O O . LYS B 1 66 ? -12.461 -15.117 0.443 1 95.19 66 LYS B O 1
ATOM 2818 N N . VAL B 1 67 ? -11.664 -15.312 -1.637 1 97.31 67 VAL B N 1
ATOM 2819 C CA . VAL B 1 67 ? -12.07 -13.992 -2.094 1 97.31 67 VAL B CA 1
ATOM 2820 C C . VAL B 1 67 ? -12.875 -14.117 -3.391 1 97.31 67 VAL B C 1
ATOM 2822 O O . VAL B 1 67 ? -12.477 -14.852 -4.301 1 97.31 67 VAL B O 1
ATOM 2825 N N . ILE B 1 68 ? -14.008 -13.438 -3.449 1 95.81 68 ILE B N 1
ATOM 2826 C CA . ILE B 1 68 ? -14.852 -13.508 -4.641 1 95.81 68 ILE B CA 1
ATOM 2827 C C . ILE B 1 68 ? -14.93 -12.125 -5.289 1 95.81 68 ILE B C 1
ATOM 2829 O O . ILE B 1 68 ? -15.055 -11.117 -4.598 1 95.81 68 ILE B O 1
ATOM 2833 N N . HIS B 1 69 ? -14.773 -12.039 -6.527 1 96.31 69 HIS B N 1
ATOM 2834 C CA . HIS B 1 69 ? -14.992 -10.828 -7.309 1 96.31 69 HIS B CA 1
ATOM 2835 C C . HIS B 1 69 ? -16.312 -10.898 -8.062 1 96.31 69 HIS B C 1
ATOM 2837 O O . HIS B 1 69 ? -16.609 -11.891 -8.734 1 96.31 69 HIS B O 1
ATOM 2843 N N . GLY B 1 70 ? -17.141 -9.977 -7.902 1 93.44 70 GLY B N 1
ATOM 2844 C CA . GLY B 1 70 ? -18.375 -9.828 -8.656 1 93.44 70 GLY B CA 1
ATOM 2845 C C . GLY B 1 70 ? -18.359 -8.633 -9.594 1 93.44 70 GLY B C 1
ATOM 2846 O O . GLY B 1 70 ? -18.016 -7.523 -9.18 1 93.44 70 GLY B O 1
ATOM 2847 N N . GLY B 1 71 ? -18.703 -8.883 -10.781 1 91.38 71 GLY B N 1
ATOM 2848 C CA . GLY B 1 71 ? -18.75 -7.805 -11.758 1 91.38 71 GLY B CA 1
ATOM 2849 C C . GLY B 1 71 ? -19.906 -6.859 -11.562 1 91.38 71 GLY B C 1
ATOM 2850 O O . GLY B 1 71 ? -20.781 -7.109 -10.727 1 91.38 71 GLY B O 1
ATOM 2851 N N . ALA B 1 72 ? -19.875 -5.734 -12.359 1 89.69 72 ALA B N 1
ATOM 2852 C CA . ALA B 1 72 ? -20.906 -4.711 -12.258 1 89.69 72 ALA B CA 1
ATOM 2853 C C . ALA B 1 72 ? -22.203 -5.172 -12.93 1 89.69 72 ALA B C 1
ATOM 2855 O O . ALA B 1 72 ? -22.172 -5.801 -13.992 1 89.69 72 ALA B O 1
ATOM 2856 N N . ARG B 1 73 ? -23.359 -4.895 -12.242 1 88.44 73 ARG B N 1
ATOM 2857 C CA . ARG B 1 73 ? -24.703 -5.051 -12.789 1 88.44 73 ARG B CA 1
ATOM 2858 C C . ARG B 1 73 ? -24.953 -6.496 -13.211 1 88.44 73 ARG B C 1
ATOM 2860 O O . ARG B 1 73 ? -25.484 -6.746 -14.297 1 88.44 73 ARG B O 1
ATOM 2867 N N . MET B 1 74 ? -24.547 -7.422 -12.422 1 89.06 74 MET B N 1
ATOM 2868 C CA . MET B 1 74 ? -24.781 -8.844 -12.688 1 89.06 74 MET B CA 1
ATOM 2869 C C . MET B 1 74 ? -26 -9.344 -11.938 1 89.06 74 MET B C 1
ATOM 2871 O O . MET B 1 74 ? -26.344 -8.828 -10.875 1 89.06 74 MET B O 1
ATOM 2875 N N . ASP B 1 75 ? -26.547 -10.383 -12.5 1 89.75 75 ASP B N 1
ATOM 2876 C CA . ASP B 1 75 ? -27.625 -11.086 -11.797 1 89.75 75 ASP B CA 1
ATOM 2877 C C . ASP B 1 75 ? -27.094 -11.75 -10.523 1 89.75 75 ASP B C 1
ATOM 2879 O O . ASP B 1 75 ? -26.062 -12.438 -10.555 1 89.75 75 ASP B O 1
ATOM 2883 N N . LEU B 1 76 ? -27.766 -11.43 -9.422 1 86.56 76 LEU B N 1
ATOM 2884 C CA . LEU B 1 76 ? -27.391 -11.984 -8.133 1 86.56 76 LEU B CA 1
ATOM 2885 C C . LEU B 1 76 ? -28.547 -12.766 -7.516 1 86.56 76 LEU B C 1
ATOM 2887 O O . LEU B 1 76 ? -29.656 -12.242 -7.391 1 86.56 76 LEU B O 1
ATOM 2891 N N . LEU B 1 77 ? -28.266 -14.008 -7.234 1 80.56 77 LEU B N 1
ATOM 2892 C CA . LEU B 1 77 ? -29.234 -14.836 -6.535 1 80.56 77 LEU B CA 1
ATOM 2893 C C . LEU B 1 77 ? -28.641 -15.422 -5.262 1 80.56 77 LEU B C 1
ATOM 2895 O O . LEU B 1 77 ? -27.453 -15.75 -5.219 1 80.56 77 LEU B O 1
ATOM 2899 N N . GLU B 1 78 ? -29.484 -15.352 -4.266 1 78 78 GLU B N 1
ATOM 2900 C CA . GLU B 1 78 ? -29.047 -16.016 -3.041 1 78 78 GLU B CA 1
ATOM 2901 C C . GLU B 1 78 ? -29.234 -17.531 -3.145 1 78 78 GLU B C 1
ATOM 2903 O O . GLU B 1 78 ? -30.25 -18 -3.656 1 78 78 GLU B O 1
ATOM 2908 N N . GLY B 1 79 ? -28.109 -18.188 -2.824 1 75.12 79 GLY B N 1
ATOM 2909 C CA . GLY B 1 79 ? -28.234 -19.641 -2.764 1 75.12 79 GLY B CA 1
ATOM 2910 C C . GLY B 1 79 ? -28.5 -20.156 -1.363 1 75.12 79 GLY B C 1
ATOM 2911 O O . GLY B 1 79 ? -29.234 -19.516 -0.598 1 75.12 79 GLY B O 1
ATOM 2912 N N . LYS B 1 80 ? -28.016 -21.375 -1.122 1 76.69 80 LYS B N 1
ATOM 2913 C CA . LYS B 1 80 ? -28.203 -22.047 0.161 1 76.69 80 LYS B CA 1
ATOM 2914 C C . LYS B 1 80 ? -27.375 -21.391 1.255 1 76.69 80 LYS B C 1
ATOM 2916 O O . LYS B 1 80 ? -26.234 -21 1.018 1 76.69 80 LYS B O 1
ATOM 2921 N N . ILE B 1 81 ? -28.047 -21.109 2.365 1 72.94 81 ILE B N 1
ATOM 2922 C CA . ILE B 1 81 ? -27.328 -20.641 3.553 1 72.94 81 ILE B CA 1
ATOM 2923 C C . ILE B 1 81 ? -27.109 -21.797 4.516 1 72.94 81 ILE B C 1
ATOM 2925 O O . ILE B 1 81 ? -28.078 -22.469 4.926 1 72.94 81 ILE B O 1
ATOM 2929 N N . GLU B 1 82 ? -25.859 -22.078 4.754 1 75.88 82 GLU B N 1
ATOM 2930 C CA . GLU B 1 82 ? -25.547 -23.25 5.578 1 75.88 82 GLU B CA 1
ATOM 2931 C C . GLU B 1 82 ? -25.359 -22.844 7.039 1 75.88 82 GLU B C 1
ATOM 2933 O O . GLU B 1 82 ? -25.391 -23.703 7.93 1 75.88 82 GLU B O 1
ATOM 2938 N N . THR B 1 83 ? -24.984 -21.578 7.258 1 77 83 THR B N 1
ATOM 2939 C CA . THR B 1 83 ? -24.75 -21.156 8.633 1 77 83 THR B CA 1
ATOM 2940 C C . THR B 1 83 ? -25.688 -20.016 9.016 1 77 83 THR B C 1
ATOM 2942 O O . THR B 1 83 ? -26.047 -19.188 8.18 1 77 83 THR B O 1
ATOM 2945 N N . GLU B 1 84 ? -26 -20.031 10.242 1 74.19 84 GLU B N 1
ATOM 2946 C CA . GLU B 1 84 ? -26.938 -19.047 10.766 1 74.19 84 GLU B CA 1
ATOM 2947 C C . GLU B 1 84 ? -26.312 -17.656 10.797 1 74.19 84 GLU B C 1
ATOM 2949 O O . GLU B 1 84 ? -27.016 -16.656 10.633 1 74.19 84 GLU B O 1
ATOM 2954 N N . GLU B 1 85 ? -25 -17.672 11 1 82.06 85 GLU B N 1
ATOM 2955 C CA . GLU B 1 85 ? -24.328 -16.375 11.078 1 82.06 85 GLU B CA 1
ATOM 2956 C C . GLU B 1 85 ? -23.219 -16.281 10.047 1 82.06 85 GLU B C 1
ATOM 2958 O O . GLU B 1 85 ? -22.453 -17.234 9.844 1 82.06 85 GLU B O 1
ATOM 2963 N N . TRP B 1 86 ? -23.375 -15.195 9.305 1 85 86 TRP B N 1
ATOM 2964 C CA . TRP B 1 86 ? -22.312 -14.953 8.344 1 85 86 TRP B CA 1
ATOM 2965 C C . TRP B 1 86 ? -21.969 -13.469 8.266 1 85 86 TRP B C 1
ATOM 2967 O O . TRP B 1 86 ? -22.797 -12.617 8.586 1 85 86 TRP B O 1
ATOM 2977 N N . GLU B 1 87 ? -20.703 -13.188 8.016 1 90.94 87 GLU B N 1
ATOM 2978 C CA . GLU B 1 87 ? -20.188 -11.828 7.891 1 90.94 87 GLU B CA 1
ATOM 2979 C C . GLU B 1 87 ? -19.219 -11.711 6.715 1 90.94 87 GLU B C 1
ATOM 2981 O O . GLU B 1 87 ? -18.422 -12.617 6.457 1 90.94 87 GLU B O 1
ATOM 2986 N N . TYR B 1 88 ? -19.375 -10.656 5.973 1 92.94 88 TYR B N 1
ATOM 2987 C CA . TYR B 1 88 ? -18.391 -10.422 4.918 1 92.94 88 TYR B CA 1
ATOM 2988 C C . TYR B 1 88 ? -18.172 -8.93 4.707 1 92.94 88 TYR B C 1
ATOM 2990 O O . TYR B 1 88 ? -18.984 -8.102 5.125 1 92.94 88 TYR B O 1
ATOM 2998 N N . LEU B 1 89 ? -17.031 -8.562 4.203 1 95.5 89 LEU B N 1
ATOM 2999 C CA . LEU B 1 89 ? -16.703 -7.203 3.775 1 95.5 89 LEU B CA 1
ATOM 3000 C C . LEU B 1 89 ? -16.797 -7.078 2.258 1 95.5 89 LEU B C 1
ATOM 3002 O O . LEU B 1 89 ? -16.297 -7.938 1.527 1 95.5 89 LEU B O 1
ATOM 3006 N N . LEU B 1 90 ? -17.547 -6.125 1.768 1 94.25 90 LEU B N 1
ATOM 3007 C CA . LEU B 1 90 ? -17.672 -5.82 0.348 1 94.25 90 LEU B CA 1
ATOM 3008 C C . LEU B 1 90 ? -16.969 -4.52 -0 1 94.25 90 LEU B C 1
ATOM 3010 O O . LEU B 1 90 ? -17.234 -3.477 0.598 1 94.25 90 LEU B O 1
ATOM 3014 N N . VAL B 1 91 ? -15.992 -4.586 -0.89 1 96.75 91 VAL B N 1
ATOM 3015 C CA . VAL B 1 91 ? -15.297 -3.4 -1.378 1 96.75 91 VAL B CA 1
ATOM 3016 C C . VAL B 1 91 ? -15.672 -3.141 -2.834 1 96.75 91 VAL B C 1
ATOM 3018 O O . VAL B 1 91 ? -15.359 -3.943 -3.717 1 96.75 91 VAL B O 1
ATOM 3021 N N . LEU B 1 92 ? -16.344 -2.059 -3.111 1 94.5 92 LEU B N 1
ATOM 3022 C CA . LEU B 1 92 ? -16.766 -1.677 -4.453 1 94.5 92 LEU B CA 1
ATOM 3023 C C . LEU B 1 92 ? -15.781 -0.684 -5.07 1 94.5 92 LEU B C 1
ATOM 3025 O O . LEU B 1 92 ? -15.312 0.234 -4.395 1 94.5 92 LEU B O 1
ATOM 3029 N N . TYR B 1 93 ? -15.422 -0.93 -6.309 1 93.75 93 TYR B N 1
ATOM 3030 C CA . TYR B 1 93 ? -14.492 -0.026 -6.98 1 93.75 93 TYR B CA 1
ATOM 3031 C C . TYR B 1 93 ? -14.969 0.294 -8.391 1 93.75 93 TYR B C 1
ATOM 3033 O O . TYR B 1 93 ? -15.742 -0.465 -8.984 1 93.75 93 TYR B O 1
ATOM 3041 N N . ASP B 1 94 ? -14.547 1.435 -8.844 1 89.81 94 ASP B N 1
ATOM 3042 C CA . ASP B 1 94 ? -14.789 1.876 -10.219 1 89.81 94 ASP B CA 1
ATOM 3043 C C . ASP B 1 94 ? -13.469 2.094 -10.961 1 89.81 94 ASP B C 1
ATOM 3045 O O . ASP B 1 94 ? -12.438 2.357 -10.344 1 89.81 94 ASP B O 1
ATOM 3049 N N . VAL B 1 95 ? -13.508 1.778 -12.242 1 86.19 95 VAL B N 1
ATOM 3050 C CA . VAL B 1 95 ? -12.328 1.999 -13.078 1 86.19 95 VAL B CA 1
ATOM 3051 C C . VAL B 1 95 ? -12.609 3.121 -14.078 1 86.19 95 VAL B C 1
ATOM 3053 O O . VAL B 1 95 ? -13.641 3.127 -14.742 1 86.19 95 VAL B O 1
ATOM 3056 N 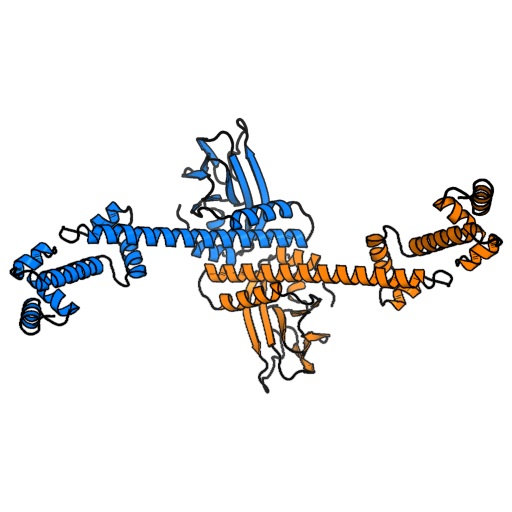N . LYS B 1 96 ? -12.031 4.25 -13.883 1 70.12 96 LYS B N 1
ATOM 3057 C CA . LYS B 1 96 ? -12.203 5.34 -14.836 1 70.12 96 LYS B CA 1
ATOM 3058 C C . LYS B 1 96 ? -11.57 4.996 -16.188 1 70.12 96 LYS B C 1
ATOM 3060 O O . LYS B 1 96 ? -10.477 4.43 -16.234 1 70.12 96 LYS B O 1
ATOM 3065 N N . ALA B 1 97 ? -12.555 4.695 -17.188 1 54.69 97 ALA B N 1
ATOM 3066 C CA . ALA B 1 97 ? -12.375 4.199 -18.547 1 54.69 97 ALA B CA 1
ATOM 3067 C C . ALA B 1 97 ? -11.133 4.801 -19.188 1 54.69 97 ALA B C 1
ATOM 3069 O O . ALA B 1 97 ? -10.953 6.02 -19.203 1 54.69 97 ALA B O 1
ATOM 3070 N N . SER B 1 98 ? -9.914 4.328 -18.938 1 52.16 98 SER B N 1
ATOM 3071 C CA . SER B 1 98 ? -9.047 4.707 -20.047 1 52.16 98 SER B CA 1
ATOM 3072 C C . SER B 1 98 ? -9.617 4.207 -21.375 1 52.16 98 SER B C 1
ATOM 3074 O O . SER B 1 98 ? -10.367 3.232 -21.406 1 52.16 98 SER B O 1
ATOM 3076 N N . ASP B 1 99 ? -9.688 5.008 -22.391 1 48.59 99 ASP B N 1
ATOM 3077 C CA . ASP B 1 99 ? -10.227 4.785 -23.719 1 48.59 99 ASP B CA 1
ATOM 3078 C C . ASP B 1 99 ? -10.188 3.305 -24.094 1 48.59 99 ASP B C 1
ATOM 3080 O O . ASP B 1 99 ? -11.016 2.832 -24.875 1 48.59 99 ASP B O 1
ATOM 3084 N N . ASN B 1 100 ? -9.062 2.67 -23.922 1 48.19 100 ASN B N 1
ATOM 3085 C CA . ASN B 1 100 ? -8.828 1.458 -24.703 1 48.19 100 ASN B CA 1
ATOM 3086 C C . ASN B 1 100 ? -8.922 0.207 -23.828 1 48.19 100 ASN B C 1
ATOM 3088 O O . ASN B 1 100 ? -8.633 -0.898 -24.297 1 48.19 100 ASN B O 1
ATOM 3092 N N . GLU B 1 101 ? -8.969 0.307 -22.5 1 52.72 101 GLU B N 1
ATOM 3093 C CA . GLU B 1 101 ? -8.492 -0.93 -21.891 1 52.72 101 GLU B CA 1
ATOM 3094 C C . GLU B 1 101 ? -9.656 -1.826 -21.484 1 52.72 101 GLU B C 1
ATOM 3096 O O . GLU B 1 101 ? -10.773 -1.346 -21.281 1 52.72 101 GLU B O 1
ATOM 3101 N N . ASP B 1 102 ? -9.438 -3.145 -21.562 1 54.84 102 ASP B N 1
ATOM 3102 C CA . ASP B 1 102 ? -10.203 -4.375 -21.375 1 54.84 102 ASP B CA 1
ATOM 3103 C C . ASP B 1 102 ? -10.977 -4.344 -20.062 1 54.84 102 ASP B C 1
ATOM 3105 O O . ASP B 1 102 ? -10.383 -4.457 -18.984 1 54.84 102 ASP B O 1
ATOM 3109 N N . THR B 1 103 ? -12.133 -3.602 -20.031 1 63.22 103 THR B N 1
ATOM 3110 C CA . THR B 1 103 ? -13.148 -3.568 -18.984 1 63.22 103 THR B CA 1
ATOM 3111 C C . THR B 1 103 ? -13.703 -4.965 -18.719 1 63.22 103 THR B C 1
ATOM 3113 O O . THR B 1 103 ? -14.75 -5.117 -18.094 1 63.22 103 THR B O 1
ATOM 3116 N N . SER B 1 104 ? -12.914 -5.977 -19.156 1 81.12 104 SER B N 1
ATOM 3117 C CA . SER B 1 104 ? -13.492 -7.312 -19.047 1 81.12 104 SER B CA 1
ATOM 3118 C C . SER B 1 104 ? -13.438 -7.809 -17.609 1 81.12 104 SER B C 1
ATOM 3120 O O . SER B 1 104 ? -14.383 -8.438 -17.125 1 81.12 104 SER B O 1
ATOM 3122 N N . ILE B 1 105 ? -12.492 -7.273 -16.844 1 87.12 105 ILE B N 1
ATOM 3123 C CA . ILE B 1 105 ? -12.352 -7.816 -15.5 1 87.12 105 ILE B CA 1
ATOM 3124 C C . ILE B 1 105 ? -13.406 -7.199 -14.586 1 87.12 105 ILE B C 1
ATOM 3126 O O . ILE B 1 105 ? -13.977 -7.883 -13.734 1 87.12 105 ILE B O 1
ATOM 3130 N N . SER B 1 106 ? -13.75 -5.93 -14.883 1 88.12 106 SER B N 1
ATOM 3131 C CA . SER B 1 106 ? -14.742 -5.266 -14.039 1 88.12 106 SER B CA 1
ATOM 3132 C C . SER B 1 106 ? -16.125 -5.855 -14.25 1 88.12 106 SER B C 1
ATOM 3134 O O . SER B 1 106 ? -17.031 -5.633 -13.438 1 88.12 106 SER B O 1
ATOM 3136 N N . SER B 1 107 ? -16.25 -6.617 -15.328 1 89.06 107 SER B N 1
ATOM 3137 C CA . SER B 1 107 ? -17.531 -7.254 -15.602 1 89.06 107 SER B CA 1
ATOM 3138 C C . SER B 1 107 ? -17.469 -8.758 -15.367 1 89.06 107 SER B C 1
ATOM 3140 O O . SER B 1 107 ? -18.406 -9.484 -15.68 1 89.06 107 SER B O 1
ATOM 3142 N N . SER B 1 108 ? -16.406 -9.211 -14.797 1 91.56 108 SER B N 1
ATOM 3143 C CA . SER B 1 108 ? -16.219 -10.648 -14.617 1 91.56 108 SER B CA 1
ATOM 3144 C C . SER B 1 108 ? -16.484 -11.062 -13.164 1 91.56 108 SER B C 1
ATOM 3146 O O . SER B 1 108 ? -16.469 -10.219 -12.266 1 91.56 108 SER B O 1
ATOM 3148 N N . HIS B 1 109 ? -16.797 -12.305 -13.016 1 93.62 109 HIS B N 1
ATOM 3149 C CA . HIS B 1 109 ? -16.875 -12.906 -11.688 1 93.62 109 HIS B CA 1
ATOM 3150 C C . HIS B 1 109 ? -15.898 -14.07 -11.555 1 93.62 109 HIS B C 1
ATOM 3152 O O . HIS B 1 109 ? -15.68 -14.812 -12.516 1 93.62 109 HIS B O 1
ATOM 3158 N N . PHE B 1 110 ? -15.219 -14.164 -10.438 1 94.44 110 PHE B N 1
ATOM 3159 C CA . PHE B 1 110 ? -14.273 -15.242 -10.172 1 94.44 110 PHE B CA 1
ATOM 3160 C C . PHE B 1 110 ? -14.008 -15.367 -8.68 1 94.44 110 PHE B C 1
ATOM 3162 O O . PHE B 1 110 ? -14.438 -14.523 -7.891 1 94.44 110 PHE B O 1
ATOM 3169 N N . GLU B 1 111 ? -13.438 -16.406 -8.328 1 95.12 111 GLU B N 1
ATOM 3170 C CA . GLU B 1 111 ? -13.031 -16.609 -6.945 1 95.12 111 GLU B CA 1
ATOM 3171 C C . GLU B 1 111 ? -11.531 -16.922 -6.852 1 95.12 111 GLU B C 1
ATOM 3173 O O . GLU B 1 111 ? -10.938 -17.438 -7.797 1 95.12 111 GLU B O 1
ATOM 3178 N N . LEU B 1 112 ? -10.914 -16.562 -5.797 1 95.12 112 LEU B N 1
ATOM 3179 C CA . LEU B 1 112 ? -9.516 -16.828 -5.477 1 95.12 112 LEU B CA 1
ATOM 3180 C C . LEU B 1 112 ? -9.391 -17.547 -4.137 1 95.12 112 LEU B C 1
ATOM 3182 O O . LEU B 1 112 ? -9.992 -17.125 -3.145 1 95.12 112 LEU B O 1
ATOM 3186 N N . GLU B 1 113 ? -8.672 -18.656 -4.148 1 93.31 113 GLU B N 1
ATOM 3187 C CA . GLU B 1 113 ? -8.391 -19.375 -2.904 1 93.31 113 GLU B CA 1
ATOM 3188 C C . GLU B 1 113 ? -7.156 -18.797 -2.211 1 93.31 113 GLU B C 1
ATOM 3190 O O . GLU B 1 113 ? -6.035 -18.938 -2.709 1 93.31 113 GLU B O 1
ATOM 3195 N N . ILE B 1 114 ? -7.348 -18.266 -1.024 1 94.56 114 ILE B N 1
ATOM 3196 C CA . ILE B 1 114 ? -6.254 -17.547 -0.376 1 94.56 114 ILE B CA 1
ATOM 3197 C C . ILE B 1 114 ? -5.84 -18.281 0.897 1 94.56 114 ILE B C 1
ATOM 3199 O O . ILE B 1 114 ? -4.762 -18.031 1.442 1 94.56 114 ILE B O 1
ATOM 3203 N N . GLY B 1 115 ? -6.672 -19.156 1.348 1 93.5 115 GLY B N 1
ATOM 3204 C CA . GLY B 1 115 ? -6.383 -19.797 2.621 1 93.5 115 GLY B CA 1
ATOM 3205 C C . GLY B 1 115 ? -6.461 -18.844 3.799 1 93.5 115 GLY B C 1
ATOM 3206 O O . GLY B 1 115 ? -7.258 -17.906 3.791 1 93.5 115 GLY B O 1
ATOM 3207 N N . ASN B 1 116 ? -5.773 -19.172 4.844 1 91.06 116 ASN B N 1
ATOM 3208 C CA . ASN B 1 116 ? -5.793 -18.344 6.043 1 91.06 116 ASN B CA 1
ATOM 3209 C C . ASN B 1 116 ? -4.66 -17.312 6.035 1 91.06 116 ASN B C 1
ATOM 3211 O O . ASN B 1 116 ? -3.512 -17.656 5.742 1 91.06 116 ASN B O 1
ATOM 3215 N N . SER B 1 117 ? -5.027 -16.047 6.262 1 94.62 117 SER B N 1
ATOM 3216 C CA . SER B 1 117 ? -4.039 -14.984 6.332 1 94.62 117 SER B CA 1
ATOM 3217 C C . SER B 1 117 ? -4.414 -13.953 7.395 1 94.62 117 SER B C 1
ATOM 3219 O O . SER B 1 117 ? -5.344 -13.172 7.207 1 94.62 117 SER B O 1
ATOM 3221 N N . GLN B 1 118 ? -3.633 -13.992 8.43 1 95.38 118 GLN B N 1
ATOM 3222 C CA . GLN B 1 118 ? -3.865 -13 9.477 1 95.38 118 GLN B CA 1
ATOM 3223 C C . GLN B 1 118 ? -3.598 -11.586 8.961 1 95.38 118 GLN B C 1
ATOM 3225 O O . GLN B 1 118 ? -4.312 -10.648 9.312 1 95.38 118 GLN B O 1
ATOM 3230 N N . ARG B 1 119 ? -2.611 -11.477 8.203 1 96.81 119 ARG B N 1
ATOM 3231 C CA . ARG B 1 119 ? -2.266 -10.172 7.645 1 96.81 119 ARG B CA 1
ATOM 3232 C C . ARG B 1 119 ? -3.418 -9.602 6.82 1 96.81 119 ARG B C 1
ATOM 3234 O O . ARG B 1 119 ? -3.732 -8.414 6.918 1 96.81 119 ARG B O 1
ATOM 3241 N N . LEU B 1 120 ? -4.023 -10.43 5.98 1 97.31 120 LEU B N 1
ATOM 3242 C CA . LEU B 1 120 ? -5.164 -9.977 5.188 1 97.31 120 LEU B CA 1
ATOM 3243 C C . LEU B 1 120 ? -6.285 -9.477 6.09 1 97.31 120 LEU B C 1
ATOM 3245 O O . LEU B 1 120 ? -6.863 -8.414 5.832 1 97.31 120 LEU B O 1
ATOM 3249 N N . TYR B 1 121 ? -6.539 -10.141 7.152 1 96.19 121 TYR B N 1
ATOM 3250 C CA . TYR B 1 121 ? -7.598 -9.742 8.07 1 96.19 121 TYR B CA 1
ATOM 3251 C C . TYR B 1 121 ? -7.293 -8.391 8.711 1 96.19 121 TYR B C 1
ATOM 3253 O O . TYR B 1 121 ? -8.18 -7.551 8.852 1 96.19 121 TYR B O 1
ATOM 3261 N N . ASP B 1 122 ? -6.055 -8.25 9.094 1 97.31 122 ASP B N 1
ATOM 3262 C CA . ASP B 1 122 ? -5.637 -6.984 9.68 1 97.31 122 ASP B CA 1
ATOM 3263 C C . ASP B 1 122 ? -5.836 -5.832 8.695 1 97.31 122 ASP B C 1
ATOM 3265 O O . ASP B 1 122 ? -6.293 -4.754 9.078 1 97.31 122 ASP B O 1
ATOM 3269 N N . LEU B 1 123 ? -5.445 -6.043 7.496 1 98 123 LEU B N 1
ATOM 3270 C CA . LEU B 1 123 ? -5.586 -5.027 6.461 1 98 123 LEU B CA 1
ATOM 3271 C C . LEU B 1 123 ? -7.055 -4.68 6.242 1 98 123 LEU B C 1
ATOM 3273 O O . LEU B 1 123 ? -7.406 -3.506 6.105 1 98 123 LEU B O 1
ATOM 3277 N N . LEU B 1 124 ? -7.875 -5.73 6.219 1 97.56 124 LEU B N 1
ATOM 3278 C CA . LEU B 1 124 ? -9.305 -5.516 6.012 1 97.56 124 LEU B CA 1
ATOM 3279 C C . LEU B 1 124 ? -9.906 -4.707 7.16 1 97.56 124 LEU B C 1
ATOM 3281 O O . LEU B 1 124 ? -10.742 -3.834 6.934 1 97.56 124 LEU B O 1
ATOM 3285 N N . GLU B 1 125 ? -9.5 -5.008 8.328 1 95.81 125 GLU B N 1
ATOM 3286 C CA . GLU B 1 125 ? -9.977 -4.262 9.484 1 95.81 125 GLU B CA 1
ATOM 3287 C C . GLU B 1 125 ? -9.578 -2.793 9.406 1 95.81 125 GLU B C 1
ATOM 3289 O O . GLU B 1 125 ? -10.383 -1.905 9.688 1 95.81 125 GLU B O 1
ATOM 3294 N N . ARG B 1 126 ? -8.344 -2.543 9.078 1 96.81 126 ARG B N 1
ATOM 3295 C CA . ARG B 1 126 ? -7.875 -1.17 8.93 1 96.81 126 ARG B CA 1
ATOM 3296 C C . ARG B 1 126 ? -8.633 -0.45 7.816 1 96.81 126 ARG B C 1
ATOM 3298 O O . ARG B 1 126 ? -9 0.716 7.969 1 96.81 126 ARG B O 1
ATOM 3305 N N . LEU B 1 127 ? -8.805 -1.151 6.695 1 96.44 127 LEU B N 1
ATOM 3306 C CA . LEU B 1 127 ? -9.547 -0.604 5.566 1 96.44 127 LEU B CA 1
ATOM 3307 C C . LEU B 1 127 ? -10.953 -0.18 5.992 1 96.44 127 LEU B C 1
ATOM 3309 O O . LEU B 1 127 ? -11.391 0.932 5.688 1 96.44 127 LEU B O 1
ATOM 3313 N N . TRP B 1 128 ? -11.57 -1.063 6.766 1 93.75 128 TRP B N 1
ATOM 3314 C CA . TRP B 1 128 ? -12.922 -0.795 7.258 1 93.75 128 TRP B CA 1
ATOM 3315 C C . TRP B 1 128 ? -12.938 0.425 8.172 1 93.75 128 TRP B C 1
ATOM 3317 O O . TRP B 1 128 ? -13.781 1.309 8.023 1 93.75 128 TRP B O 1
ATOM 3327 N N . LYS B 1 129 ? -12.016 0.544 9 1 91.25 129 LYS B N 1
ATOM 3328 C CA . LYS B 1 129 ? -11.961 1.62 9.984 1 91.25 129 LYS B CA 1
ATOM 3329 C C . LYS B 1 129 ? -11.695 2.965 9.312 1 91.25 129 LYS B C 1
ATOM 3331 O O . LYS B 1 129 ? -12.352 3.961 9.625 1 91.25 129 LYS B O 1
ATOM 3336 N N . VAL B 1 130 ? -10.773 2.984 8.391 1 92.25 130 VAL B N 1
ATOM 3337 C CA . VAL B 1 130 ? -10.344 4.234 7.77 1 92.25 130 VAL B CA 1
ATOM 3338 C C . VAL B 1 130 ? -11.422 4.73 6.809 1 92.25 130 VAL B C 1
ATOM 3340 O O . VAL B 1 130 ? -11.562 5.938 6.594 1 92.25 130 VAL B O 1
ATOM 3343 N N . SER B 1 131 ? -12.203 3.779 6.273 1 91 131 SER B N 1
ATOM 3344 C CA . SER B 1 131 ? -13.195 4.121 5.258 1 91 131 SER B CA 1
ATOM 3345 C C . SER B 1 131 ? -14.266 5.055 5.82 1 91 131 SER B C 1
ATOM 3347 O O . SER B 1 131 ? -14.992 5.695 5.062 1 91 131 SER B O 1
ATOM 3349 N N . PHE B 1 132 ? -14.312 5.293 7.152 1 87.19 132 PHE B N 1
ATOM 3350 C CA . PHE B 1 132 ? -15.305 6.148 7.789 1 87.19 132 PHE B CA 1
ATOM 3351 C C . PHE B 1 132 ? -14.734 7.543 8.039 1 87.19 132 PHE B C 1
ATOM 3353 O O . PHE B 1 132 ? -15.461 8.445 8.461 1 87.19 132 PHE B O 1
ATOM 3360 N N . GLN B 1 133 ? -13.523 7.68 7.762 1 87 133 GLN B N 1
ATOM 3361 C CA . GLN B 1 133 ? -12.891 8.977 7.996 1 87 133 GLN B CA 1
ATOM 3362 C C . GLN B 1 133 ? -12.992 9.867 6.766 1 87 133 GLN B C 1
ATOM 3364 O O . GLN B 1 133 ? -13 9.375 5.633 1 87 133 GLN B O 1
ATOM 3369 N N . SER B 1 134 ? -13.133 11.109 6.98 1 85.5 134 SER B N 1
ATOM 3370 C CA . SER B 1 134 ? -13.258 12.062 5.887 1 85.5 134 SER B CA 1
ATOM 3371 C C . SER B 1 134 ? -11.953 12.812 5.648 1 85.5 134 SER B C 1
ATOM 3373 O O . SER B 1 134 ? -11.102 12.891 6.543 1 85.5 134 SER B O 1
ATOM 3375 N N . GLY B 1 135 ? -11.805 13.367 4.383 1 87.81 135 GLY B N 1
ATOM 3376 C CA . GLY B 1 135 ? -10.625 14.141 4.039 1 87.81 135 GLY B CA 1
ATOM 3377 C C . GLY B 1 135 ? -9.75 13.469 3 1 87.81 135 GLY B C 1
ATOM 3378 O O . GLY B 1 135 ? -9.961 12.297 2.67 1 87.81 135 GLY B O 1
ATOM 3379 N N . GLY B 1 136 ? -8.805 14.227 2.49 1 90.56 136 GLY B N 1
ATOM 3380 C CA . GLY B 1 136 ? -7.922 13.742 1.444 1 90.56 136 GLY B CA 1
ATOM 3381 C C . GLY B 1 136 ? -7.004 12.625 1.913 1 90.56 136 GLY B C 1
ATOM 3382 O O . GLY B 1 136 ? -6.824 11.625 1.215 1 90.56 136 GLY B O 1
ATOM 3383 N N . ILE B 1 137 ? -6.438 12.789 3.105 1 92.62 137 ILE B N 1
ATOM 3384 C CA . ILE B 1 137 ? -5.469 11.828 3.615 1 92.62 137 ILE B CA 1
ATOM 3385 C C . ILE B 1 137 ? -6.156 10.484 3.877 1 92.62 137 ILE B C 1
ATOM 3387 O O . ILE B 1 137 ? -5.727 9.453 3.365 1 92.62 137 ILE B O 1
ATOM 3391 N N . PRO B 1 138 ? -7.367 10.484 4.582 1 92.31 138 PRO B N 1
ATOM 3392 C CA . PRO B 1 138 ? -8.055 9.203 4.777 1 92.31 138 PRO B CA 1
ATOM 3393 C C . PRO B 1 138 ? -8.492 8.57 3.463 1 92.31 138 PRO B C 1
ATOM 3395 O O . PRO B 1 138 ? -8.438 7.344 3.318 1 92.31 138 PRO B O 1
ATOM 3398 N N . ALA B 1 139 ? -8.906 9.383 2.566 1 93.38 139 ALA B N 1
ATOM 3399 C CA . ALA B 1 139 ? -9.289 8.859 1.257 1 93.38 139 ALA B CA 1
ATOM 3400 C C . ALA B 1 139 ? -8.102 8.18 0.572 1 93.38 139 ALA B C 1
ATOM 3402 O O . ALA B 1 139 ? -8.242 7.098 0.004 1 93.38 139 ALA B O 1
ATOM 3403 N N . PHE B 1 140 ? -6.969 8.828 0.641 1 95.69 140 PHE B N 1
ATOM 3404 C CA . PHE B 1 140 ? -5.758 8.25 0.072 1 95.69 140 PHE B CA 1
ATOM 3405 C C . PHE B 1 140 ? -5.375 6.969 0.798 1 95.69 140 PHE B C 1
ATOM 3407 O O . PHE B 1 140 ? -5.008 5.977 0.165 1 95.69 140 PHE B O 1
ATOM 3414 N N . GLN B 1 141 ? -5.465 6.977 2.09 1 96.06 141 GLN B N 1
ATOM 3415 C CA . GLN B 1 141 ? -5.152 5.801 2.893 1 96.06 141 GLN B CA 1
ATOM 3416 C C . GLN B 1 141 ? -6.066 4.629 2.535 1 96.06 141 GLN B C 1
ATOM 3418 O O . GLN B 1 141 ? -5.625 3.48 2.498 1 96.06 141 GLN B O 1
ATOM 3423 N N . THR B 1 142 ? -7.309 4.973 2.334 1 95.75 142 THR B N 1
ATOM 3424 C CA . THR B 1 142 ? -8.25 3.938 1.924 1 95.75 142 THR B CA 1
ATOM 3425 C C . THR B 1 142 ? -7.801 3.285 0.619 1 95.75 142 THR B C 1
ATOM 3427 O O . THR B 1 142 ? -7.793 2.059 0.503 1 95.75 142 THR B O 1
ATOM 3430 N N . LYS B 1 143 ? -7.449 4.055 -0.321 1 95.19 143 LYS B N 1
ATOM 3431 C CA . LYS B 1 143 ? -6.957 3.557 -1.604 1 95.19 143 LYS B CA 1
ATOM 3432 C C . LYS B 1 143 ? -5.703 2.705 -1.419 1 95.19 143 LYS B C 1
ATOM 3434 O O . LYS B 1 143 ? -5.598 1.619 -1.991 1 95.19 143 LYS B O 1
ATOM 3439 N N . VAL B 1 144 ? -4.762 3.18 -0.616 1 97.44 144 VAL B N 1
ATOM 3440 C CA . VAL B 1 144 ? -3.523 2.461 -0.338 1 97.44 144 VAL B CA 1
ATOM 3441 C C . VAL B 1 144 ? -3.84 1.115 0.312 1 97.44 144 VAL B C 1
ATOM 3443 O O . VAL B 1 144 ? -3.283 0.085 -0.075 1 97.44 144 VAL B O 1
ATOM 3446 N N . LEU B 1 145 ? -4.703 1.145 1.294 1 97.56 145 LEU B N 1
ATOM 3447 C CA . LEU B 1 145 ? -5.062 -0.075 2.008 1 97.56 145 LEU B CA 1
ATOM 3448 C C . LEU B 1 145 ? -5.73 -1.076 1.071 1 97.56 145 LEU B C 1
ATOM 3450 O O . LEU B 1 145 ? -5.496 -2.281 1.174 1 97.56 145 LEU B O 1
ATOM 3454 N N . PHE B 1 146 ? -6.547 -0.606 0.173 1 97.94 146 PHE B N 1
ATOM 3455 C CA . PHE B 1 146 ? -7.145 -1.496 -0.816 1 97.94 146 PHE B CA 1
ATOM 3456 C C . PHE B 1 146 ? -6.066 -2.188 -1.643 1 97.94 146 PHE B C 1
ATOM 3458 O O . PHE B 1 146 ? -6.105 -3.404 -1.83 1 97.94 146 PHE B O 1
ATOM 3465 N N . TYR B 1 147 ? -5.133 -1.429 -2.123 1 97.12 147 TYR B N 1
ATOM 3466 C CA . TYR B 1 147 ? -4.043 -2 -2.906 1 97.12 147 TYR B CA 1
ATOM 3467 C C . TYR B 1 147 ? -3.244 -3.002 -2.082 1 97.12 147 TYR B C 1
ATOM 3469 O O . TYR B 1 147 ? -2.822 -4.043 -2.594 1 97.12 147 TYR B O 1
ATOM 3477 N N . ASN B 1 148 ? -3.01 -2.674 -0.841 1 98 148 ASN B N 1
ATOM 3478 C CA . ASN B 1 148 ? -2.312 -3.6 0.045 1 98 148 ASN B CA 1
ATOM 3479 C C . ASN B 1 148 ? -3.096 -4.895 0.233 1 98 148 ASN B C 1
ATOM 3481 O O . ASN B 1 148 ? -2.508 -5.977 0.316 1 98 148 ASN B O 1
ATOM 3485 N N . VAL B 1 149 ? -4.387 -4.777 0.322 1 98.31 149 VAL B N 1
ATOM 3486 C CA . VAL B 1 149 ? -5.258 -5.941 0.438 1 98.31 149 VAL B CA 1
ATOM 3487 C C . VAL B 1 149 ? -5.102 -6.828 -0.796 1 98.31 149 VAL B C 1
ATOM 3489 O O . VAL B 1 149 ? -4.887 -8.039 -0.677 1 98.31 149 VAL B O 1
ATOM 3492 N N . ILE B 1 150 ? -5.184 -6.277 -1.961 1 98.06 150 ILE B N 1
ATOM 3493 C CA . ILE B 1 150 ? -5.094 -7.035 -3.205 1 98.06 150 ILE B CA 1
ATOM 3494 C C . ILE B 1 150 ? -3.711 -7.668 -3.324 1 98.06 150 ILE B C 1
ATOM 3496 O O . ILE B 1 150 ? -3.582 -8.82 -3.746 1 98.06 150 ILE B O 1
ATOM 3500 N N . GLU B 1 151 ? -2.697 -6.906 -2.969 1 97.06 151 GLU B N 1
ATOM 3501 C CA . GLU B 1 151 ? -1.347 -7.457 -2.984 1 97.06 151 GLU B CA 1
ATOM 3502 C C . GLU B 1 151 ? -1.244 -8.688 -2.088 1 97.06 151 GLU B C 1
ATOM 3504 O O . GLU B 1 151 ? -0.618 -9.68 -2.461 1 97.06 151 GLU B O 1
ATOM 3509 N N . GLU B 1 152 ? -1.809 -8.578 -0.886 1 97.25 152 GLU B N 1
ATOM 3510 C CA . GLU B 1 152 ? -1.812 -9.711 0.035 1 97.25 152 GLU B CA 1
ATOM 3511 C C . GLU B 1 152 ? -2.578 -10.891 -0.548 1 97.25 152 GLU B C 1
ATOM 3513 O O . GLU B 1 152 ? -2.174 -12.047 -0.379 1 97.25 152 GLU B O 1
ATOM 3518 N N . VAL B 1 153 ? -3.66 -10.641 -1.219 1 97.75 153 VAL B N 1
ATOM 3519 C CA . VAL B 1 153 ? -4.426 -11.688 -1.886 1 97.75 153 VAL B CA 1
ATOM 3520 C C . VAL B 1 153 ? -3.541 -12.414 -2.9 1 97.75 153 VAL B C 1
ATOM 3522 O O . VAL B 1 153 ? -3.504 -13.641 -2.934 1 97.75 153 VAL B O 1
ATOM 3525 N N . PHE B 1 154 ? -2.838 -11.664 -3.697 1 96 154 PHE B N 1
ATOM 3526 C CA . PHE B 1 154 ? -1.956 -12.266 -4.691 1 96 154 PHE B CA 1
ATOM 3527 C C . PHE B 1 154 ? -0.901 -13.133 -4.023 1 96 154 PHE B C 1
ATOM 3529 O O . PHE B 1 154 ? -0.612 -14.242 -4.496 1 96 154 PHE B O 1
ATOM 3536 N N . THR B 1 155 ? -0.363 -12.594 -2.951 1 94.5 155 THR B N 1
ATOM 3537 C CA . THR B 1 155 ? 0.648 -13.336 -2.209 1 94.5 155 THR B CA 1
ATOM 3538 C C . THR B 1 155 ? 0.078 -14.656 -1.692 1 94.5 155 THR B C 1
ATOM 3540 O O . THR B 1 155 ? 0.71 -15.703 -1.824 1 94.5 155 THR B O 1
ATOM 3543 N N . CYS B 1 156 ? -1.081 -14.633 -1.146 1 95.62 156 CYS B N 1
ATOM 3544 C CA . CYS B 1 156 ? -1.72 -15.812 -0.567 1 95.62 156 CYS B CA 1
ATOM 3545 C C . CYS B 1 156 ? -2.049 -16.844 -1.644 1 95.62 156 CYS B C 1
ATOM 3547 O O . CYS B 1 156 ? -1.852 -18.031 -1.445 1 95.62 156 CYS B O 1
ATOM 3549 N N . VAL B 1 157 ? -2.562 -16.375 -2.783 1 94.62 157 VAL B N 1
ATOM 3550 C CA . VAL B 1 157 ? -2.898 -17.266 -3.883 1 94.62 157 VAL B CA 1
ATOM 3551 C C . VAL B 1 157 ? -1.641 -17.984 -4.371 1 94.62 157 VAL B C 1
ATOM 3553 O O . VAL B 1 157 ? -1.66 -19.188 -4.609 1 94.62 157 VAL B O 1
ATOM 3556 N N . ARG B 1 158 ? -0.637 -17.234 -4.523 1 90.88 158 ARG B N 1
ATOM 3557 C CA . ARG B 1 158 ? 0.621 -17.812 -4.984 1 90.88 158 ARG B CA 1
ATOM 3558 C C . ARG B 1 158 ? 1.139 -18.844 -3.996 1 90.88 158 ARG B C 1
ATOM 3560 O O . ARG B 1 158 ? 1.636 -19.906 -4.398 1 90.88 158 ARG B O 1
ATOM 3567 N N . ASN B 1 159 ? 0.995 -18.547 -2.756 1 89.62 159 ASN B N 1
ATOM 3568 C CA . ASN B 1 159 ? 1.428 -19.484 -1.727 1 89.62 159 ASN B CA 1
ATOM 3569 C C . ASN B 1 159 ? 0.587 -20.75 -1.74 1 89.62 159 ASN B C 1
ATOM 3571 O O . ASN B 1 159 ? 1.112 -21.844 -1.537 1 89.62 159 ASN B O 1
ATOM 3575 N N . GLN B 1 160 ? -0.625 -20.625 -1.992 1 87.12 160 GLN B N 1
ATOM 3576 C CA . GLN B 1 160 ? -1.504 -21.781 -2.092 1 87.12 160 GLN B CA 1
ATOM 3577 C C . GLN B 1 160 ? -1.132 -22.656 -3.289 1 87.12 160 GLN B C 1
ATOM 3579 O O . GLN B 1 160 ? -1.131 -23.891 -3.193 1 87.12 160 GLN B O 1
ATOM 3584 N N . ASP B 1 161 ? -0.893 -22 -4.398 1 85.06 161 ASP B N 1
ATOM 3585 C CA . ASP B 1 161 ? -0.487 -22.719 -5.602 1 85.06 161 ASP B CA 1
ATOM 3586 C C . ASP B 1 161 ? 0.82 -23.469 -5.371 1 85.06 161 ASP B C 1
ATOM 3588 O O . ASP B 1 161 ? 0.974 -24.609 -5.824 1 85.06 161 ASP B O 1
ATOM 3592 N N . LYS B 1 162 ? 1.663 -22.812 -4.695 1 86.19 162 LYS B N 1
ATOM 3593 C CA . LYS B 1 162 ? 2.934 -23.453 -4.379 1 86.19 162 LYS B CA 1
ATOM 3594 C C . LYS B 1 162 ? 2.727 -24.656 -3.471 1 86.19 162 LYS B C 1
ATOM 3596 O O . LYS B 1 162 ? 3.297 -25.734 -3.705 1 86.19 162 LYS B O 1
ATOM 3601 N N . ASP B 1 163 ? 1.918 -24.547 -2.557 1 84.81 163 ASP B N 1
ATOM 3602 C CA . ASP B 1 163 ? 1.643 -25.625 -1.622 1 84.81 163 ASP B CA 1
ATOM 3603 C C . ASP B 1 163 ? 0.944 -26.797 -2.322 1 84.81 163 ASP B C 1
ATOM 3605 O O . ASP B 1 163 ? 1.288 -27.953 -2.102 1 84.81 163 ASP B O 1
ATOM 3609 N N . SER B 1 164 ? 0.022 -26.453 -3.176 1 88.88 164 SER B N 1
ATOM 3610 C CA . SER B 1 164 ? -0.701 -27.484 -3.922 1 88.88 164 SER B CA 1
ATOM 3611 C C . SER B 1 164 ? 0.224 -28.234 -4.879 1 88.88 164 SER B C 1
ATOM 3613 O O . SER B 1 164 ? 0.112 -29.453 -5.039 1 88.88 164 SER B O 1
ATOM 3615 N N . SER B 1 165 ? 1.031 -27.422 -5.535 1 89.5 165 SER B N 1
ATOM 3616 C CA . SER B 1 165 ? 1.996 -28.047 -6.438 1 89.5 165 SER B CA 1
ATOM 3617 C C . SER B 1 165 ? 2.955 -28.953 -5.68 1 89.5 165 SER B C 1
ATOM 3619 O O . SER B 1 165 ? 3.277 -30.047 -6.145 1 89.5 165 SER B O 1
ATOM 3621 N N . LYS B 1 166 ? 3.385 -28.5 -4.543 1 91.12 166 LYS B N 1
ATOM 3622 C CA . LYS B 1 166 ? 4.281 -29.297 -3.717 1 91.12 166 LYS B CA 1
ATOM 3623 C C . LYS B 1 166 ? 3.592 -30.578 -3.244 1 91.12 166 LYS B C 1
ATOM 3625 O O . LYS B 1 166 ? 4.184 -31.656 -3.277 1 91.12 166 LYS B O 1
ATOM 3630 N N . GLU B 1 167 ? 2.375 -30.422 -2.865 1 91.56 167 GLU B N 1
ATOM 3631 C CA . GLU B 1 167 ? 1.607 -31.578 -2.412 1 91.56 167 GLU B CA 1
ATOM 3632 C C . GLU B 1 167 ? 1.373 -32.562 -3.549 1 91.56 167 GLU B C 1
ATOM 3634 O O . GLU B 1 167 ? 1.426 -33.781 -3.344 1 91.56 167 GLU B O 1
ATOM 3639 N N . LEU B 1 168 ? 1.065 -32 -4.715 1 92.88 168 LEU B N 1
ATOM 3640 C CA . LEU B 1 168 ? 0.883 -32.844 -5.891 1 92.88 168 LEU B CA 1
ATOM 3641 C C . LEU B 1 168 ? 2.158 -33.625 -6.207 1 92.88 168 LEU B C 1
ATOM 3643 O O . LEU B 1 168 ? 2.113 -34.844 -6.449 1 92.88 168 LEU B O 1
ATOM 3647 N N . PHE B 1 169 ? 3.271 -33 -6.121 1 94.38 169 PHE B N 1
ATOM 3648 C CA . PHE B 1 169 ? 4.551 -33.625 -6.375 1 94.38 169 PHE B CA 1
ATOM 3649 C C . PHE B 1 169 ? 4.809 -34.75 -5.363 1 94.38 169 PHE B C 1
ATOM 3651 O O . PHE B 1 169 ? 5.176 -35.875 -5.734 1 94.38 169 PHE B O 1
ATOM 3658 N N . LYS B 1 170 ? 4.57 -34.469 -4.16 1 93.94 170 LYS B N 1
ATOM 3659 C CA . LYS B 1 170 ? 4.816 -35.406 -3.094 1 93.94 170 LYS B CA 1
ATOM 3660 C C . LYS B 1 170 ? 3.916 -36.625 -3.236 1 93.94 170 LYS B C 1
ATOM 3662 O O . LYS B 1 170 ? 4.375 -37.781 -3.111 1 93.94 170 LYS B O 1
ATOM 3667 N N . SER B 1 171 ? 2.664 -36.344 -3.498 1 94.88 171 SER B N 1
ATOM 3668 C CA . SER B 1 171 ? 1.691 -37.438 -3.619 1 94.88 171 SER B CA 1
ATOM 3669 C C . SER B 1 171 ? 2.018 -38.344 -4.801 1 94.88 171 SER B C 1
ATOM 3671 O O . SER B 1 171 ? 2.055 -39.562 -4.656 1 94.88 171 SER B O 1
ATOM 3673 N N . VAL B 1 172 ? 2.289 -37.75 -5.941 1 95.94 172 VAL B N 1
ATOM 3674 C CA . VAL B 1 172 ? 2.533 -38.531 -7.148 1 95.94 172 VAL B CA 1
ATOM 3675 C C . VAL B 1 172 ? 3.885 -39.25 -7.047 1 95.94 172 VAL B C 1
ATOM 3677 O O . VAL B 1 172 ? 4.016 -40.406 -7.43 1 95.94 172 VAL B O 1
ATOM 3680 N N . SER B 1 173 ? 4.898 -38.531 -6.531 1 95.88 173 SER B N 1
ATOM 3681 C CA . SER B 1 173 ? 6.207 -39.156 -6.371 1 95.88 173 SER B CA 1
ATOM 3682 C C . SER B 1 173 ? 6.145 -40.344 -5.402 1 95.88 173 SER B C 1
ATOM 3684 O O . SER B 1 173 ? 6.746 -41.406 -5.652 1 95.88 173 SER B O 1
ATOM 3686 N N . LYS B 1 174 ? 5.449 -40.219 -4.336 1 95.88 174 LYS B N 1
ATOM 3687 C CA . LYS B 1 174 ? 5.262 -41.312 -3.396 1 95.88 174 LYS B CA 1
ATOM 3688 C C . LYS B 1 174 ? 4.586 -42.5 -4.07 1 95.88 174 LYS B C 1
ATOM 3690 O O . LYS B 1 174 ? 4.992 -43.656 -3.879 1 95.88 174 LYS B O 1
ATOM 3695 N N . TYR B 1 175 ? 3.549 -42.219 -4.812 1 96.31 175 TYR B N 1
ATOM 3696 C CA . TYR B 1 175 ? 2.846 -43.25 -5.543 1 96.31 175 TYR B CA 1
ATOM 3697 C C . TYR B 1 175 ? 3.783 -43.969 -6.512 1 96.31 175 TYR B C 1
ATOM 3699 O O . TYR B 1 175 ? 3.768 -45.188 -6.605 1 96.31 175 TYR B O 1
ATOM 3707 N N . ILE B 1 176 ? 4.57 -43.219 -7.207 1 95.5 176 ILE B N 1
ATOM 3708 C CA . ILE B 1 176 ? 5.539 -43.781 -8.141 1 95.5 176 ILE B CA 1
ATOM 3709 C C . ILE B 1 176 ? 6.516 -44.688 -7.395 1 95.5 176 ILE B C 1
ATOM 3711 O O . ILE B 1 176 ? 6.812 -45.781 -7.848 1 95.5 176 ILE B O 1
ATOM 3715 N N . HIS B 1 177 ? 6.941 -44.25 -6.25 1 95.31 177 HIS B N 1
ATOM 3716 C CA . HIS B 1 177 ? 7.898 -45 -5.465 1 95.31 177 HIS B CA 1
ATOM 3717 C C . HIS B 1 177 ? 7.289 -46.344 -4.988 1 95.31 177 HIS B C 1
ATOM 3719 O O . HIS B 1 177 ? 7.977 -47.344 -4.926 1 95.31 177 HIS B O 1
ATOM 3725 N N . GLU B 1 178 ? 6.027 -46.312 -4.762 1 95.25 178 GLU B N 1
ATOM 3726 C CA . GLU B 1 178 ? 5.34 -47.469 -4.215 1 95.25 178 GLU B CA 1
ATOM 3727 C C . GLU B 1 178 ? 4.879 -48.406 -5.324 1 95.25 178 GLU B C 1
ATOM 3729 O O . GLU B 1 178 ? 4.699 -49.594 -5.098 1 95.25 178 GLU B O 1
ATOM 3734 N N . HIS B 1 179 ? 4.742 -47.875 -6.516 1 95.69 179 HIS B N 1
ATOM 3735 C CA . HIS B 1 179 ? 4.137 -48.688 -7.578 1 95.69 179 HIS B CA 1
ATOM 3736 C C . HIS B 1 179 ? 4.98 -48.625 -8.852 1 95.69 179 HIS B C 1
ATOM 3738 O O . HIS B 1 179 ? 4.453 -48.781 -9.953 1 95.69 179 HIS B O 1
ATOM 3744 N N . TYR B 1 180 ? 6.223 -48.406 -8.703 1 94.19 180 TYR B N 1
ATOM 3745 C CA . TYR B 1 180 ? 7.102 -48.188 -9.836 1 94.19 180 TYR B CA 1
ATOM 3746 C C . TYR B 1 180 ? 7.133 -49.375 -10.766 1 94.19 180 TYR B C 1
ATOM 3748 O O . TYR B 1 180 ? 7.465 -49.281 -11.945 1 94.19 180 TYR B O 1
ATOM 3756 N N . ASN B 1 181 ? 6.867 -50.562 -10.281 1 93.25 181 ASN B N 1
ATOM 3757 C CA . ASN B 1 181 ? 6.965 -51.781 -11.055 1 93.25 181 ASN B CA 1
ATOM 3758 C C . ASN B 1 181 ? 5.656 -52.094 -11.781 1 93.25 181 ASN B C 1
ATOM 3760 O O . ASN B 1 181 ? 5.574 -53.062 -12.531 1 93.25 181 ASN B O 1
ATOM 3764 N N . ASP B 1 182 ? 4.637 -51.281 -11.633 1 91.88 182 ASP B N 1
ATOM 3765 C CA . ASP B 1 182 ? 3.359 -51.406 -12.328 1 91.88 182 ASP B CA 1
ATOM 3766 C C . ASP B 1 182 ? 3.361 -50.625 -13.633 1 91.88 182 ASP B C 1
ATOM 3768 O O . ASP B 1 182 ? 4.332 -49.938 -13.953 1 91.88 182 ASP B O 1
ATOM 3772 N N . GLU B 1 183 ? 2.322 -50.906 -14.406 1 90.38 183 GLU B N 1
ATOM 3773 C CA . GLU B 1 183 ? 2.141 -50.094 -15.594 1 90.38 183 GLU B CA 1
ATOM 3774 C C . GLU B 1 183 ? 1.62 -48.688 -15.234 1 90.38 183 GLU B C 1
ATOM 3776 O O . GLU B 1 183 ? 0.435 -48.531 -14.938 1 90.38 183 GLU B O 1
ATOM 3781 N N . LEU B 1 184 ? 2.543 -47.75 -15.211 1 92.56 184 LEU B N 1
ATOM 3782 C CA . LEU B 1 184 ? 2.195 -46.375 -14.898 1 92.56 184 LEU B CA 1
ATOM 3783 C C . LEU B 1 184 ? 2.139 -45.531 -16.172 1 92.56 184 LEU B C 1
ATOM 3785 O O . LEU B 1 184 ? 3.004 -45.656 -17.031 1 92.56 184 LEU B O 1
ATOM 3789 N N . THR B 1 185 ? 1.121 -44.875 -16.344 1 92.88 185 THR B N 1
ATOM 3790 C CA . THR B 1 185 ? 1.03 -43.906 -17.438 1 92.88 185 THR B CA 1
ATOM 3791 C C . THR B 1 185 ? 0.783 -42.5 -16.875 1 92.88 185 THR B C 1
ATOM 3793 O O . THR B 1 185 ? 0.137 -42.344 -15.844 1 92.88 185 THR B O 1
ATOM 3796 N N . ILE B 1 186 ? 1.32 -41.531 -17.594 1 94.31 186 ILE B N 1
ATOM 3797 C CA . ILE B 1 186 ? 1.163 -40.156 -17.188 1 94.31 186 ILE B CA 1
ATOM 3798 C C . ILE B 1 186 ? -0.32 -39.781 -17.141 1 94.31 186 ILE B C 1
ATOM 3800 O O . ILE B 1 186 ? -0.758 -39.031 -16.281 1 94.31 186 ILE B O 1
ATOM 3804 N N . LEU B 1 187 ? -1.035 -40.344 -18.078 1 93.75 187 LEU B N 1
ATOM 3805 C CA . LEU B 1 187 ? -2.471 -40.094 -18.156 1 93.75 187 LEU B CA 1
ATOM 3806 C C . LEU B 1 187 ? -3.178 -40.562 -16.891 1 93.75 187 LEU B C 1
ATOM 3808 O O . LEU B 1 187 ? -3.988 -39.844 -16.312 1 93.75 187 LEU B O 1
ATOM 3812 N N . ASN B 1 188 ? -2.857 -41.781 -16.469 1 93.69 188 ASN B N 1
ATOM 3813 C CA . ASN B 1 188 ? -3.49 -42.312 -15.273 1 93.69 188 ASN B CA 1
ATOM 3814 C C . ASN B 1 188 ? -3.066 -41.562 -14.008 1 93.69 188 ASN B C 1
ATOM 3816 O O . ASN B 1 188 ? -3.879 -41.344 -13.109 1 93.69 188 ASN B O 1
ATOM 3820 N N . LEU B 1 189 ? -1.841 -41.219 -13.953 1 95.44 189 LEU B N 1
ATOM 3821 C CA . LEU B 1 189 ? -1.34 -40.469 -12.805 1 95.44 189 LEU B CA 1
ATOM 3822 C C . LEU B 1 189 ? -2.029 -39.094 -12.703 1 95.44 189 LEU B C 1
ATOM 3824 O O . LEU B 1 189 ? -2.385 -38.656 -11.602 1 95.44 189 LEU B O 1
ATOM 3828 N N . ALA B 1 190 ? -2.158 -38.469 -13.789 1 95 190 ALA B N 1
ATOM 3829 C CA . ALA B 1 190 ? -2.832 -37.156 -13.828 1 95 190 ALA B CA 1
ATOM 3830 C C . ALA B 1 190 ? -4.297 -37.312 -13.414 1 95 190 ALA B C 1
ATOM 3832 O O . ALA B 1 190 ? -4.777 -36.531 -12.57 1 95 190 ALA B O 1
ATOM 3833 N N . LYS B 1 191 ? -4.996 -38.281 -13.977 1 92.69 191 LYS B N 1
ATOM 3834 C CA . LYS B 1 191 ? -6.41 -38.531 -13.703 1 92.69 191 LYS B CA 1
ATOM 3835 C C . LYS B 1 191 ? -6.641 -38.844 -12.227 1 92.69 191 LYS B C 1
ATOM 3837 O O . LYS B 1 191 ? -7.59 -38.312 -11.625 1 92.69 191 LYS B O 1
ATOM 3842 N N . GLN B 1 192 ? -5.77 -39.594 -11.664 1 92.69 192 GLN B N 1
ATOM 3843 C CA . GLN B 1 192 ? -5.887 -39.969 -10.258 1 92.69 192 GLN B CA 1
ATOM 3844 C C . GLN B 1 192 ? -5.75 -38.781 -9.336 1 92.69 192 GLN B C 1
ATOM 3846 O O . GLN B 1 192 ? -6.23 -38.781 -8.203 1 92.69 192 GLN B O 1
ATOM 3851 N N . ASN B 1 193 ? -5.09 -37.781 -9.812 1 93.69 193 ASN B N 1
ATOM 3852 C CA . ASN B 1 193 ? -4.84 -36.594 -8.984 1 93.69 193 ASN B CA 1
ATOM 3853 C C . ASN B 1 193 ? -5.625 -35.406 -9.484 1 93.69 193 ASN B C 1
ATOM 3855 O O . ASN B 1 193 ? -5.348 -34.25 -9.078 1 93.69 193 ASN B O 1
ATOM 3859 N N . ASN B 1 194 ? -6.531 -35.625 -10.391 1 92.31 194 ASN B N 1
ATOM 3860 C CA . ASN B 1 194 ? -7.477 -34.625 -10.898 1 92.31 194 ASN B CA 1
ATOM 3861 C C . ASN B 1 194 ? -6.762 -33.438 -11.531 1 92.31 194 ASN B C 1
ATOM 3863 O O . ASN B 1 194 ? -7.09 -32.281 -11.234 1 92.31 194 ASN B O 1
ATOM 3867 N N . VAL B 1 195 ? -5.664 -33.719 -12.25 1 92.44 195 VAL B N 1
ATOM 3868 C CA . VAL B 1 195 ? -4.941 -32.688 -13 1 92.44 195 VAL B CA 1
ATOM 3869 C C . VAL B 1 195 ? -4.719 -33.156 -14.438 1 92.44 195 VAL B C 1
ATOM 3871 O O . VAL B 1 195 ? -5.023 -34.312 -14.781 1 92.44 195 VAL B O 1
ATOM 3874 N N . ASN B 1 196 ? -4.348 -32.281 -15.312 1 92.19 196 ASN B N 1
ATOM 3875 C CA . ASN B 1 196 ? -4 -32.688 -16.672 1 92.19 196 ASN B CA 1
ATOM 3876 C C . ASN B 1 196 ? -2.514 -33 -16.797 1 92.19 196 ASN B C 1
ATOM 3878 O O . ASN B 1 196 ? -1.74 -32.75 -15.875 1 92.19 196 ASN B O 1
ATOM 3882 N N . ARG B 1 197 ? -2.164 -33.562 -17.922 1 93.25 197 ARG B N 1
ATOM 3883 C CA . ARG B 1 197 ? -0.792 -34 -18.156 1 93.25 197 ARG B CA 1
ATOM 3884 C C . ARG B 1 197 ? 0.18 -32.844 -18.109 1 93.25 197 ARG B C 1
ATOM 3886 O O . ARG B 1 197 ? 1.302 -32.969 -17.609 1 93.25 197 ARG B O 1
ATOM 3893 N N . ASN B 1 198 ? -0.292 -31.734 -18.594 1 93.12 198 ASN B N 1
ATOM 3894 C CA . ASN B 1 198 ? 0.569 -30.547 -18.625 1 93.12 198 ASN B CA 1
ATOM 3895 C C . ASN B 1 198 ? 0.882 -30.047 -17.219 1 93.12 198 ASN B C 1
ATOM 3897 O O . ASN B 1 198 ? 2.027 -29.719 -16.922 1 93.12 198 ASN B O 1
ATOM 3901 N N . ARG B 1 199 ? -0.084 -29.969 -16.391 1 92.94 199 ARG B N 1
ATOM 3902 C CA . ARG B 1 199 ? 0.116 -29.547 -15 1 92.94 199 ARG B CA 1
ATOM 3903 C C . ARG B 1 199 ? 1.074 -30.5 -14.281 1 92.94 199 ARG B C 1
ATOM 3905 O O . ARG B 1 199 ? 1.947 -30.047 -13.531 1 92.94 199 ARG B O 1
ATOM 3912 N N . LEU B 1 200 ? 0.844 -31.766 -14.531 1 95.12 200 LEU B N 1
ATOM 3913 C CA . LEU B 1 200 ? 1.723 -32.75 -13.906 1 95.12 200 LEU B CA 1
ATOM 3914 C C . LEU B 1 200 ? 3.16 -32.594 -14.391 1 95.12 200 LEU B C 1
ATOM 3916 O O . LEU B 1 200 ? 4.098 -32.656 -13.594 1 95.12 200 LEU B O 1
ATOM 3920 N N . PHE B 1 201 ? 3.361 -32.406 -15.672 1 94.31 201 PHE B N 1
ATOM 3921 C CA . PHE B 1 201 ? 4.684 -32.188 -16.25 1 94.31 201 PHE B CA 1
ATOM 3922 C C . PHE B 1 201 ? 5.359 -31 -15.609 1 94.31 201 PHE B C 1
ATOM 3924 O O . PHE B 1 201 ? 6.512 -31.078 -15.172 1 94.31 201 PHE B O 1
ATOM 3931 N N . TYR B 1 202 ? 4.625 -29.922 -15.453 1 93 202 TYR B N 1
ATOM 3932 C CA . TYR B 1 202 ? 5.188 -28.688 -14.914 1 93 202 TYR B CA 1
ATOM 3933 C C . TYR B 1 202 ? 5.586 -28.859 -13.453 1 93 202 TYR B C 1
ATOM 3935 O O . TYR B 1 202 ? 6.633 -28.359 -13.023 1 93 202 TYR B O 1
ATOM 3943 N N . VAL B 1 203 ? 4.785 -29.438 -12.695 1 94.31 203 VAL B N 1
ATOM 3944 C CA . VAL B 1 203 ? 5.051 -29.656 -11.281 1 94.31 203 VAL B CA 1
ATOM 3945 C C . VAL B 1 203 ? 6.32 -30.484 -11.117 1 94.31 203 VAL B C 1
ATOM 3947 O O . VAL B 1 203 ? 7.164 -30.172 -10.273 1 94.31 203 VAL B O 1
ATOM 3950 N N . PHE B 1 204 ? 6.492 -31.5 -11.969 1 95.5 204 PHE B N 1
ATOM 3951 C CA . PHE B 1 204 ? 7.684 -32.344 -11.875 1 95.5 204 PHE B CA 1
ATOM 3952 C C . PHE B 1 204 ? 8.914 -31.578 -12.367 1 95.5 204 PHE B C 1
ATOM 3954 O O . PHE B 1 204 ? 9.992 -31.688 -11.789 1 95.5 204 PHE B O 1
ATOM 3961 N N . LYS B 1 205 ? 8.75 -30.844 -13.359 1 95.38 205 LYS B N 1
ATOM 3962 C CA . LYS B 1 205 ? 9.859 -30.016 -13.828 1 95.38 205 LYS B CA 1
ATOM 3963 C C . LYS B 1 205 ? 10.305 -29.031 -12.742 1 95.38 205 LYS B C 1
ATOM 3965 O O . LYS B 1 205 ? 11.5 -28.797 -12.578 1 95.38 205 LYS B O 1
ATOM 3970 N N . LYS B 1 206 ? 9.406 -28.578 -12.078 1 92.94 206 LYS B N 1
ATOM 3971 C CA . LYS B 1 206 ? 9.664 -27.594 -11.039 1 92.94 206 LYS B CA 1
ATOM 3972 C C . LYS B 1 206 ? 10.406 -28.203 -9.859 1 92.94 206 LYS B C 1
ATOM 3974 O O . LYS B 1 206 ? 11.352 -27.625 -9.336 1 92.94 206 LYS B O 1
ATOM 3979 N N . TYR B 1 207 ? 10 -29.391 -9.422 1 92.06 207 TYR B N 1
ATOM 3980 C CA . TYR B 1 207 ? 10.469 -29.906 -8.141 1 92.06 207 TYR B CA 1
ATOM 3981 C C . TYR B 1 207 ? 11.531 -30.969 -8.336 1 92.06 207 TYR B C 1
ATOM 3983 O O . TYR B 1 207 ? 12.328 -31.25 -7.438 1 92.06 207 TYR B O 1
ATOM 3991 N N . ALA B 1 208 ? 11.562 -31.578 -9.57 1 93.06 208 ALA B N 1
ATOM 3992 C CA . ALA B 1 208 ? 12.539 -32.625 -9.828 1 93.06 208 ALA B CA 1
ATOM 3993 C C . ALA B 1 208 ? 13.477 -32.25 -10.969 1 93.06 208 ALA B C 1
ATOM 3995 O O . ALA B 1 208 ? 14.469 -32.938 -11.227 1 93.06 208 ALA B O 1
ATOM 3996 N N . GLY B 1 209 ? 13.172 -31.203 -11.672 1 92.69 209 GLY B N 1
ATOM 3997 C CA . GLY B 1 209 ? 13.984 -30.766 -12.797 1 92.69 209 GLY B CA 1
ATOM 3998 C C . GLY B 1 209 ? 13.719 -31.547 -14.07 1 92.69 209 GLY B C 1
ATOM 3999 O O . GLY B 1 209 ? 14.258 -31.219 -15.125 1 92.69 209 GLY B O 1
ATOM 4000 N N . ILE B 1 210 ? 12.898 -32.625 -13.984 1 92 210 ILE B N 1
ATOM 4001 C CA . ILE B 1 210 ? 12.57 -33.469 -15.125 1 92 210 ILE B CA 1
ATOM 4002 C C . ILE B 1 210 ? 11.07 -33.75 -15.133 1 92 210 ILE B C 1
ATOM 4004 O O . ILE B 1 210 ? 10.375 -33.5 -14.141 1 92 210 ILE B O 1
ATOM 4008 N N . GLY B 1 211 ? 10.531 -34.25 -16.281 1 95.12 211 GLY B N 1
ATOM 4009 C CA . GLY B 1 211 ? 9.125 -34.625 -16.375 1 95.12 211 GLY B CA 1
ATOM 4010 C C . GLY B 1 211 ? 8.773 -35.875 -15.633 1 95.12 211 GLY B C 1
ATOM 4011 O O . GLY B 1 211 ? 9.664 -36.656 -15.242 1 95.12 211 GLY B O 1
ATOM 4012 N N . PRO B 1 212 ? 7.488 -36.125 -15.445 1 96.62 212 PRO B N 1
ATOM 4013 C CA . PRO B 1 212 ? 7.066 -37.312 -14.688 1 96.62 212 PRO B CA 1
ATOM 4014 C C . PRO B 1 212 ? 7.48 -38.625 -15.359 1 96.62 212 PRO B C 1
ATOM 4016 O O . PRO B 1 212 ? 7.816 -39.594 -14.672 1 96.62 212 PRO B O 1
ATOM 4019 N N . GLY B 1 213 ? 7.469 -38.656 -16.672 1 95.69 213 GLY B N 1
ATOM 4020 C CA . GLY B 1 213 ? 7.898 -39.844 -17.375 1 95.69 213 GLY B CA 1
ATOM 4021 C C . GLY B 1 213 ? 9.352 -40.188 -17.109 1 95.69 213 GLY B C 1
ATOM 4022 O O . GLY B 1 213 ? 9.672 -41.344 -16.781 1 95.69 213 GLY B O 1
ATOM 4023 N N . GLU B 1 214 ? 10.156 -39.219 -17.312 1 95.69 214 GLU B N 1
ATOM 4024 C CA . GLU B 1 214 ? 11.578 -39.406 -17.047 1 95.69 214 GLU B CA 1
ATOM 4025 C C . GLU B 1 214 ? 11.82 -39.75 -15.578 1 95.69 214 GLU B C 1
ATOM 4027 O O . GLU B 1 214 ? 12.719 -40.531 -15.258 1 95.69 214 GLU B O 1
ATOM 4032 N N . TYR B 1 215 ? 11.039 -39.156 -14.695 1 96.56 215 TYR B N 1
ATOM 4033 C CA . TYR B 1 215 ? 11.141 -39.406 -13.266 1 96.56 215 TYR B CA 1
ATOM 4034 C C . TYR B 1 215 ? 10.898 -40.875 -12.953 1 96.56 215 TYR B C 1
ATOM 4036 O O . TYR B 1 215 ? 11.633 -41.469 -12.164 1 96.56 215 TYR B O 1
ATOM 4044 N N . ILE B 1 216 ? 9.938 -41.469 -13.578 1 96.44 216 ILE B N 1
ATOM 4045 C CA . ILE B 1 216 ? 9.602 -42.875 -13.398 1 96.44 216 ILE B CA 1
ATOM 4046 C C . ILE B 1 216 ? 10.773 -43.75 -13.875 1 96.44 216 ILE B C 1
ATOM 4048 O O . ILE B 1 216 ? 11.211 -44.656 -13.164 1 96.44 216 ILE B O 1
ATOM 4052 N N . VAL B 1 217 ? 11.25 -43.406 -15.055 1 96 217 VAL B N 1
ATOM 4053 C CA . VAL B 1 217 ? 12.328 -44.188 -15.656 1 96 217 VAL B CA 1
ATOM 4054 C C . VAL B 1 217 ? 13.562 -44.125 -14.758 1 96 217 VAL B C 1
ATOM 4056 O O . VAL B 1 217 ? 14.172 -45.156 -14.461 1 96 217 VAL B O 1
ATOM 4059 N N . ARG B 1 218 ? 13.836 -42.969 -14.305 1 95.56 218 ARG B N 1
ATOM 4060 C CA . ARG B 1 218 ? 15.023 -42.781 -13.469 1 95.56 218 ARG B CA 1
ATOM 4061 C C . ARG B 1 218 ? 14.883 -43.562 -12.156 1 95.56 218 ARG B C 1
ATOM 4063 O O . ARG B 1 218 ? 15.844 -44.156 -11.68 1 95.56 218 ARG B O 1
ATOM 4070 N N . TYR B 1 219 ? 13.742 -43.469 -11.602 1 95.75 219 TYR B N 1
ATOM 4071 C CA . TYR B 1 219 ? 13.516 -44.188 -10.359 1 95.75 219 TYR B CA 1
ATOM 4072 C C . TYR B 1 219 ? 13.664 -45.688 -10.57 1 95.75 219 TYR B C 1
ATOM 4074 O O . TYR B 1 219 ? 14.297 -46.406 -9.766 1 95.75 219 TYR B O 1
ATOM 4082 N N . ARG B 1 220 ? 13.094 -46.219 -11.617 1 95.94 220 ARG B N 1
ATOM 4083 C CA . ARG B 1 220 ? 13.18 -47.625 -11.961 1 95.94 220 ARG B CA 1
ATOM 4084 C C . ARG B 1 220 ? 14.633 -48.062 -12.164 1 95.94 220 ARG B C 1
ATOM 4086 O O . ARG B 1 220 ? 15.047 -49.125 -11.711 1 95.94 220 ARG B O 1
ATOM 4093 N N . LEU B 1 221 ? 15.352 -47.219 -12.836 1 95.06 221 LEU B N 1
ATOM 4094 C CA . LEU B 1 221 ? 16.75 -47.531 -13.094 1 95.06 221 LEU B CA 1
ATOM 4095 C C . LEU B 1 221 ? 17.547 -47.562 -11.797 1 95.06 221 LEU B C 1
ATOM 4097 O O . LEU B 1 221 ? 18.438 -48.406 -11.625 1 95.06 221 LEU B O 1
ATOM 4101 N N . ASN B 1 222 ? 17.281 -46.688 -10.961 1 94.56 222 ASN B N 1
ATOM 4102 C CA . ASN B 1 222 ? 17.938 -46.688 -9.656 1 94.56 222 ASN B CA 1
ATOM 4103 C C . ASN B 1 222 ? 17.625 -47.938 -8.867 1 94.56 222 ASN B C 1
ATOM 4105 O O . ASN B 1 222 ? 18.5 -48.5 -8.219 1 94.56 222 ASN B O 1
ATOM 4109 N N . ARG B 1 223 ? 16.406 -48.312 -8.938 1 93.62 223 ARG B N 1
ATOM 4110 C CA . ARG B 1 223 ? 16 -49.562 -8.289 1 93.62 223 ARG B CA 1
ATOM 4111 C C . ARG B 1 223 ? 16.703 -50.75 -8.914 1 93.62 223 ARG B C 1
ATOM 4113 O O . ARG B 1 223 ? 17.125 -51.688 -8.211 1 93.62 223 ARG B O 1
ATOM 4120 N N . ALA B 1 224 ? 16.797 -50.75 -10.172 1 94.44 224 ALA B N 1
ATOM 4121 C CA . ALA B 1 224 ? 17.5 -51.812 -10.891 1 94.44 224 ALA B CA 1
ATOM 4122 C C . ALA B 1 224 ? 18.953 -51.906 -10.438 1 94.44 224 ALA B C 1
ATOM 4124 O O . ALA B 1 224 ? 19.484 -53 -10.234 1 94.44 224 ALA B O 1
ATOM 4125 N N . ARG B 1 225 ? 19.469 -50.719 -10.352 1 92.06 225 ARG B N 1
ATOM 4126 C CA . ARG B 1 225 ? 20.844 -50.688 -9.906 1 92.06 225 ARG B CA 1
ATOM 4127 C C . ARG B 1 225 ? 21.016 -51.312 -8.539 1 92.06 225 ARG B C 1
ATOM 4129 O O . ARG B 1 225 ? 21.969 -52.062 -8.312 1 92.06 225 ARG B O 1
ATOM 4136 N N . GLU B 1 226 ? 20.125 -51.062 -7.676 1 91.06 226 GLU B N 1
ATOM 4137 C CA . GLU B 1 226 ? 20.141 -51.656 -6.332 1 91.06 226 GLU B CA 1
ATOM 4138 C C . GLU B 1 226 ? 19.984 -53.156 -6.383 1 91.06 226 GLU B C 1
ATOM 4140 O O . GLU B 1 226 ? 20.672 -53.875 -5.648 1 91.06 226 GLU B O 1
ATOM 4145 N N . ILE B 1 227 ? 19.188 -53.594 -7.258 1 91.19 227 ILE B N 1
ATOM 4146 C CA . ILE B 1 227 ? 18.922 -55.031 -7.387 1 91.19 227 ILE B CA 1
ATOM 4147 C C . ILE B 1 227 ? 20.141 -55.719 -7.992 1 91.19 227 ILE B C 1
ATOM 4149 O O . ILE B 1 227 ? 20.516 -56.812 -7.566 1 91.19 227 ILE B O 1
ATOM 4153 N N . LEU B 1 228 ? 20.781 -55.094 -8.938 1 89.94 228 LEU B N 1
ATOM 4154 C CA . LEU B 1 228 ? 21.953 -55.656 -9.602 1 89.94 228 LEU B CA 1
ATOM 4155 C C . LEU B 1 228 ? 23.094 -55.844 -8.609 1 89.94 228 LEU B C 1
ATOM 4157 O O . LEU B 1 228 ? 23.906 -56.75 -8.789 1 89.94 228 LEU B O 1
ATOM 4161 N N . MET B 1 229 ? 23.016 -55.156 -7.59 1 83.31 229 MET B N 1
ATOM 4162 C CA . MET B 1 229 ? 24.094 -55.188 -6.602 1 83.31 229 MET B CA 1
ATOM 4163 C C . MET B 1 229 ? 23.891 -56.312 -5.609 1 83.31 229 MET B C 1
ATOM 4165 O O . MET B 1 229 ? 24.844 -56.844 -5.066 1 83.31 229 MET B O 1
ATOM 4169 N N . VAL B 1 230 ? 22.719 -56.75 -5.453 1 83 230 VAL B N 1
ATOM 4170 C CA . VAL B 1 230 ? 22.484 -57.625 -4.305 1 83 230 VAL B CA 1
ATOM 4171 C C . VAL B 1 230 ? 21.906 -58.938 -4.77 1 83 230 VAL B C 1
ATOM 4173 O O . VAL B 1 230 ? 22.016 -59.969 -4.059 1 83 230 VAL B O 1
ATOM 4176 N N . GLU B 1 231 ? 21.344 -58.969 -5.914 1 83.38 231 GLU B N 1
ATOM 4177 C CA . GLU B 1 231 ? 20.672 -60.188 -6.383 1 83.38 231 GLU B CA 1
ATOM 4178 C C . GLU B 1 231 ? 21.359 -60.75 -7.605 1 83.38 231 GLU B C 1
ATOM 4180 O O . GLU B 1 231 ? 22.047 -60.031 -8.336 1 83.38 231 GLU B O 1
ATOM 4185 N N . ASN B 1 232 ? 21.188 -62.094 -7.785 1 86 232 ASN B N 1
ATOM 4186 C CA . ASN B 1 232 ? 21.75 -62.781 -8.953 1 86 232 ASN B CA 1
ATOM 4187 C C . ASN B 1 232 ? 20.672 -63.125 -9.977 1 86 232 ASN B C 1
ATOM 4189 O O . ASN B 1 232 ? 20.609 -64.25 -10.477 1 86 232 ASN B O 1
ATOM 4193 N N . LEU B 1 233 ? 19.891 -62.094 -10.297 1 90.69 233 LEU B N 1
ATOM 4194 C CA . LEU B 1 233 ? 18.844 -62.281 -11.297 1 90.69 233 LEU B CA 1
ATOM 4195 C C . LEU B 1 233 ? 19.375 -62.031 -12.695 1 90.69 233 LEU B C 1
ATOM 4197 O O . LEU B 1 233 ? 20.344 -61.281 -12.867 1 90.69 233 LEU B O 1
ATOM 4201 N N . LEU B 1 234 ? 18.641 -62.688 -13.625 1 92.44 234 LEU B N 1
ATOM 4202 C CA . LEU B 1 234 ? 18.969 -62.375 -15.016 1 92.44 234 LEU B CA 1
ATOM 4203 C C . LEU B 1 234 ? 18.594 -60.938 -15.352 1 92.44 234 LEU B C 1
ATOM 4205 O O . LEU B 1 234 ? 17.656 -60.375 -14.781 1 92.44 234 LEU B O 1
ATOM 4209 N N . ILE B 1 235 ? 19.297 -60.344 -16.234 1 92.12 235 ILE B N 1
ATOM 4210 C CA . ILE B 1 235 ? 19.094 -58.969 -16.609 1 92.12 235 ILE B CA 1
ATOM 4211 C C . ILE B 1 235 ? 17.656 -58.75 -17.078 1 92.12 235 ILE B C 1
ATOM 4213 O O . ILE B 1 235 ? 17.031 -57.75 -16.766 1 92.12 235 ILE B O 1
ATOM 4217 N N . GLN B 1 236 ? 17.172 -59.719 -17.812 1 93.38 236 GLN B N 1
ATOM 4218 C CA . GLN B 1 236 ? 15.789 -59.656 -18.297 1 93.38 236 GLN B CA 1
ATOM 4219 C C . GLN B 1 236 ? 14.797 -59.656 -17.141 1 93.38 236 GLN B C 1
ATOM 4221 O O . GLN B 1 236 ? 13.781 -58.969 -17.188 1 93.38 236 GLN B O 1
ATOM 4226 N N . GLU B 1 237 ? 15.055 -60.406 -16.172 1 94.25 237 GLU B N 1
ATOM 4227 C CA . GLU B 1 237 ? 14.195 -60.5 -14.992 1 94.25 237 GLU B CA 1
ATOM 4228 C C . GLU B 1 237 ? 14.211 -59.188 -14.211 1 94.25 237 GLU B C 1
ATOM 4230 O O . GLU B 1 237 ? 13.172 -58.719 -13.727 1 94.25 237 GLU B O 1
ATOM 4235 N N . ILE B 1 238 ? 15.359 -58.594 -14.078 1 94.56 238 ILE B N 1
ATOM 4236 C CA . ILE B 1 238 ? 15.5 -57.344 -13.375 1 94.56 238 ILE B CA 1
ATOM 4237 C C . ILE B 1 238 ? 14.703 -56.25 -14.109 1 94.56 238 ILE B C 1
ATOM 4239 O O . ILE B 1 238 ? 14.016 -55.438 -13.477 1 94.56 238 ILE B O 1
ATOM 4243 N N . SER B 1 239 ? 14.836 -56.25 -15.398 1 95.38 239 SER B N 1
ATOM 4244 C CA . SER B 1 239 ? 14.086 -55.312 -16.219 1 95.38 239 SER B CA 1
ATOM 4245 C C . SER B 1 239 ? 12.586 -55.406 -15.945 1 95.38 239 SER B C 1
ATOM 4247 O O . SER B 1 239 ? 11.914 -54.375 -15.773 1 95.38 239 SER B O 1
ATOM 4249 N N . GLU B 1 240 ? 12.117 -56.594 -15.875 1 93.94 240 GLU B N 1
ATOM 4250 C CA . GLU B 1 240 ? 10.695 -56.844 -15.633 1 93.94 240 GLU B CA 1
ATOM 4251 C C . GLU B 1 240 ? 10.305 -56.469 -14.203 1 93.94 240 GLU B C 1
ATOM 4253 O O . GLU B 1 240 ? 9.234 -55.906 -13.977 1 93.94 240 GLU B O 1
ATOM 4258 N N . VAL B 1 241 ? 11.133 -56.75 -13.297 1 93.44 241 VAL B N 1
ATOM 4259 C CA . VAL B 1 241 ? 10.867 -56.5 -11.883 1 93.44 241 VAL B CA 1
ATOM 4260 C C . VAL B 1 241 ? 10.727 -55 -11.617 1 93.44 241 VAL B C 1
ATOM 4262 O O . VAL B 1 241 ? 9.898 -54.594 -10.805 1 93.44 241 VAL B O 1
ATOM 4265 N N . VAL B 1 242 ? 11.484 -54.25 -12.328 1 94.81 242 VAL B N 1
ATOM 4266 C CA . VAL B 1 242 ? 11.477 -52.844 -12.023 1 94.81 242 VAL B CA 1
ATOM 4267 C C . VAL B 1 242 ? 10.469 -52.125 -12.922 1 94.81 242 VAL B C 1
ATOM 4269 O O . VAL B 1 242 ? 10.289 -50.906 -12.812 1 94.81 242 VAL B O 1
ATOM 4272 N N . GLY B 1 243 ? 9.875 -52.812 -13.852 1 94.06 243 GLY B N 1
ATOM 4273 C CA . GLY B 1 243 ? 8.703 -52.25 -14.508 1 94.06 243 GLY B CA 1
ATOM 4274 C C . GLY B 1 243 ? 8.93 -51.938 -15.969 1 94.06 243 GLY B C 1
ATOM 4275 O O . GLY B 1 243 ? 8.141 -51.219 -16.578 1 94.06 243 GLY B O 1
ATOM 4276 N N . PHE B 1 244 ? 10.023 -52.469 -16.609 1 94.19 244 PHE B N 1
ATOM 4277 C CA . PHE B 1 244 ? 10.234 -52.281 -18.047 1 94.19 244 PHE B CA 1
ATOM 4278 C C . PHE B 1 244 ? 9.594 -53.406 -18.844 1 94.19 244 PHE B C 1
ATOM 4280 O O . PHE B 1 244 ? 9.641 -54.562 -18.438 1 94.19 244 PHE B O 1
ATOM 4287 N N . ASN B 1 245 ? 8.969 -52.969 -19.906 1 88.19 245 ASN B N 1
ATOM 4288 C CA . ASN B 1 245 ? 8.391 -54 -20.781 1 88.19 245 ASN B CA 1
ATOM 4289 C C . ASN B 1 245 ? 9.352 -54.375 -21.906 1 88.19 245 ASN B C 1
ATOM 4291 O O . ASN B 1 245 ? 9.148 -55.375 -22.578 1 88.19 245 ASN B O 1
ATOM 4295 N N . ASP B 1 246 ? 10.305 -53.594 -22.031 1 91 246 ASP B N 1
ATOM 4296 C CA . ASP B 1 246 ? 11.297 -53.812 -23.078 1 91 246 ASP B CA 1
ATOM 4297 C C . ASP B 1 246 ? 12.703 -53.844 -22.5 1 91 246 ASP B C 1
ATOM 4299 O O . ASP B 1 246 ? 13.242 -52.812 -22.094 1 91 246 ASP B O 1
ATOM 4303 N N . SER B 1 247 ? 13.281 -55.062 -22.562 1 91.88 247 SER B N 1
ATOM 4304 C CA . SER B 1 247 ? 14.609 -55.25 -21.984 1 91.88 247 SER B CA 1
ATOM 4305 C C . SER B 1 247 ? 15.672 -54.5 -22.766 1 91.88 247 SER B C 1
ATOM 4307 O O . SER B 1 247 ? 16.672 -54.062 -22.203 1 91.88 247 SER B O 1
ATOM 4309 N N . PHE B 1 248 ? 15.359 -54.375 -24.047 1 92.44 248 PHE B N 1
ATOM 4310 C CA . PHE B 1 248 ? 16.312 -53.625 -24.859 1 92.44 248 PHE B CA 1
ATOM 4311 C C . PHE B 1 248 ? 16.312 -52.156 -24.484 1 92.44 248 PHE B C 1
ATOM 4313 O O . PHE B 1 248 ? 17.375 -51.562 -24.359 1 92.44 248 PHE B O 1
ATOM 4320 N N . TYR B 1 249 ? 15.156 -51.688 -24.328 1 94 249 TYR B N 1
ATOM 4321 C CA . TYR B 1 249 ? 15.047 -50.312 -23.891 1 94 249 TYR B CA 1
ATOM 4322 C C . TYR B 1 249 ? 15.664 -50.125 -22.516 1 94 249 TYR B C 1
ATOM 4324 O O . TYR B 1 249 ? 16.359 -49.125 -22.266 1 94 249 TYR B O 1
ATOM 4332 N N . PHE B 1 250 ? 15.422 -51.062 -21.594 1 96.06 250 PHE B N 1
ATOM 4333 C CA . PHE B 1 250 ? 15.992 -51.031 -20.25 1 96.06 250 PHE B CA 1
ATOM 4334 C C . PHE B 1 250 ? 17.516 -50.938 -20.297 1 96.06 250 PHE B C 1
ATOM 4336 O O . PHE B 1 250 ? 18.109 -50.062 -19.656 1 96.06 250 PHE B O 1
ATOM 4343 N N . SER B 1 251 ? 18.094 -51.719 -21.016 1 95.06 251 SER B N 1
ATOM 4344 C CA . SER B 1 251 ? 19.547 -51.781 -21.094 1 95.06 251 SER B CA 1
ATOM 4345 C C . SER B 1 251 ? 20.125 -50.5 -21.641 1 95.06 251 SER B C 1
ATOM 4347 O O . SER B 1 251 ? 21.141 -50 -21.141 1 95.06 251 SER B O 1
ATOM 4349 N N . ARG B 1 252 ? 19.453 -50 -22.609 1 95.75 252 ARG B N 1
ATOM 4350 C CA . ARG B 1 252 ? 19.906 -48.75 -23.219 1 95.75 252 ARG B CA 1
ATOM 4351 C C . ARG B 1 252 ? 19.766 -47.562 -22.234 1 95.75 252 ARG B C 1
ATOM 4353 O O . ARG B 1 252 ? 20.656 -46.75 -22.125 1 95.75 252 ARG B O 1
ATOM 4360 N N . ALA B 1 253 ? 18.656 -47.531 -21.625 1 95.81 253 ALA B N 1
ATOM 4361 C CA . ALA B 1 253 ? 18.391 -46.469 -20.656 1 95.81 253 ALA B CA 1
ATOM 4362 C C . ALA B 1 253 ? 19.359 -46.531 -19.484 1 95.81 253 ALA B C 1
ATOM 4364 O O . ALA B 1 253 ? 19.828 -45.531 -18.984 1 95.81 253 ALA B O 1
ATOM 4365 N N . PHE B 1 254 ? 19.656 -47.75 -19.031 1 96.19 254 PHE B N 1
ATOM 4366 C CA . PHE B 1 254 ? 20.594 -47.969 -17.938 1 96.19 254 PHE B CA 1
ATOM 4367 C C . PHE B 1 254 ? 21.984 -47.469 -18.297 1 96.19 254 PHE B C 1
ATOM 4369 O O . PHE B 1 254 ? 22.625 -46.781 -17.516 1 96.19 254 PHE B O 1
ATOM 4376 N N . LYS B 1 255 ? 22.328 -47.812 -19.453 1 95.38 255 LYS B N 1
ATOM 4377 C CA . LYS B 1 255 ? 23.656 -47.375 -19.906 1 95.38 255 LYS B CA 1
ATOM 4378 C C . LYS B 1 255 ? 23.719 -45.844 -20.031 1 95.38 255 LYS B C 1
ATOM 4380 O O . LYS B 1 255 ? 24.719 -45.219 -19.672 1 95.38 255 LYS B O 1
ATOM 4385 N N . LYS B 1 256 ? 22.75 -45.312 -20.562 1 95.69 256 LYS B N 1
ATOM 4386 C CA . LYS B 1 256 ? 22.688 -43.844 -20.719 1 95.69 256 LYS B CA 1
ATOM 4387 C C . LYS B 1 256 ? 22.797 -43.156 -19.375 1 95.69 256 LYS B C 1
ATOM 4389 O O . LYS B 1 256 ? 23.484 -42.156 -19.25 1 95.69 256 LYS B O 1
ATOM 4394 N N . GLN B 1 257 ? 22.109 -43.688 -18.359 1 92.75 257 GLN B N 1
ATOM 4395 C CA . GLN B 1 257 ? 22.031 -43.031 -17.062 1 92.75 257 GLN B CA 1
ATOM 4396 C C . GLN B 1 257 ? 23.312 -43.281 -16.266 1 92.75 257 GLN B C 1
ATOM 4398 O O . GLN B 1 257 ? 23.797 -42.375 -15.555 1 92.75 257 GLN B O 1
ATOM 4403 N N . PHE B 1 258 ? 23.938 -44.5 -16.375 1 91.56 258 PHE B N 1
ATOM 4404 C CA . PHE B 1 258 ? 25 -44.844 -15.438 1 91.56 258 PHE B CA 1
ATOM 4405 C C . PHE B 1 258 ? 26.328 -45.031 -16.156 1 91.56 258 PHE B C 1
ATOM 4407 O O . PHE B 1 258 ? 27.375 -45.1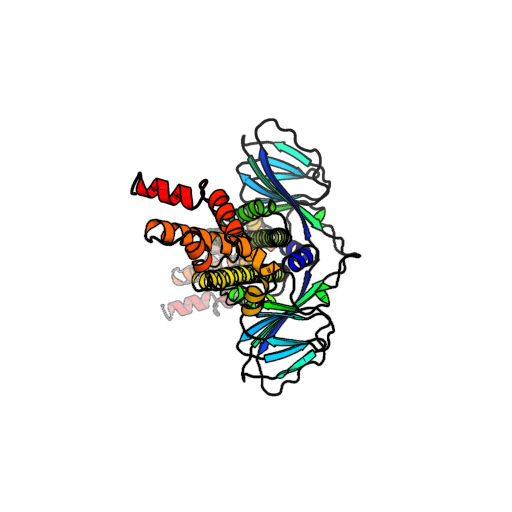88 -15.523 1 91.56 258 PHE B O 1
ATOM 4414 N N . GLY B 1 259 ? 26.297 -45.031 -17.5 1 92.31 259 GLY B N 1
ATOM 4415 C CA . GLY B 1 259 ? 27.516 -45.094 -18.281 1 92.31 259 GLY B CA 1
ATOM 4416 C C . GLY B 1 259 ? 27.922 -46.5 -18.656 1 92.31 259 GLY B C 1
ATOM 4417 O O . GLY B 1 259 ? 28.781 -46.719 -19.5 1 92.31 259 GLY B O 1
ATOM 4418 N N . PHE B 1 260 ? 27.328 -47.469 -18.016 1 91.44 260 PHE B N 1
ATOM 4419 C CA . PHE B 1 260 ? 27.594 -48.875 -18.297 1 91.44 260 PHE B CA 1
ATOM 4420 C C . PHE B 1 260 ? 26.297 -49.656 -18.516 1 91.44 260 PHE B C 1
ATOM 4422 O O . PHE B 1 260 ? 25.25 -49.281 -17.969 1 91.44 260 PHE B O 1
ATOM 4429 N N . SER B 1 261 ? 26.406 -50.719 -19.312 1 93.62 261 SER B N 1
ATOM 4430 C CA . SER B 1 261 ? 25.266 -51.625 -19.422 1 93.62 261 SER B CA 1
ATOM 4431 C C . SER B 1 261 ? 25.031 -52.375 -18.125 1 93.62 261 SER B C 1
ATOM 4433 O O . SER B 1 261 ? 25.922 -52.469 -17.281 1 93.62 261 SER B O 1
ATOM 4435 N N . PRO B 1 262 ? 23.797 -52.844 -17.953 1 93.75 262 PRO B N 1
ATOM 4436 C CA . PRO B 1 262 ? 23.547 -53.625 -16.734 1 93.75 262 PRO B CA 1
ATOM 4437 C C . PRO B 1 262 ? 24.531 -54.75 -16.562 1 93.75 262 PRO B C 1
ATOM 4439 O O . PRO B 1 262 ? 25 -55 -15.445 1 93.75 262 PRO B O 1
ATOM 4442 N N . THR B 1 263 ? 24.859 -55.469 -17.594 1 90.88 263 THR B N 1
ATOM 4443 C CA . THR B 1 263 ? 25.797 -56.594 -17.531 1 90.88 263 THR B CA 1
ATOM 4444 C C . THR B 1 263 ? 27.188 -56.125 -17.125 1 90.88 263 THR B C 1
ATOM 4446 O O . THR B 1 263 ? 27.828 -56.75 -16.281 1 90.88 263 THR B O 1
ATOM 4449 N N . GLU B 1 264 ? 27.641 -55.094 -17.75 1 90.75 264 GLU B N 1
ATOM 4450 C CA . GLU B 1 264 ? 28.938 -54.531 -17.422 1 90.75 264 GLU B CA 1
ATOM 4451 C C . GLU B 1 264 ? 29 -54.062 -15.961 1 90.75 264 GLU B C 1
ATOM 4453 O O . GLU B 1 264 ? 30.016 -54.219 -15.289 1 90.75 264 GLU B O 1
ATOM 4458 N N . TYR B 1 265 ? 27.906 -53.5 -15.617 1 90.88 265 TYR B N 1
ATOM 4459 C CA . TYR B 1 265 ? 27.828 -53 -14.25 1 90.88 265 TYR B CA 1
ATOM 4460 C C . TYR B 1 265 ? 27.969 -54.125 -13.242 1 90.88 265 TYR B C 1
ATOM 4462 O O . TYR B 1 265 ? 28.703 -54 -12.25 1 90.88 265 TYR B O 1
ATOM 4470 N N . ARG B 1 266 ? 27.281 -55.188 -13.422 1 86.62 266 ARG B N 1
ATOM 4471 C CA . ARG B 1 266 ? 27.359 -56.344 -12.547 1 86.62 266 ARG B CA 1
ATOM 4472 C C . ARG B 1 266 ? 28.781 -56.906 -12.516 1 86.62 266 ARG B C 1
ATOM 4474 O O . ARG B 1 266 ? 29.281 -57.281 -11.453 1 86.62 266 ARG B O 1
ATOM 4481 N N . LYS B 1 267 ? 29.438 -57 -13.648 1 85.25 267 LYS B N 1
ATOM 4482 C CA . LYS B 1 267 ? 30.797 -57.5 -13.742 1 85.25 267 LYS B CA 1
ATOM 4483 C C . LYS B 1 267 ? 31.781 -56.656 -12.953 1 85.25 267 LYS B C 1
ATOM 4485 O O . LYS B 1 267 ? 32.688 -57.156 -12.297 1 85.25 267 LYS B O 1
ATOM 4490 N N . LYS B 1 268 ? 31.531 -55.469 -13.094 1 81.75 268 LYS B N 1
ATOM 4491 C CA . LYS B 1 268 ? 32.406 -54.531 -12.391 1 81.75 268 LYS B CA 1
ATOM 4492 C C . LYS B 1 268 ? 32.25 -54.656 -10.875 1 81.75 268 LYS B C 1
ATOM 4494 O O . LYS B 1 268 ? 33.188 -54.5 -10.125 1 81.75 268 LYS B O 1
ATOM 4499 N N . LEU B 1 269 ? 31.078 -54.844 -10.453 1 76.75 269 LEU B N 1
ATOM 4500 C CA . LEU B 1 269 ? 30.812 -55.031 -9.031 1 76.75 269 LEU B CA 1
ATOM 4501 C C . LEU B 1 269 ? 31.469 -56.312 -8.523 1 76.75 269 LEU B C 1
ATOM 4503 O O . LEU B 1 269 ? 31.969 -56.344 -7.395 1 76.75 269 LEU B O 1
ATOM 4507 N N . ILE B 1 270 ? 31.359 -57.344 -9.32 1 69.5 270 ILE B N 1
ATOM 4508 C CA . ILE B 1 270 ? 31.953 -58.625 -8.953 1 69.5 270 ILE B CA 1
ATOM 4509 C C . ILE B 1 270 ? 33.469 -58.469 -8.867 1 69.5 270 ILE B C 1
ATOM 4511 O O . ILE B 1 270 ? 34.094 -59 -7.949 1 69.5 270 ILE B O 1
ATOM 4515 N N . ASN B 1 271 ? 34 -57.781 -9.773 1 71.19 271 ASN B N 1
ATOM 4516 C CA . ASN B 1 271 ? 35.438 -57.625 -9.812 1 71.19 271 ASN B CA 1
ATOM 4517 C C . ASN B 1 271 ? 35.938 -56.656 -8.75 1 71.19 271 ASN B C 1
ATOM 4519 O O . ASN B 1 271 ? 37.094 -56.719 -8.328 1 71.19 271 ASN B O 1
ATOM 4523 N N . ASN B 1 272 ? 35.125 -55.625 -8.5 1 64 272 ASN B N 1
ATOM 4524 C CA . ASN B 1 272 ? 35.469 -54.688 -7.449 1 64 272 ASN B CA 1
ATOM 4525 C C . ASN B 1 272 ? 34.344 -54.531 -6.43 1 64 272 ASN B C 1
ATOM 4527 O O . ASN B 1 272 ? 33.594 -53.562 -6.453 1 64 272 ASN B O 1
ATOM 4531 N N . PRO B 1 273 ? 34.156 -55.531 -5.633 1 52.72 273 PRO B N 1
ATOM 4532 C CA . PRO B 1 273 ? 33.031 -55.5 -4.691 1 52.72 273 PRO B CA 1
ATOM 4533 C C . PRO B 1 273 ? 33 -54.219 -3.883 1 52.72 273 PRO B C 1
ATOM 4535 O O . PRO B 1 273 ? 34.031 -53.688 -3.48 1 52.72 273 PRO B O 1
ATOM 4538 N N . VAL B 1 274 ? 32.031 -53.469 -4.211 1 46.59 274 VAL B N 1
ATOM 4539 C CA . VAL B 1 274 ? 31.875 -52.281 -3.385 1 46.59 274 VAL B CA 1
ATOM 4540 C C . VAL B 1 274 ? 31.562 -52.688 -1.948 1 46.59 274 VAL B C 1
ATOM 4542 O O . VAL B 1 274 ? 30.844 -53.656 -1.716 1 46.59 274 VAL B O 1
#

Nearest PDB structures (foldseek):
  6swi-assembly1_A  TM=9.587E-01  e=6.279E-07  Geobacillus stearothermophilus
  3lsg-assembly1_A  TM=9.482E-01  e=9.879E-07  Fusobacterium nucleatum subsp. nucleatum
  3oio-assembly1_A  TM=8.776E-01  e=5.607E-07  Chromobacterium violaceum
  3w6v-assembly1_A  TM=9.514E-01  e=4.825E-06  Streptomyces griseus
  3oou-assembly1_A  TM=9.338E-01  e=3.246E-06  Listeria innocua

InterPro domains:
  IPR009057 Homedomain-like superfamily [SSF46689] (169-217)
  IPR009057 Homedomain-like superfamily [SSF46689] (219-270)
  IPR011051 RmlC-like cupin domain superfamily [SSF51182] (22-93)
  IPR014710 RmlC-like jelly roll fold [G3DSA:2.60.120.10] (14-75)
  IPR018060 AraC-like, DNA binding HTH domain [PF12833] (189-267)
  IPR018060 AraC-like, DNA binding HTH domain [PS01124] (170-268)
  IPR018060 AraC-like, DNA binding HTH domain [SM00342] (183-266)
  IPR018062 HTH domain AraC-type, conserved site [PS00041] (220-262)
  IPR020449 Transcription regulator HTH, AraC- type, HTH domain [PR00032] (235-250)
  IPR020449 Transcription regulator HTH, AraC- type, HTH domain [PR00032] (250-266)

Foldseek 3Di:
DDDDLVVVVVVVVPWDKAWPDKDKDKDAPPDDDDQWDAQFKKKKAWDAAWFWKAWQRRIDIHHHQKIKIAAGGTGIDGDDGDDRITMMMIITMDTDDPPDDPCPRNHDIDMAGQGDDPVLVVLSVVLVVLRPDDDDVSSVVNVVSVVVNSVSSSVSRVVVVVVVLVVLCVVLLVVCLVQLLDDDDLCVSQVVVVHDSVSQQVSCCVPVVGGPVVVSLVSLLVVLLVCLLPDDDDLVVSCNRSHHPDSVVNQVSNCVVPVHGSVVSSVVCVVVVD/DDDDLVVVVVVVVPWDKAWPDKDKDKDDPPDDDDQWDAQFKKKKAKDAAWFWKAWQRRIDIHHHQKIKIAAGGTGIDGDDGPDRITMMMIITIDTDDPPDDPCVRNHDIDMAGQGDDPVLVVLSVVLVVLRPDDDDVSSVVNVVSVVVNSVSSSVSRVVVVVVVLVVLCVVLLVVCLVQLLDDDDLCVSQVVVVHDSVSQQVSCCVPVVGGPVVVSLVSLLVVLLVCLLPDDDDLVVSCNRSHHPDSVVNQVSNCVVPVHGSVVSSVVCVVPVD